Protein AF-0000000080583542 (afdb_homodimer)

Organism: Ricinus communis (NCBI:txid3988)

Nearest PDB structures (foldseek):
  2y7w-assembly1_B  TM=8.124E-01  e=1.274E-18  Burkholderia sp. DNT
  3oxn-assembly1_A  TM=8.414E-01  e=2.515E-15  Vibrio parahaemolyticus
  6g1d-assembly1_B  TM=6.992E-01  e=3.757E-11  Corynebacterium glutamicum
  4y0m-assembly5_J  TM=7.062E-01  e=1.417E-10  Pseudomonas aeruginosa PAO1
  7d98-assembly1_Q  TM=6.123E-01  e=9.105E-11  Cupriavidus necator

Sequence (518 aa):
MSPTPEAVRLARSFRKAFSEIESAIEVSKGFDPATARRNFHLRLSDYVGVLLLPQLCIHLRAVAPGISLSVQSFDGRQPSDRVEYEGVEIRLSVSRGRSVLSASRRLLDDQWMVLMRKDHPAAASPLTLEKYLEQGHLKVTGVGSSIVDELLAERGLARRVMFQVPTWLGMVPVIESTDLVAAMPAHWMHSVLSGSNCVARPMPLPELALSIDAVWHPRNDHDAGHKWFRELIHQIFQEAYSKSLLQQRLDRAGTRNNAMSPTPEAVRLARSFRKAFSEIESAIEVSKGFDPATARRNFHLRLSDYVGVLLLPQLCIHLRAVAPGISLSVQSFDGRQPSDRVEYEGVEIRLSVSRGRSVLSASRRLLDDQWMVLMRKDHPAAASPLTLEKYLEQGHLKVTGVGSSIVDELLAERGLARRVMFQVPTWLGMVPVIESTDLVAAMPAHWMHSVLSGSNCVARPMPLPELALSIDAVWHPRNDHDAGHKWFRELIHQIFQEAYSKSLLQQRLDRAGTRNNA

Structure (mmCIF, N/CA/C/O backbone):
data_AF-0000000080583542-model_v1
#
loop_
_entity.id
_entity.type
_entity.pdbx_description
1 polymer 'HTH-type transcriptional activator nahR, putative'
#
loop_
_atom_site.group_PDB
_atom_site.id
_atom_site.type_symbol
_atom_site.label_atom_id
_atom_site.label_alt_id
_atom_site.label_comp_id
_atom_site.label_asym_id
_atom_site.label_entity_id
_atom_site.label_seq_id
_atom_site.pdbx_PDB_ins_code
_atom_site.Cartn_x
_atom_site.Cartn_y
_atom_site.Cartn_z
_atom_site.occupancy
_atom_site.B_iso_or_equiv
_atom_site.auth_seq_id
_atom_site.auth_comp_id
_atom_site.auth_asym_id
_atom_site.auth_atom_id
_atom_site.pdbx_PDB_model_num
ATOM 1 N N . MET A 1 1 ? -21.812 24.344 -8.133 1 31 1 MET A N 1
ATOM 2 C CA . MET A 1 1 ? -21.203 24.312 -9.461 1 31 1 MET A CA 1
ATOM 3 C C . MET A 1 1 ? -19.859 23.594 -9.43 1 31 1 MET A C 1
ATOM 5 O O . MET A 1 1 ? -19.031 23.875 -8.562 1 31 1 MET A O 1
ATOM 9 N N . SER A 1 2 ? -19.766 22.359 -9.836 1 44.06 2 SER A N 1
ATOM 10 C CA . SER A 1 2 ? -18.547 21.562 -9.875 1 44.06 2 SER A CA 1
ATOM 11 C C . SER A 1 2 ? -17.484 22.203 -10.742 1 44.06 2 SER A C 1
ATOM 13 O O . SER A 1 2 ? -17.766 22.688 -11.844 1 44.06 2 SER A O 1
ATOM 15 N N . PRO A 1 3 ? -16.453 22.578 -10.109 1 51.41 3 PRO A N 1
ATOM 16 C CA . PRO A 1 3 ? -15.5 23.25 -11 1 51.41 3 PRO A CA 1
ATOM 17 C C . PRO A 1 3 ? -15.281 22.516 -12.312 1 51.41 3 PRO A C 1
ATOM 19 O O . PRO A 1 3 ? -15.398 21.281 -12.359 1 51.41 3 PRO A O 1
ATOM 22 N N . THR A 1 4 ? -15.367 23.125 -13.422 1 53.75 4 THR A N 1
ATOM 23 C CA . THR A 1 4 ? -15.133 22.562 -14.75 1 53.75 4 THR A CA 1
ATOM 24 C C . THR A 1 4 ? -13.727 22 -14.852 1 53.75 4 THR A C 1
ATOM 26 O O . THR A 1 4 ? -12.82 22.422 -14.125 1 53.75 4 THR A O 1
ATOM 29 N N . PRO A 1 5 ? -13.602 21.016 -15.602 1 51.12 5 PRO A N 1
ATOM 30 C CA . PRO A 1 5 ? -12.258 20.469 -15.836 1 51.12 5 PRO A CA 1
ATOM 31 C C . PRO A 1 5 ? -11.227 21.547 -16.125 1 51.12 5 PRO A C 1
ATOM 33 O O . PRO A 1 5 ? -10.078 21.438 -15.688 1 51.12 5 PRO A O 1
ATOM 36 N N . GLU A 1 6 ? -11.656 22.547 -16.781 1 51.41 6 GLU A N 1
ATOM 37 C CA . GLU A 1 6 ? -10.781 23.656 -17.125 1 51.41 6 GLU A CA 1
ATOM 38 C C . GLU A 1 6 ? -10.398 24.453 -15.875 1 51.41 6 GLU A C 1
ATOM 40 O O . GLU A 1 6 ? -9.25 24.891 -15.734 1 51.41 6 GLU A O 1
ATOM 45 N N . ALA A 1 7 ? -11.266 24.531 -15.008 1 51.84 7 ALA A N 1
ATOM 46 C CA . ALA A 1 7 ? -10.992 25.25 -13.773 1 51.84 7 ALA A CA 1
ATOM 47 C C . ALA A 1 7 ? -10.023 24.469 -12.883 1 51.84 7 ALA A C 1
ATOM 49 O O . ALA A 1 7 ? -9.125 25.062 -12.273 1 51.84 7 ALA A O 1
ATOM 50 N N . VAL A 1 8 ? -10.203 23.219 -12.938 1 49.97 8 VAL A N 1
ATOM 51 C CA . VAL A 1 8 ? -9.289 22.375 -12.18 1 49.97 8 VAL A CA 1
ATOM 52 C C . VAL A 1 8 ? -7.902 22.406 -12.805 1 49.97 8 VAL A C 1
ATOM 54 O O . VAL A 1 8 ? -6.895 22.484 -12.102 1 49.97 8 VAL A O 1
ATOM 57 N N . ARG A 1 9 ? -7.855 22.406 -14.094 1 50.16 9 ARG A N 1
ATOM 58 C CA . ARG A 1 9 ? -6.59 22.531 -14.812 1 50.16 9 ARG A CA 1
ATOM 59 C C . ARG A 1 9 ? -5.938 23.875 -14.523 1 50.16 9 ARG A C 1
ATOM 61 O O . ARG A 1 9 ? -4.723 23.953 -14.328 1 50.16 9 ARG A O 1
ATOM 68 N N . LEU A 1 10 ? -6.754 24.875 -14.555 1 48.88 10 LEU A N 1
ATOM 69 C CA . LEU A 1 10 ? -6.242 26.219 -14.305 1 48.88 10 LEU A CA 1
ATOM 70 C C . LEU A 1 10 ? -5.762 26.359 -12.859 1 48.88 10 LEU A C 1
ATOM 72 O O . LEU A 1 10 ? -4.727 26.984 -12.602 1 48.88 10 LEU A O 1
ATOM 76 N N . ALA A 1 11 ? -6.492 25.812 -12.047 1 50.94 11 ALA A N 1
ATOM 77 C CA . ALA A 1 11 ? -6.082 25.859 -10.648 1 50.94 11 ALA A CA 1
ATOM 78 C C . ALA A 1 11 ? -4.758 25.125 -10.438 1 50.94 11 ALA A C 1
ATOM 80 O O . ALA A 1 11 ? -3.896 25.594 -9.688 1 50.94 11 ALA A O 1
ATOM 81 N N . ARG A 1 12 ? -4.656 24.078 -11.117 1 51.19 12 ARG A N 1
ATOM 82 C CA . ARG A 1 12 ? -3.395 23.344 -11.078 1 51.19 12 ARG A CA 1
ATOM 83 C C . ARG A 1 12 ? -2.26 24.172 -11.672 1 51.19 12 ARG A C 1
ATOM 85 O O . ARG A 1 12 ? -1.146 24.172 -11.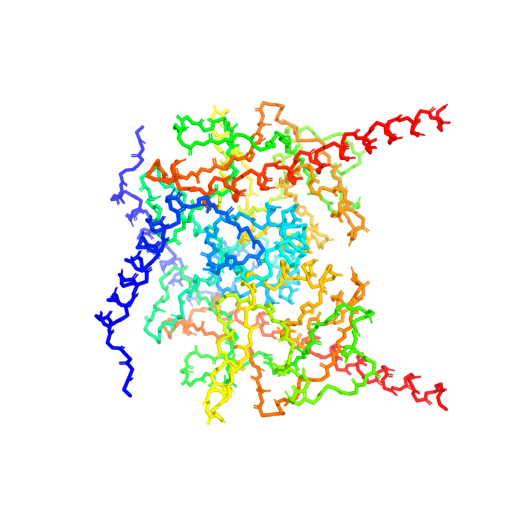148 1 51.19 12 ARG A O 1
ATOM 92 N N . SER A 1 13 ? -2.639 24.797 -12.727 1 50.38 13 SER A N 1
ATOM 93 C CA . SER A 1 13 ? -1.657 25.688 -13.344 1 50.38 13 SER A CA 1
ATOM 94 C C . SER A 1 13 ? -1.311 26.859 -12.438 1 50.38 13 SER A C 1
ATOM 96 O O . SER A 1 13 ? -0.146 27.25 -12.336 1 50.38 13 SER A O 1
ATOM 98 N N . PHE A 1 14 ? -2.314 27.391 -11.898 1 48.38 14 PHE A N 1
ATOM 99 C CA . PHE A 1 14 ? -2.078 28.531 -11.008 1 48.38 14 PHE A CA 1
ATOM 100 C C . PHE A 1 14 ? -1.294 28.094 -9.773 1 48.38 14 PHE A C 1
ATOM 102 O O . PHE A 1 14 ? -0.407 28.812 -9.312 1 48.38 14 PHE A O 1
ATOM 109 N N . ARG A 1 15 ? -1.613 26.984 -9.289 1 48.72 15 ARG A N 1
ATOM 110 C CA . ARG A 1 15 ? -0.853 26.484 -8.148 1 48.72 15 ARG A CA 1
ATOM 111 C C . ARG A 1 15 ? 0.602 26.219 -8.531 1 48.72 15 ARG A C 1
ATOM 113 O O . ARG A 1 15 ? 1.513 26.516 -7.75 1 48.72 15 ARG A O 1
ATOM 120 N N . LYS A 1 16 ? 0.728 25.734 -9.688 1 49.84 16 LYS A N 1
ATOM 121 C CA . LYS A 1 16 ? 2.086 25.609 -10.203 1 49.84 16 LYS A CA 1
ATOM 122 C C . LYS A 1 16 ? 2.756 26.969 -10.328 1 49.84 16 LYS A C 1
ATOM 124 O O . LYS A 1 16 ? 3.918 27.141 -9.953 1 49.84 16 LYS A O 1
ATOM 129 N N . ALA A 1 17 ? 1.992 27.844 -10.922 1 50.53 17 ALA A N 1
ATOM 130 C CA . ALA A 1 17 ? 2.533 29.188 -11.086 1 50.53 17 ALA A CA 1
ATOM 131 C C . ALA A 1 17 ? 2.805 29.844 -9.742 1 50.53 17 ALA A C 1
ATOM 133 O O . ALA A 1 17 ? 3.84 30.5 -9.555 1 50.53 17 ALA A O 1
ATOM 134 N N . PHE A 1 18 ? 1.94 29.672 -8.875 1 48.5 18 PHE A N 1
ATOM 135 C CA . PHE A 1 18 ? 2.148 30.266 -7.559 1 48.5 18 PHE A CA 1
ATOM 136 C C . PHE A 1 18 ? 3.332 29.609 -6.852 1 48.5 18 PHE A C 1
ATOM 138 O O . PHE A 1 18 ? 4.117 30.297 -6.188 1 48.5 18 PHE A O 1
ATOM 145 N N . SER A 1 19 ? 3.416 28.359 -7.02 1 49.62 19 SER A N 1
ATOM 146 C CA . SER A 1 19 ? 4.586 27.688 -6.465 1 49.62 19 SER A CA 1
ATOM 147 C C . SER A 1 19 ? 5.871 28.172 -7.117 1 49.62 19 SER A C 1
ATOM 149 O O . SER A 1 19 ? 6.879 28.375 -6.438 1 49.62 19 SER A O 1
ATOM 151 N N . GLU A 1 20 ? 5.75 28.406 -8.352 1 49.34 20 GLU A N 1
ATOM 152 C CA . GLU A 1 20 ? 6.902 28.953 -9.07 1 49.34 20 GLU A CA 1
ATOM 153 C C . GLU A 1 20 ? 7.219 30.359 -8.594 1 49.34 20 GLU A C 1
ATOM 155 O O . GLU A 1 20 ? 8.391 30.719 -8.43 1 49.34 20 GLU A O 1
ATOM 160 N N . ILE A 1 21 ? 6.211 31.141 -8.477 1 48.62 21 ILE A N 1
ATOM 161 C CA . ILE A 1 21 ? 6.414 32.5 -8.023 1 48.62 21 ILE A CA 1
ATOM 162 C C . ILE A 1 21 ? 6.953 32.5 -6.59 1 48.62 21 ILE A C 1
ATOM 164 O O . ILE A 1 21 ? 7.883 33.25 -6.266 1 48.62 21 ILE A O 1
ATOM 168 N N . GLU A 1 22 ? 6.371 31.719 -5.793 1 48.5 22 GLU A N 1
ATOM 169 C CA . GLU A 1 22 ? 6.871 31.625 -4.422 1 48.5 22 GLU A CA 1
ATOM 170 C C . GLU A 1 22 ? 8.32 31.156 -4.395 1 48.5 22 GLU A C 1
ATOM 172 O O . GLU A 1 22 ? 9.125 31.641 -3.605 1 48.5 22 GLU A O 1
ATOM 177 N N . SER A 1 23 ? 8.578 30.25 -5.25 1 48.78 23 SER A N 1
ATOM 178 C CA . SER A 1 23 ? 9.953 29.781 -5.383 1 48.78 23 SER A CA 1
ATOM 179 C C . SER A 1 23 ? 10.883 30.891 -5.844 1 48.78 23 SER A C 1
ATOM 181 O O . SER A 1 23 ? 12.023 30.984 -5.391 1 48.78 23 SER A O 1
ATOM 183 N N . ALA A 1 24 ? 10.43 31.656 -6.723 1 47.12 24 ALA A N 1
ATOM 184 C CA . ALA A 1 24 ? 11.25 32.75 -7.223 1 47.12 24 ALA A CA 1
ATOM 185 C C . ALA A 1 24 ? 11.523 33.781 -6.121 1 47.12 24 ALA A C 1
ATOM 187 O O . ALA A 1 24 ? 12.625 34.312 -6.023 1 47.12 24 ALA A O 1
ATOM 188 N N . ILE A 1 25 ? 10.555 34.094 -5.395 1 46.59 25 ILE A N 1
ATOM 189 C CA . ILE A 1 25 ? 10.734 35.062 -4.32 1 46.59 25 ILE A CA 1
ATOM 190 C C . ILE A 1 25 ? 11.672 34.5 -3.26 1 46.59 25 ILE A C 1
ATOM 192 O O . ILE A 1 25 ? 12.5 35.219 -2.699 1 46.59 25 ILE A O 1
ATOM 196 N N . GLU A 1 26 ? 11.625 33.219 -3.053 1 47.31 26 GLU A N 1
ATOM 197 C CA . GLU A 1 26 ? 12.516 32.562 -2.086 1 47.31 26 GLU A CA 1
ATOM 198 C C . GLU A 1 26 ? 13.953 32.531 -2.605 1 47.31 26 GLU A C 1
ATOM 200 O O . GLU A 1 26 ? 14.891 32.344 -1.829 1 47.31 26 GLU A O 1
ATOM 205 N N . VAL A 1 27 ? 14.188 32.531 -3.846 1 48.03 27 VAL A N 1
ATOM 206 C CA . VAL A 1 27 ? 15.539 32.531 -4.41 1 48.03 27 VAL A CA 1
ATOM 207 C C . VAL A 1 27 ? 16.359 33.656 -3.779 1 48.03 27 VAL A C 1
ATOM 209 O O . VAL A 1 27 ? 17.547 33.469 -3.477 1 48.03 27 VAL A O 1
ATOM 212 N N . SER A 1 28 ? 15.844 34.812 -3.656 1 47.97 28 SER A N 1
ATOM 213 C CA . SER A 1 28 ? 16.75 35.875 -3.197 1 47.97 28 SER A CA 1
ATOM 214 C C . SER A 1 28 ? 17.047 35.719 -1.708 1 47.97 28 SER A C 1
ATOM 216 O O . SER A 1 28 ? 18.141 36.062 -1.254 1 47.97 28 SER A O 1
ATOM 218 N N . LYS A 1 29 ? 16.219 35.469 -0.789 1 55.62 29 LYS A N 1
ATOM 219 C CA . LYS A 1 29 ? 16.453 35.656 0.639 1 55.62 29 LYS A CA 1
ATOM 220 C C . LYS A 1 29 ? 16.703 34.312 1.335 1 55.62 29 LYS A C 1
ATOM 222 O O . LYS A 1 29 ? 16.969 34.281 2.537 1 55.62 29 LYS A O 1
ATOM 227 N N . GLY A 1 30 ? 17.266 33.219 0.682 1 76.25 30 GLY A N 1
ATOM 228 C CA . GLY A 1 30 ? 17.578 31.953 1.289 1 76.25 30 GLY A CA 1
ATOM 229 C C . GLY A 1 30 ? 16.344 31.188 1.762 1 76.25 30 GLY A C 1
ATOM 230 O O . GLY A 1 30 ? 15.25 31.75 1.814 1 76.25 30 GLY A O 1
ATOM 231 N N . PHE A 1 31 ? 16.109 29.922 1.76 1 89.56 31 PHE A N 1
ATOM 232 C CA . PHE A 1 31 ? 15.008 29.094 2.242 1 89.56 31 PHE A CA 1
ATOM 233 C C . PHE A 1 31 ? 15.117 28.875 3.746 1 89.56 31 PHE A C 1
ATOM 235 O O . PHE A 1 31 ? 16.156 28.406 4.238 1 89.56 31 PHE A O 1
ATOM 242 N N . ASP A 1 32 ? 14.172 29.375 4.496 1 94.19 32 ASP A N 1
ATOM 243 C CA . ASP A 1 32 ? 14.086 29.125 5.93 1 94.19 32 ASP A CA 1
ATOM 244 C C . ASP A 1 32 ? 12.977 28.125 6.25 1 94.19 32 ASP A C 1
ATOM 246 O O . ASP A 1 32 ? 11.797 28.469 6.23 1 94.19 32 ASP A O 1
ATOM 250 N N . PRO A 1 33 ? 13.336 26.891 6.637 1 94.31 33 PRO A N 1
ATOM 251 C CA . PRO A 1 33 ? 12.336 25.844 6.887 1 94.31 33 PRO A CA 1
ATOM 252 C C . PRO A 1 33 ? 11.383 26.219 8.023 1 94.31 33 PRO A C 1
ATOM 254 O O . PRO A 1 33 ? 10.211 25.828 8 1 94.31 33 PRO A O 1
ATOM 257 N N . ALA A 1 34 ? 11.852 26.938 8.977 1 94.06 34 ALA A N 1
ATOM 258 C CA . ALA A 1 34 ? 11.062 27.234 10.164 1 94.06 34 ALA A CA 1
ATOM 259 C C . ALA A 1 34 ? 9.836 28.078 9.805 1 94.06 34 ALA A C 1
ATOM 261 O O . ALA A 1 34 ? 8.812 28.016 10.492 1 94.06 34 ALA A O 1
ATOM 262 N N . THR A 1 35 ? 9.938 28.781 8.711 1 93.62 35 THR A N 1
ATOM 263 C CA . THR A 1 35 ? 8.852 29.703 8.375 1 93.62 35 THR A CA 1
ATOM 264 C C . THR A 1 35 ? 8.266 29.359 7.012 1 93.62 35 THR A C 1
ATOM 266 O O . THR A 1 35 ? 7.262 29.953 6.598 1 93.62 35 THR A O 1
ATOM 269 N N . ALA A 1 36 ? 8.797 28.438 6.355 1 93.38 36 ALA A N 1
ATOM 270 C CA . ALA A 1 36 ? 8.367 28.094 5.004 1 93.38 36 ALA A CA 1
ATOM 271 C C . ALA A 1 36 ? 6.953 27.516 5.008 1 93.38 36 ALA A C 1
ATOM 273 O O . ALA A 1 36 ? 6.57 26.812 5.949 1 93.38 36 ALA A O 1
ATOM 274 N N . ARG A 1 37 ? 6.258 27.922 4 1 92.25 37 ARG A N 1
ATOM 275 C CA . ARG A 1 37 ? 4.961 27.328 3.703 1 92.25 37 ARG A CA 1
ATOM 276 C C . ARG A 1 37 ? 4.934 26.75 2.289 1 92.25 37 ARG A C 1
ATOM 278 O O . ARG A 1 37 ? 4.891 27.5 1.312 1 92.25 37 ARG A O 1
ATOM 285 N N . ARG A 1 38 ? 5.008 25.438 2.23 1 92.19 38 ARG A N 1
ATOM 286 C CA . ARG A 1 38 ? 5.117 24.766 0.938 1 92.19 38 ARG A CA 1
ATOM 287 C C . ARG A 1 38 ? 4.641 23.312 1.027 1 92.19 38 ARG A C 1
ATOM 289 O O . ARG A 1 38 ? 4.742 22.688 2.084 1 92.19 38 ARG A O 1
ATOM 296 N N . ASN A 1 39 ? 4.086 22.891 -0.078 1 93.69 39 ASN A N 1
ATOM 297 C CA . ASN A 1 39 ? 3.754 21.469 -0.222 1 93.69 39 ASN A CA 1
ATOM 298 C C . ASN A 1 39 ? 4.723 20.766 -1.161 1 93.69 39 ASN A C 1
ATOM 300 O O . ASN A 1 39 ? 4.867 21.156 -2.322 1 93.69 39 ASN A O 1
ATOM 304 N N . PHE A 1 40 ? 5.402 19.828 -0.643 1 94.56 40 PHE A N 1
ATOM 305 C CA . PHE A 1 40 ? 6.273 19.016 -1.481 1 94.56 40 PHE A CA 1
ATOM 306 C C . PHE A 1 40 ? 5.539 17.781 -2 1 94.56 40 PHE A C 1
ATOM 308 O O . PHE A 1 40 ? 4.781 17.156 -1.261 1 94.56 40 PHE A O 1
ATOM 315 N N . HIS A 1 41 ? 5.781 17.5 -3.283 1 93.69 41 HIS A N 1
ATOM 316 C CA . HIS A 1 41 ? 5.156 16.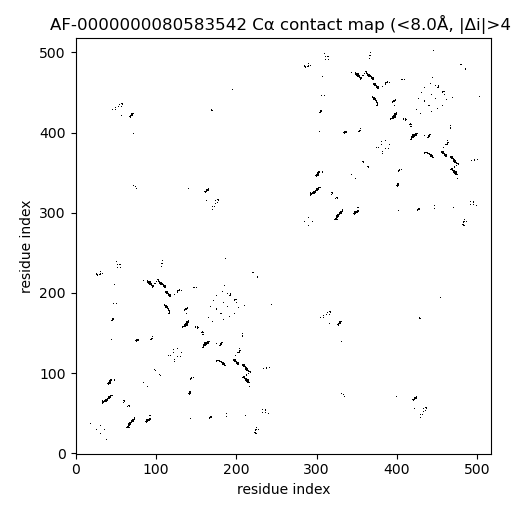359 -3.945 1 93.69 41 HIS A CA 1
ATOM 317 C C . HIS A 1 41 ? 6.184 15.266 -4.25 1 93.69 41 HIS A C 1
ATOM 319 O O . HIS A 1 41 ? 7.148 15.5 -4.977 1 93.69 41 HIS A O 1
ATOM 325 N N . LEU A 1 42 ? 5.867 14.102 -3.672 1 93.06 42 LEU A N 1
ATOM 326 C CA . LEU A 1 42 ? 6.762 12.961 -3.854 1 93.06 42 LEU A CA 1
ATOM 327 C C . LEU A 1 42 ? 6.043 11.812 -4.551 1 93.06 42 LEU A C 1
ATOM 329 O O . LEU A 1 42 ? 4.84 11.609 -4.355 1 93.06 42 LEU A O 1
ATOM 333 N N . ARG A 1 43 ? 6.801 11.125 -5.348 1 90.56 43 ARG A N 1
ATOM 334 C CA . ARG A 1 43 ? 6.391 9.812 -5.848 1 90.56 43 ARG A CA 1
ATOM 335 C C . ARG A 1 43 ? 7.363 8.734 -5.402 1 90.56 43 ARG A C 1
ATOM 337 O O . ARG A 1 43 ? 8.57 8.844 -5.625 1 90.56 43 ARG A O 1
ATOM 344 N N . LEU A 1 44 ? 6.812 7.773 -4.746 1 89.12 44 LEU A N 1
ATOM 345 C CA . LEU A 1 44 ? 7.711 6.738 -4.246 1 89.12 44 LEU A CA 1
ATOM 346 C C . LEU A 1 44 ? 6.984 5.402 -4.137 1 89.12 44 LEU A C 1
ATOM 348 O O . LEU A 1 44 ? 5.754 5.355 -4.109 1 89.12 44 LEU A O 1
ATOM 352 N N . SER A 1 45 ? 7.762 4.297 -4.152 1 83.5 45 SER A N 1
ATOM 353 C CA . SER A 1 45 ? 7.215 2.98 -3.838 1 83.5 45 SER A CA 1
ATOM 354 C C . SER A 1 45 ? 6.891 2.859 -2.352 1 83.5 45 SER A C 1
ATOM 356 O O . SER A 1 45 ? 7.43 3.604 -1.53 1 83.5 45 SER A O 1
ATOM 358 N N . ASP A 1 46 ? 6.031 1.922 -1.979 1 83.69 46 ASP A N 1
ATOM 359 C CA . ASP A 1 46 ? 5.66 1.773 -0.574 1 83.69 46 ASP A CA 1
ATOM 360 C C . ASP A 1 46 ? 6.848 1.286 0.256 1 83.69 46 ASP A C 1
ATOM 362 O O . ASP A 1 46 ? 6.969 1.628 1.435 1 83.69 46 ASP A O 1
ATOM 366 N N . TYR A 1 47 ? 7.754 0.625 -0.392 1 85.06 47 TYR A N 1
ATOM 367 C CA . TYR A 1 47 ? 8.992 0.241 0.273 1 85.06 47 TYR A CA 1
ATOM 368 C C . TYR A 1 47 ? 9.797 1.47 0.68 1 85.06 47 TYR A C 1
ATOM 370 O O . TYR A 1 47 ? 10.242 1.575 1.823 1 85.06 47 TYR A O 1
ATOM 378 N N . VAL A 1 48 ? 9.945 2.348 -0.267 1 89.31 48 VAL A N 1
ATOM 379 C CA . VAL A 1 48 ? 10.68 3.576 0.017 1 89.31 48 VAL A CA 1
ATOM 380 C C . VAL A 1 48 ? 9.938 4.391 1.074 1 89.31 48 VAL A C 1
ATOM 382 O O . VAL A 1 48 ? 10.562 5.02 1.932 1 89.31 48 VAL A O 1
ATOM 385 N N . GLY A 1 49 ? 8.68 4.367 1.012 1 90.25 49 GLY A N 1
ATOM 386 C CA . GLY A 1 49 ? 7.867 5.086 1.981 1 90.25 49 GLY A CA 1
ATOM 387 C C . GLY A 1 49 ? 8.102 4.625 3.408 1 90.25 49 GLY A C 1
ATOM 388 O O . GLY A 1 49 ? 8.203 5.445 4.32 1 90.25 49 GLY A O 1
ATOM 389 N N . VAL A 1 50 ? 8.172 3.391 3.602 1 87 50 VAL A N 1
ATOM 390 C CA . VAL A 1 50 ? 8.367 2.824 4.93 1 87 50 VAL A CA 1
ATOM 391 C C . VAL A 1 50 ? 9.703 3.303 5.504 1 87 50 VAL A C 1
ATOM 393 O O . VAL A 1 50 ? 9.812 3.576 6.699 1 87 50 VAL A O 1
ATOM 396 N N . LEU A 1 51 ? 10.656 3.428 4.703 1 88.31 51 LEU A N 1
ATOM 397 C CA . LEU A 1 51 ? 12 3.803 5.141 1 88.31 51 LEU A CA 1
ATOM 398 C C . LEU A 1 51 ? 12.094 5.305 5.383 1 88.31 51 LEU A C 1
ATOM 400 O O . LEU A 1 51 ? 12.859 5.754 6.238 1 88.31 51 LEU A O 1
ATOM 404 N N . LEU A 1 52 ? 11.281 6.023 4.688 1 94 52 LEU A N 1
ATOM 405 C CA . LEU A 1 52 ? 11.508 7.465 4.609 1 94 52 LEU A CA 1
ATOM 406 C C . LEU A 1 52 ? 10.453 8.227 5.398 1 94 52 LEU A C 1
ATOM 408 O O . LEU A 1 52 ? 10.781 9.102 6.199 1 94 52 LEU A O 1
ATOM 412 N N . LEU A 1 53 ? 9.234 7.93 5.266 1 94.31 53 LEU A N 1
ATOM 413 C CA . LEU A 1 53 ? 8.133 8.828 5.586 1 94.31 53 LEU A CA 1
ATOM 414 C C . LEU A 1 53 ? 8.031 9.047 7.09 1 94.31 53 LEU A C 1
ATOM 416 O O . LEU A 1 53 ? 7.828 10.172 7.547 1 94.31 53 LEU A O 1
ATOM 420 N N . PRO A 1 54 ? 8.18 8.016 7.914 1 92 54 PRO A N 1
ATOM 421 C CA . PRO A 1 54 ? 8.094 8.273 9.352 1 92 54 PRO A CA 1
ATOM 422 C C . PRO A 1 54 ? 9.125 9.289 9.836 1 92 54 PRO A C 1
ATOM 424 O O . PRO A 1 54 ? 8.766 10.281 10.484 1 92 54 PRO A O 1
ATOM 427 N N . GLN A 1 55 ? 10.328 9.086 9.414 1 93.56 55 GLN A N 1
ATOM 428 C CA . GLN A 1 55 ? 11.391 9.984 9.836 1 93.56 55 GLN A CA 1
ATOM 429 C C . GLN A 1 55 ? 11.242 11.367 9.195 1 93.56 55 GLN A C 1
ATOM 431 O O . GLN A 1 55 ? 11.508 12.383 9.828 1 93.56 55 GLN A O 1
ATOM 436 N N . LEU A 1 56 ? 10.836 11.336 7.988 1 96 56 LEU A N 1
ATOM 437 C CA . LEU A 1 56 ? 10.641 12.594 7.285 1 96 56 LEU A CA 1
ATOM 438 C C . LEU A 1 56 ? 9.562 13.438 7.969 1 96 56 LEU A C 1
ATOM 440 O O . LEU A 1 56 ? 9.75 14.633 8.18 1 96 56 LEU A O 1
ATOM 444 N N . CYS A 1 57 ? 8.516 12.836 8.312 1 93.62 57 CYS A N 1
ATOM 445 C CA . CYS A 1 57 ? 7.398 13.539 8.938 1 93.62 57 CYS A CA 1
ATOM 446 C C . CYS A 1 57 ? 7.785 14.055 10.32 1 93.62 57 CYS A C 1
ATOM 448 O O . CYS A 1 57 ? 7.41 15.164 10.703 1 93.62 57 CYS A O 1
ATOM 450 N N . ILE A 1 58 ? 8.523 13.297 11.039 1 91.94 58 ILE A N 1
ATOM 451 C CA . ILE A 1 58 ? 9.016 13.719 12.344 1 91.94 58 ILE A CA 1
ATOM 452 C C . ILE A 1 58 ? 9.875 14.969 12.188 1 91.94 58 ILE A C 1
ATOM 454 O O . ILE A 1 58 ? 9.68 15.961 12.898 1 91.94 58 ILE A O 1
ATOM 458 N N . HIS A 1 59 ? 10.773 14.898 11.25 1 94.19 59 HIS A N 1
ATOM 459 C CA . HIS A 1 59 ? 11.688 16.016 11.031 1 94.19 59 HIS A CA 1
ATOM 460 C C . HIS A 1 59 ? 10.922 17.266 10.578 1 94.19 59 HIS A C 1
ATOM 462 O O . HIS A 1 59 ? 11.172 18.359 11.078 1 94.19 59 HIS A O 1
ATOM 468 N N . LEU A 1 60 ? 10.031 17.109 9.68 1 94.31 60 LEU A N 1
ATOM 469 C CA . LEU A 1 60 ? 9.289 18.234 9.148 1 94.31 60 LEU A CA 1
ATOM 470 C C . LEU A 1 60 ? 8.461 18.906 10.234 1 94.31 60 LEU A C 1
ATOM 472 O O . LEU A 1 60 ? 8.391 20.125 10.312 1 94.31 60 LEU A O 1
ATOM 476 N N . ARG A 1 61 ? 7.883 18.172 11.039 1 90.62 61 ARG A N 1
ATOM 477 C CA . ARG A 1 61 ? 7.066 18.719 12.109 1 90.62 61 ARG A CA 1
ATOM 478 C C . ARG A 1 61 ? 7.914 19.531 13.086 1 90.62 61 ARG A C 1
ATOM 480 O O . ARG A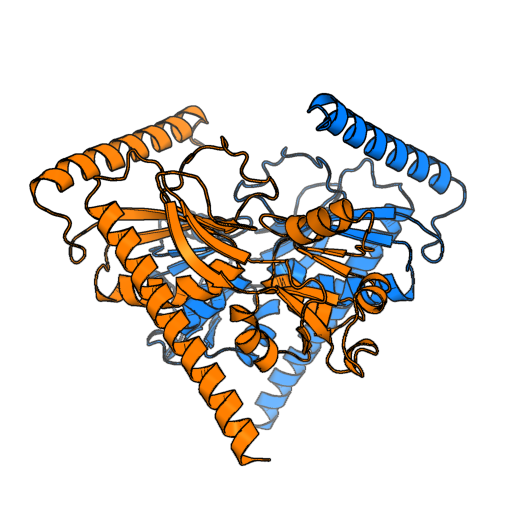 1 61 ? 7.457 20.531 13.633 1 90.62 61 ARG A O 1
ATOM 487 N N . ALA A 1 62 ? 9.117 19.156 13.273 1 92 62 ALA A N 1
ATOM 488 C CA . ALA A 1 62 ? 10.008 19.781 14.25 1 92 62 ALA A CA 1
ATOM 489 C C . ALA A 1 62 ? 10.656 21.031 13.664 1 92 62 ALA A C 1
ATOM 491 O O . ALA A 1 62 ? 10.734 22.078 14.328 1 92 62 ALA A O 1
ATOM 492 N N . VAL A 1 63 ? 11.078 20.969 12.414 1 94.19 63 VAL A N 1
ATOM 493 C CA . VAL A 1 63 ? 11.961 22.016 11.922 1 94.19 63 VAL A CA 1
ATOM 494 C C . VAL A 1 63 ? 11.234 22.828 10.852 1 94.19 63 VAL A C 1
ATOM 496 O O . VAL A 1 63 ? 11.672 23.938 10.508 1 94.19 63 VAL A O 1
ATOM 499 N N . ALA A 1 64 ? 10.195 22.266 10.258 1 95.06 64 ALA A N 1
ATOM 500 C CA . ALA A 1 64 ? 9.477 22.953 9.18 1 95.06 64 ALA A CA 1
ATOM 501 C C . ALA A 1 64 ? 7.969 22.719 9.297 1 95.06 64 ALA A C 1
ATOM 503 O O . ALA A 1 64 ? 7.348 22.156 8.391 1 95.06 64 ALA A O 1
ATOM 504 N N . PRO A 1 65 ? 7.395 23.219 10.344 1 91.44 65 PRO A N 1
ATOM 505 C CA . PRO A 1 65 ? 6.004 22.891 10.672 1 91.44 65 PRO A CA 1
ATOM 506 C C . PRO A 1 65 ? 5.016 23.406 9.625 1 91.44 65 PRO A C 1
ATOM 508 O O . PRO A 1 65 ? 3.867 22.953 9.586 1 91.44 65 PRO A O 1
ATOM 511 N N . GLY A 1 66 ? 5.414 24.312 8.789 1 93 66 GLY A N 1
ATOM 512 C CA . GLY A 1 66 ? 4.535 24.828 7.754 1 93 66 GLY A CA 1
ATOM 513 C C . GLY A 1 66 ? 4.605 24.047 6.461 1 93 66 GLY A C 1
ATOM 514 O O . GLY A 1 66 ? 3.85 24.297 5.523 1 93 66 GLY A O 1
ATOM 515 N N . ILE A 1 67 ? 5.445 23.094 6.359 1 93.94 67 ILE A N 1
ATOM 516 C CA . ILE A 1 67 ? 5.625 22.281 5.16 1 93.94 67 ILE A CA 1
ATOM 517 C C . ILE A 1 67 ? 4.66 21.094 5.191 1 93.94 67 ILE A C 1
ATOM 519 O O . ILE A 1 67 ? 4.484 20.453 6.234 1 93.94 67 ILE A O 1
ATOM 523 N N . SER A 1 68 ? 3.99 20.906 4.082 1 94.5 68 SER A N 1
ATOM 524 C CA . SER A 1 68 ? 3.135 19.734 3.896 1 94.5 68 SER A CA 1
ATOM 525 C C . SER A 1 68 ? 3.717 18.781 2.854 1 94.5 68 SER A C 1
ATOM 527 O O . SER A 1 68 ? 4.617 19.156 2.102 1 94.5 68 SER A O 1
ATOM 529 N N . LEU A 1 69 ? 3.24 17.547 2.949 1 95.06 69 LEU A N 1
ATOM 530 C CA . LEU A 1 69 ? 3.738 16.5 2.057 1 95.06 69 LEU A CA 1
ATOM 531 C C . LEU A 1 69 ? 2.586 15.812 1.337 1 95.06 69 LEU A C 1
ATOM 533 O O . LEU A 1 69 ? 1.601 15.422 1.966 1 95.06 69 LEU A O 1
ATOM 537 N N . SER A 1 70 ? 2.703 15.734 0.01 1 92.75 70 SER A N 1
ATOM 538 C CA . SER A 1 70 ? 1.82 14.914 -0.816 1 92.75 70 SER A CA 1
ATOM 539 C C . SER A 1 70 ? 2.584 13.773 -1.485 1 92.75 70 SER A C 1
ATOM 541 O O . SER A 1 70 ? 3.416 14.016 -2.363 1 92.75 70 SER A O 1
ATOM 543 N N . VAL A 1 71 ? 2.184 12.586 -1.079 1 92.19 71 VAL A N 1
ATOM 544 C CA . VAL A 1 71 ? 2.9 11.414 -1.573 1 92.19 71 VAL A CA 1
ATOM 545 C C . VAL A 1 71 ? 1.993 10.602 -2.494 1 92.19 71 VAL A C 1
ATOM 547 O O . VAL A 1 71 ? 0.837 10.336 -2.156 1 92.19 71 VAL A O 1
ATOM 550 N N . GLN A 1 72 ? 2.611 10.219 -3.613 1 86.75 72 GLN A N 1
ATOM 551 C CA . GLN A 1 72 ? 1.897 9.391 -4.578 1 86.75 72 GLN A CA 1
ATOM 552 C C . GLN A 1 72 ? 2.668 8.109 -4.875 1 86.75 72 GLN A C 1
ATOM 554 O O . GLN A 1 72 ? 3.895 8.07 -4.754 1 86.75 72 GLN A O 1
ATOM 559 N N . SER A 1 73 ? 1.881 7.109 -5.262 1 82.25 73 SER A N 1
ATOM 560 C CA . SER A 1 73 ? 2.498 5.863 -5.707 1 82.25 73 SER A CA 1
ATOM 561 C C . SER A 1 73 ? 2.826 5.91 -7.195 1 82.25 73 SER A C 1
ATOM 563 O O . SER A 1 73 ? 2.35 6.789 -7.914 1 82.25 73 SER A O 1
ATOM 565 N N . PHE A 1 74 ? 3.719 4.984 -7.48 1 74.25 74 PHE A N 1
ATOM 566 C CA . PHE A 1 74 ? 3.939 4.805 -8.914 1 74.25 74 PHE A CA 1
ATOM 567 C C . PHE A 1 74 ? 2.758 4.094 -9.555 1 74.25 74 PHE A C 1
ATOM 569 O O . PHE A 1 74 ? 2.139 3.223 -8.945 1 74.25 74 PHE A O 1
ATOM 576 N N . ASP A 1 75 ? 2.287 4.703 -10.617 1 60.56 75 ASP A N 1
ATOM 577 C CA . ASP A 1 75 ? 1.214 4.039 -11.352 1 60.56 75 ASP A CA 1
ATOM 578 C C . ASP A 1 75 ? 1.759 2.895 -12.203 1 60.56 75 ASP A C 1
ATOM 580 O O . ASP A 1 75 ? 2.947 2.867 -12.531 1 60.56 75 ASP A O 1
ATOM 584 N N . GLY A 1 76 ? 1.371 1.585 -11.891 1 52.78 76 GLY A N 1
ATOM 585 C CA . GLY A 1 76 ? 1.756 0.375 -12.602 1 52.78 76 GLY A CA 1
ATOM 586 C C . GLY A 1 76 ? 2.521 0.653 -13.883 1 52.78 76 GLY A C 1
ATOM 587 O O . GLY A 1 76 ? 3.072 -0.264 -14.5 1 52.78 76 GLY A O 1
ATOM 588 N N . ARG A 1 77 ? 2.482 1.853 -14.414 1 46.91 77 ARG A N 1
ATOM 589 C CA . ARG A 1 77 ? 3.176 2.053 -15.688 1 46.91 77 ARG A CA 1
ATOM 590 C C . ARG A 1 77 ? 4.609 2.523 -15.461 1 46.91 77 ARG A C 1
ATOM 592 O O . ARG A 1 77 ? 4.863 3.354 -14.578 1 46.91 77 ARG A O 1
ATOM 599 N N . GLN A 1 78 ? 5.465 1.675 -15.945 1 46.97 78 GLN A N 1
ATOM 600 C CA . GLN A 1 78 ? 6.883 2.02 -15.883 1 46.97 78 GLN A CA 1
ATOM 601 C C . GLN A 1 78 ? 7.105 3.488 -16.234 1 46.97 78 GLN A C 1
ATOM 603 O O . GLN A 1 78 ? 6.555 3.992 -17.219 1 46.97 78 GLN A O 1
ATOM 608 N N . PRO A 1 79 ? 7.707 4.164 -15.312 1 46.47 79 PRO A N 1
ATOM 609 C CA . PRO A 1 79 ? 8.078 5.512 -15.742 1 46.47 79 PRO A CA 1
ATOM 610 C C . PRO A 1 79 ? 8.797 5.523 -17.094 1 46.47 79 PRO A C 1
ATOM 612 O O . PRO A 1 79 ? 9.727 4.742 -17.312 1 46.47 79 PRO A O 1
ATOM 615 N N . SER A 1 80 ? 8.133 5.488 -18.234 1 42.56 80 SER A N 1
ATOM 616 C CA . SER A 1 80 ? 8.992 5.801 -19.375 1 42.56 80 SER A CA 1
ATOM 617 C C . SER A 1 80 ? 9.938 6.957 -19.062 1 42.56 80 SER A C 1
ATOM 619 O O . SER A 1 80 ? 9.656 7.766 -18.172 1 42.56 80 SER A O 1
ATOM 621 N N . ASP A 1 81 ? 11.141 6.746 -19.516 1 43.41 81 ASP A N 1
ATOM 622 C CA . ASP A 1 81 ? 12.164 7.785 -19.406 1 43.41 81 ASP A CA 1
ATOM 623 C C . ASP A 1 81 ? 11.531 9.18 -19.422 1 43.41 81 ASP A C 1
ATOM 625 O O . ASP A 1 81 ? 12.125 10.141 -18.938 1 43.41 81 ASP A O 1
ATOM 629 N N . ARG A 1 82 ? 10.508 9.164 -20.344 1 38.62 82 ARG A N 1
ATOM 630 C CA . ARG A 1 82 ? 9.945 10.5 -20.547 1 38.62 82 ARG A CA 1
ATOM 631 C C . ARG A 1 82 ? 8.961 10.852 -19.438 1 38.62 82 ARG A C 1
ATOM 633 O O . ARG A 1 82 ? 8.305 11.891 -19.484 1 38.62 82 ARG A O 1
ATOM 640 N N . VAL A 1 83 ? 8.273 9.875 -19 1 45.91 83 VAL A N 1
ATOM 641 C CA . VAL A 1 83 ? 7.098 10.148 -18.172 1 45.91 83 VAL A CA 1
ATOM 642 C C . VAL A 1 83 ? 7.465 11.133 -17.062 1 45.91 83 VAL A C 1
ATOM 644 O O . VAL A 1 83 ? 8.195 10.789 -16.141 1 45.91 83 VAL A O 1
ATOM 647 N N . GLU A 1 84 ? 7.508 12.289 -17.344 1 50.09 84 GLU A N 1
ATOM 648 C CA . GLU A 1 84 ? 7.605 13.664 -16.875 1 50.09 84 GLU A CA 1
ATOM 649 C C . GLU A 1 84 ? 6.977 13.828 -15.492 1 50.09 84 GLU A C 1
ATOM 651 O O . GLU A 1 84 ? 6.09 13.062 -15.117 1 50.09 84 GLU A O 1
ATOM 656 N N . TYR A 1 85 ? 7.715 14.688 -14.711 1 54.81 85 TYR A N 1
ATOM 657 C CA . TYR A 1 85 ? 7.598 15.453 -13.477 1 54.81 85 TYR A CA 1
ATOM 658 C C . TYR A 1 85 ? 6.191 16.031 -13.32 1 54.81 85 TYR A C 1
ATOM 660 O O . TYR A 1 85 ? 5.984 16.984 -12.57 1 54.81 85 TYR A O 1
ATOM 668 N N . GLU A 1 86 ? 5.305 15.328 -14.07 1 58.66 86 GLU A N 1
ATOM 669 C CA . GLU A 1 86 ? 4.102 16.141 -13.93 1 58.66 86 GLU A CA 1
ATOM 670 C C . GLU A 1 86 ? 3.529 16.031 -12.516 1 58.66 86 GLU A C 1
ATOM 672 O O . GLU A 1 86 ? 3.09 14.969 -12.102 1 58.66 86 GLU A O 1
ATOM 677 N N . GLY A 1 87 ? 3.758 17.031 -11.797 1 69.81 87 GLY A N 1
ATOM 678 C CA . GLY A 1 87 ? 3.152 17.312 -10.508 1 69.81 87 GLY A CA 1
ATOM 679 C C . GLY A 1 87 ? 3.941 16.75 -9.336 1 69.81 87 GLY A C 1
ATOM 680 O O . GLY A 1 87 ? 3.461 16.734 -8.203 1 69.81 87 GLY A O 1
ATOM 681 N N . VAL A 1 88 ? 5.141 16.125 -9.742 1 85.06 88 VAL A N 1
ATOM 682 C CA . VAL A 1 88 ? 5.941 15.578 -8.648 1 85.06 88 VAL A CA 1
ATOM 683 C C . VAL A 1 88 ? 7.309 16.266 -8.625 1 85.06 88 VAL A C 1
ATOM 685 O O . VAL A 1 88 ? 7.926 16.469 -9.672 1 85.06 88 VAL A O 1
ATOM 688 N N . GLU A 1 89 ? 7.762 16.641 -7.461 1 88 89 GLU A N 1
ATOM 689 C CA . GLU A 1 89 ? 9.031 17.344 -7.297 1 88 89 GLU A CA 1
ATOM 690 C C . GLU A 1 89 ? 10.203 16.375 -7.238 1 88 89 GLU A C 1
ATOM 692 O O . GLU A 1 89 ? 11.266 16.641 -7.789 1 88 89 GLU A O 1
ATOM 697 N N . ILE A 1 90 ? 9.992 15.297 -6.543 1 92.69 90 ILE A N 1
ATOM 698 C CA . ILE A 1 90 ? 11.039 14.289 -6.41 1 92.69 90 ILE A CA 1
ATOM 699 C C . ILE A 1 90 ? 10.43 12.891 -6.543 1 92.69 90 ILE A C 1
ATOM 701 O O . ILE A 1 90 ? 9.383 12.602 -5.945 1 92.69 90 ILE A O 1
ATOM 705 N N . ARG A 1 91 ? 11.102 12.109 -7.332 1 90.38 91 ARG A N 1
ATOM 706 C CA . ARG A 1 91 ? 10.766 10.695 -7.441 1 90.38 91 ARG A CA 1
ATOM 707 C C . ARG A 1 91 ? 11.82 9.828 -6.754 1 90.38 91 ARG A C 1
ATOM 709 O O . ARG A 1 91 ? 13.016 10.055 -6.918 1 90.38 91 ARG A O 1
ATOM 716 N N . LEU A 1 92 ? 11.328 8.977 -6 1 90.25 92 LEU A N 1
ATOM 717 C CA . LEU A 1 92 ? 12.203 7.984 -5.395 1 90.25 92 LEU A CA 1
ATOM 718 C C . LEU A 1 92 ? 11.844 6.582 -5.875 1 90.25 92 LEU A C 1
ATOM 720 O O . LEU A 1 92 ? 10.875 5.988 -5.395 1 90.25 92 LEU A O 1
ATOM 724 N N . SER A 1 93 ? 12.641 6.082 -6.746 1 76.38 93 SER A N 1
ATOM 725 C CA . SER A 1 93 ? 12.297 4.828 -7.402 1 76.38 93 SER A CA 1
ATOM 726 C C . SER A 1 93 ? 13.359 3.762 -7.141 1 76.38 93 SER A C 1
ATOM 728 O O . SER A 1 93 ? 14.508 4.082 -6.84 1 76.38 93 SER A O 1
ATOM 730 N N . VAL A 1 94 ? 12.883 2.607 -7.238 1 77.62 94 VAL A N 1
ATOM 731 C CA . VAL A 1 94 ? 13.766 1.446 -7.215 1 77.62 94 VAL A CA 1
ATOM 732 C C . VAL A 1 94 ? 14.289 1.166 -8.625 1 77.62 94 VAL A C 1
ATOM 734 O O . VAL A 1 94 ? 13.516 1.135 -9.586 1 77.62 94 VAL A O 1
ATOM 737 N N . SER A 1 95 ? 15.602 1.08 -8.758 1 76.12 95 SER A N 1
ATOM 738 C CA . SER A 1 95 ? 16.203 0.835 -10.062 1 76.12 95 SER A CA 1
ATOM 739 C C . SER A 1 95 ? 17.203 -0.312 -10 1 76.12 95 SER A C 1
ATOM 741 O O . SER A 1 95 ? 17.703 -0.659 -8.922 1 76.12 95 SER A O 1
ATOM 743 N N . ARG A 1 96 ? 17.344 -1.15 -11.156 1 72.75 96 ARG A N 1
ATOM 744 C CA . ARG A 1 96 ? 18.328 -2.229 -11.266 1 72.75 96 ARG A CA 1
ATOM 745 C C . ARG A 1 96 ? 19.75 -1.688 -11.172 1 72.75 96 ARG A C 1
ATOM 747 O O . ARG A 1 96 ? 20.656 -2.406 -10.758 1 72.75 96 ARG A O 1
ATOM 754 N N . GLY A 1 97 ? 19.844 -0.366 -11.297 1 67.38 97 GLY A N 1
ATOM 755 C CA . GLY A 1 97 ? 21.141 0.277 -11.32 1 67.38 97 GLY A CA 1
ATOM 756 C C . GLY A 1 97 ? 21.078 1.783 -11.156 1 67.38 97 GLY A C 1
ATOM 757 O O . GLY A 1 97 ? 20.047 2.314 -10.711 1 67.38 97 GLY A O 1
ATOM 758 N N . ARG A 1 98 ? 22.219 2.283 -11.305 1 62.25 98 ARG A N 1
ATOM 759 C CA . ARG A 1 98 ? 22.312 3.729 -11.117 1 62.25 98 ARG A CA 1
ATOM 760 C C . ARG A 1 98 ? 21.594 4.473 -12.234 1 62.25 98 ARG A C 1
ATOM 762 O O . ARG A 1 98 ? 21.719 4.113 -13.406 1 62.25 98 ARG A O 1
ATOM 769 N N . SER A 1 99 ? 20.719 5.285 -11.766 1 62.69 99 SER A N 1
ATOM 770 C CA . SER A 1 99 ? 20.125 6.18 -12.75 1 62.69 99 SER A CA 1
ATOM 771 C C . SER A 1 99 ? 21.203 6.969 -13.5 1 62.69 99 SER A C 1
ATOM 773 O O . SER A 1 99 ? 22.188 7.395 -12.906 1 62.69 99 SER A O 1
ATOM 775 N N . VAL A 1 100 ? 20.984 7.055 -14.766 1 62.75 100 VAL A N 1
ATOM 776 C CA . VAL A 1 100 ? 21.938 7.789 -15.586 1 62.75 100 VAL A CA 1
ATOM 777 C C . VAL A 1 100 ? 21.453 9.227 -15.781 1 62.75 100 VAL A C 1
ATOM 779 O O . VAL A 1 100 ? 22.141 10.031 -16.422 1 62.75 100 VAL A O 1
ATOM 782 N N . LEU A 1 101 ? 20.453 9.414 -15.078 1 68.69 101 LEU A N 1
ATOM 783 C CA . LEU A 1 101 ? 19.906 10.758 -15.25 1 68.69 101 LEU A CA 1
ATOM 784 C C . LEU A 1 101 ? 20.75 11.781 -14.492 1 68.69 101 LEU A C 1
ATOM 786 O O . LEU A 1 101 ? 21.281 11.484 -13.414 1 68.69 101 LEU A O 1
ATOM 790 N N . SER A 1 102 ? 20.844 12.883 -15.078 1 70.5 102 SER A N 1
ATOM 791 C CA . SER A 1 102 ? 21.688 13.93 -14.516 1 70.5 102 SER A CA 1
ATOM 792 C C . SER A 1 102 ? 21.109 14.453 -13.195 1 70.5 102 SER A C 1
ATOM 794 O O . SER A 1 102 ? 21.859 14.641 -12.227 1 70.5 102 SER A O 1
ATOM 796 N N . ALA A 1 103 ? 19.953 14.75 -13.156 1 86.62 103 ALA A N 1
ATOM 797 C CA . ALA A 1 103 ? 19.344 15.266 -11.938 1 86.62 103 ALA A CA 1
ATOM 798 C C . ALA A 1 103 ? 18.844 14.125 -11.055 1 86.62 103 ALA A C 1
ATOM 800 O O . ALA A 1 103 ? 17.641 13.922 -10.914 1 86.62 103 ALA A O 1
ATOM 801 N N . SER A 1 104 ? 19.844 13.469 -10.539 1 89 104 SER A N 1
ATOM 802 C CA . SER A 1 104 ? 19.562 12.305 -9.703 1 89 104 SER A CA 1
ATOM 803 C C . SER A 1 104 ? 20.609 12.141 -8.609 1 89 104 SER A C 1
ATOM 805 O O . SER A 1 104 ? 21.703 12.703 -8.703 1 89 104 SER A O 1
ATOM 807 N N . ARG A 1 105 ? 20.281 11.5 -7.543 1 90.69 105 ARG A N 1
ATOM 808 C CA . ARG A 1 105 ? 21.172 11.18 -6.441 1 90.69 105 ARG A CA 1
ATOM 809 C C . ARG A 1 105 ? 20.875 9.789 -5.883 1 90.69 105 ARG A C 1
ATOM 811 O O . ARG A 1 105 ? 19.719 9.477 -5.574 1 90.69 105 ARG A O 1
ATOM 818 N N . ARG A 1 106 ? 22 9.031 -5.711 1 91.44 106 ARG A N 1
ATOM 819 C CA . ARG A 1 106 ? 21.875 7.719 -5.082 1 91.44 106 ARG A CA 1
ATOM 820 C C . ARG A 1 106 ? 21.641 7.852 -3.58 1 91.44 106 ARG A C 1
ATOM 822 O O . ARG A 1 106 ? 22.406 8.523 -2.887 1 91.44 106 ARG A O 1
ATOM 829 N N . LEU A 1 107 ? 20.609 7.156 -3.131 1 92.56 107 LEU A N 1
ATOM 830 C CA . LEU A 1 107 ? 20.266 7.258 -1.717 1 92.56 107 LEU A CA 1
ATOM 831 C C . LEU A 1 107 ? 20.688 5.996 -0.966 1 92.56 107 LEU A C 1
ATOM 833 O O . LEU A 1 107 ? 21.141 6.07 0.18 1 92.56 107 LEU A O 1
ATOM 837 N N . LEU A 1 108 ? 20.516 4.863 -1.656 1 89.88 108 LEU A N 1
ATOM 838 C CA . LEU A 1 108 ? 20.75 3.594 -0.974 1 89.88 108 LEU A CA 1
ATOM 839 C C . LEU A 1 108 ? 20.969 2.469 -1.979 1 89.88 108 LEU A C 1
ATOM 841 O O . LEU A 1 108 ? 20.281 2.402 -3.004 1 89.88 108 LEU A O 1
ATOM 845 N N . ASP A 1 109 ? 21.938 1.644 -1.687 1 88.62 109 ASP A N 1
ATOM 846 C CA . ASP A 1 109 ? 22.078 0.354 -2.357 1 88.62 109 ASP A CA 1
ATOM 847 C C . ASP A 1 109 ? 21.531 -0.778 -1.489 1 88.62 109 ASP A C 1
ATOM 849 O O . ASP A 1 109 ? 21.781 -0.817 -0.282 1 88.62 109 ASP A O 1
ATOM 853 N N . ASP A 1 110 ? 20.719 -1.597 -2.135 1 87.88 110 ASP A N 1
ATOM 854 C CA . ASP A 1 110 ? 20.094 -2.707 -1.416 1 87.88 110 ASP A CA 1
ATOM 855 C C . ASP A 1 110 ? 20.234 -4.012 -2.201 1 87.88 110 ASP A C 1
ATOM 857 O O . ASP A 1 110 ? 20.859 -4.039 -3.264 1 87.88 110 ASP A O 1
ATOM 861 N N . GLN A 1 111 ? 19.828 -5.055 -1.613 1 88.31 111 GLN A N 1
ATOM 862 C CA . GLN A 1 111 ? 19.797 -6.371 -2.238 1 88.31 111 GLN A CA 1
ATOM 863 C C . GLN A 1 111 ? 18.406 -6.996 -2.17 1 88.31 111 GLN A C 1
ATOM 865 O O . GLN A 1 111 ? 17.562 -6.547 -1.401 1 88.31 111 GLN A O 1
ATOM 870 N N . TRP A 1 112 ? 18.266 -7.961 -3.107 1 90.25 112 TRP A N 1
ATOM 871 C CA . TRP A 1 112 ? 17.016 -8.703 -3.102 1 90.25 112 TRP A CA 1
ATOM 872 C C . TRP A 1 112 ? 17.109 -9.922 -2.193 1 90.25 112 TRP A C 1
ATOM 874 O O . TRP A 1 112 ? 18.156 -10.562 -2.109 1 90.25 112 TRP A O 1
ATOM 884 N N . MET A 1 113 ? 16.047 -10.234 -1.567 1 93.69 113 MET A N 1
ATOM 885 C CA . MET A 1 113 ? 15.852 -11.477 -0.815 1 93.69 113 MET A CA 1
ATOM 886 C C . MET A 1 113 ? 14.555 -12.156 -1.226 1 93.69 113 MET A C 1
ATOM 888 O O . MET A 1 113 ? 13.734 -11.57 -1.938 1 93.69 113 MET A O 1
ATOM 892 N N . VAL A 1 114 ? 14.469 -13.383 -0.815 1 96.06 114 VAL A N 1
ATOM 893 C CA . VAL A 1 114 ? 13.242 -14.125 -1.104 1 96.06 114 VAL A CA 1
ATOM 894 C C . VAL A 1 114 ? 12.469 -14.367 0.19 1 96.06 114 VAL A C 1
ATOM 896 O O . VAL A 1 114 ? 12.992 -14.961 1.135 1 96.06 114 VAL A O 1
ATOM 899 N N . LEU A 1 115 ? 11.234 -13.875 0.183 1 96.38 115 LEU A N 1
ATOM 900 C CA . LEU A 1 115 ? 10.352 -14.023 1.335 1 96.38 115 LEU A CA 1
ATOM 901 C C . LEU A 1 115 ? 9.438 -15.227 1.164 1 96.38 115 LEU A C 1
ATOM 903 O O . LEU A 1 115 ? 8.898 -15.453 0.079 1 96.38 115 LEU A O 1
ATOM 907 N N . MET A 1 116 ? 9.305 -16.031 2.217 1 97.5 116 MET A N 1
ATOM 908 C CA . MET A 1 116 ? 8.383 -17.156 2.27 1 97.5 116 MET A CA 1
ATOM 909 C C . MET A 1 116 ? 7.875 -17.375 3.691 1 97.5 116 MET A C 1
ATOM 911 O O . MET A 1 116 ? 8.414 -16.812 4.641 1 97.5 116 MET A O 1
ATOM 915 N N . ARG A 1 117 ? 6.758 -18.078 3.824 1 96.25 117 ARG A N 1
ATOM 916 C CA . ARG A 1 117 ? 6.305 -18.359 5.18 1 96.25 117 ARG A CA 1
ATOM 917 C C . ARG A 1 117 ? 7.332 -19.188 5.941 1 96.25 117 ARG A C 1
ATOM 919 O O . ARG A 1 117 ? 8.133 -19.906 5.336 1 96.25 117 ARG A O 1
ATOM 926 N N . LYS A 1 118 ? 7.387 -19.141 7.258 1 94.81 118 LYS A N 1
ATOM 927 C CA . LYS A 1 118 ? 8.398 -19.75 8.117 1 94.81 118 LYS A CA 1
ATOM 928 C C . LYS A 1 118 ? 8.508 -21.25 7.875 1 94.81 118 LYS A C 1
ATOM 930 O O . LYS A 1 118 ? 9.609 -21.797 7.801 1 94.81 118 LYS A O 1
ATOM 935 N N . ASP A 1 119 ? 7.402 -22 7.684 1 94.5 119 ASP A N 1
ATOM 936 C CA . ASP A 1 119 ? 7.402 -23.453 7.539 1 94.5 119 ASP A CA 1
ATOM 937 C C . ASP A 1 119 ? 7.324 -23.859 6.07 1 94.5 119 ASP A C 1
ATOM 939 O O . ASP A 1 119 ? 6.938 -24.984 5.75 1 94.5 119 ASP A O 1
ATOM 943 N N . HIS A 1 120 ? 7.68 -22.953 5.234 1 96 120 HIS A N 1
ATOM 944 C CA . HIS A 1 120 ? 7.699 -23.281 3.811 1 96 120 HIS A CA 1
ATOM 945 C C . HIS A 1 120 ? 8.688 -24.406 3.518 1 96 120 HIS A C 1
ATOM 947 O O . HIS A 1 120 ? 9.805 -24.406 4.027 1 96 120 HIS A O 1
ATOM 953 N N . PRO A 1 121 ? 8.344 -25.328 2.66 1 94.44 121 PRO A N 1
ATOM 954 C CA . PRO A 1 121 ? 9.242 -26.438 2.346 1 94.44 121 PRO A CA 1
ATOM 955 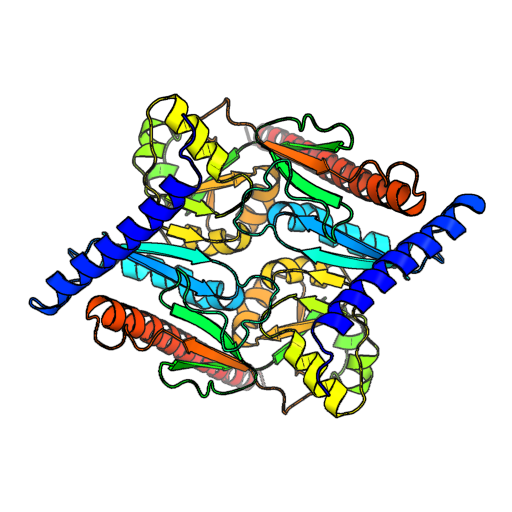C C . PRO A 1 121 ? 10.586 -25.969 1.794 1 94.44 121 PRO A C 1
ATOM 957 O O . PRO A 1 121 ? 11.617 -26.578 2.092 1 94.44 121 PRO A O 1
ATOM 960 N N . ALA A 1 122 ? 10.57 -24.969 1.083 1 94.69 122 ALA A N 1
ATOM 961 C CA . ALA A 1 122 ? 11.789 -24.469 0.454 1 94.69 122 ALA A CA 1
ATOM 962 C C . ALA A 1 122 ? 12.688 -23.766 1.473 1 94.69 122 ALA A C 1
ATOM 964 O O . ALA A 1 122 ? 13.844 -23.438 1.18 1 94.69 122 ALA A O 1
ATOM 965 N N . ALA A 1 123 ? 12.195 -23.562 2.641 1 94.19 123 ALA A N 1
ATOM 966 C CA . ALA A 1 123 ? 12.961 -22.859 3.666 1 94.19 123 ALA A CA 1
ATOM 967 C C . ALA A 1 123 ? 13.938 -23.797 4.367 1 94.19 123 ALA A C 1
ATOM 969 O O . ALA A 1 123 ? 14.844 -23.344 5.066 1 94.19 123 ALA A O 1
ATOM 970 N N . ALA A 1 124 ? 13.789 -25.031 4.195 1 92.81 124 ALA A N 1
ATOM 971 C CA . ALA A 1 124 ? 14.539 -26.047 4.934 1 92.81 124 ALA A CA 1
ATOM 972 C C . ALA A 1 124 ? 15.969 -26.156 4.41 1 92.81 124 ALA A C 1
ATOM 974 O O . ALA A 1 124 ? 16.844 -26.719 5.086 1 92.81 124 ALA A O 1
ATOM 975 N N . SER A 1 125 ? 16.266 -25.703 3.256 1 91.44 125 SER A N 1
ATOM 976 C CA . SER A 1 125 ? 17.594 -25.75 2.627 1 91.44 125 SER A CA 1
ATOM 977 C C . SER A 1 125 ? 17.875 -24.469 1.854 1 91.44 125 SER A C 1
ATOM 979 O O . SER A 1 125 ? 16.969 -23.656 1.607 1 91.44 125 SER A O 1
ATOM 981 N N . PRO A 1 126 ? 19.125 -24.312 1.57 1 93.62 126 PRO A N 1
ATOM 982 C CA . PRO A 1 126 ? 19.453 -23.125 0.776 1 93.62 126 PRO A CA 1
ATOM 983 C C . PRO A 1 126 ? 18.656 -23.047 -0.525 1 93.62 126 PRO A C 1
ATOM 985 O O . PRO A 1 126 ? 18.422 -24.078 -1.17 1 93.62 126 PRO A O 1
ATOM 988 N N . LEU A 1 127 ? 18.266 -21.891 -0.868 1 96.75 127 LEU A N 1
ATOM 989 C CA . LEU A 1 127 ? 17.438 -21.688 -2.045 1 96.75 127 LEU A CA 1
ATOM 990 C C . LEU A 1 127 ? 18.297 -21.547 -3.301 1 96.75 127 LEU A C 1
ATOM 992 O O . LEU A 1 127 ? 18.906 -20.5 -3.527 1 96.75 127 LEU A O 1
ATOM 996 N N . THR A 1 128 ? 18.312 -22.578 -4.102 1 97.19 128 THR A N 1
ATOM 997 C CA . THR A 1 128 ? 18.984 -22.531 -5.398 1 97.19 128 THR A CA 1
ATOM 998 C C . THR A 1 128 ? 18.078 -21.906 -6.457 1 97.19 128 THR A C 1
ATOM 1000 O O . THR A 1 128 ? 16.875 -21.75 -6.23 1 97.19 128 THR A O 1
ATOM 1003 N N . LEU A 1 129 ? 18.688 -21.594 -7.59 1 97.31 129 LEU A N 1
ATOM 1004 C CA . LEU A 1 129 ? 17.891 -21.031 -8.672 1 97.31 129 LEU A CA 1
ATOM 1005 C C . LEU A 1 129 ? 16.828 -22.031 -9.141 1 97.31 129 LEU A C 1
ATOM 1007 O O . LEU A 1 129 ? 15.688 -21.641 -9.414 1 97.31 129 LEU A O 1
ATOM 1011 N N . GLU A 1 130 ? 17.203 -23.281 -9.211 1 96.88 130 GLU A N 1
ATOM 1012 C CA . GLU A 1 130 ? 16.281 -24.312 -9.625 1 96.88 130 GLU A CA 1
ATOM 1013 C C . GLU A 1 130 ? 15.094 -24.406 -8.672 1 96.88 130 GLU A C 1
ATOM 1015 O O . GLU A 1 130 ? 13.938 -24.453 -9.109 1 96.88 130 GLU A O 1
ATOM 1020 N N . LYS A 1 131 ? 15.398 -24.438 -7.387 1 96.88 131 LYS A N 1
ATOM 1021 C CA . LYS A 1 131 ? 14.344 -24.5 -6.375 1 96.88 131 LYS A CA 1
ATOM 1022 C C . LYS A 1 131 ? 13.461 -23.25 -6.418 1 96.88 131 LYS A C 1
ATOM 1024 O O . LYS A 1 131 ? 12.25 -23.344 -6.238 1 96.88 131 LYS A O 1
ATOM 1029 N N . TYR A 1 132 ? 14.102 -22.109 -6.645 1 97.88 132 TYR A N 1
ATOM 1030 C CA . TYR A 1 132 ? 13.398 -20.828 -6.754 1 97.88 132 TYR A CA 1
ATOM 1031 C C . TYR A 1 132 ? 12.398 -20.859 -7.902 1 97.88 132 TYR A C 1
ATOM 1033 O O . TYR A 1 132 ? 11.25 -20.438 -7.746 1 97.88 132 TYR A O 1
ATOM 1041 N N . LEU A 1 133 ? 12.805 -21.438 -8.984 1 97.38 133 LEU A N 1
ATOM 1042 C CA . LEU A 1 133 ? 11.984 -21.438 -10.188 1 97.38 133 LEU A CA 1
ATOM 1043 C C . LEU A 1 133 ? 10.875 -22.484 -10.094 1 97.38 133 LEU A C 1
ATOM 1045 O O . LEU A 1 133 ? 9.898 -22.422 -10.852 1 97.38 133 LEU A O 1
ATOM 1049 N N . GLU A 1 134 ? 11.023 -23.391 -9.211 1 96.38 134 GLU A N 1
ATOM 1050 C CA . GLU A 1 134 ? 10.016 -24.438 -9.016 1 96.38 134 GLU A CA 1
ATOM 1051 C C . GLU A 1 134 ? 8.836 -23.906 -8.195 1 96.38 134 GLU A C 1
ATOM 1053 O O . GLU A 1 134 ? 7.77 -24.516 -8.18 1 96.38 134 GLU A O 1
ATOM 1058 N N . GLN A 1 135 ? 9.062 -22.797 -7.535 1 96.56 135 GLN A N 1
ATOM 1059 C CA . GLN A 1 135 ? 8.031 -22.266 -6.645 1 96.56 135 GLN A CA 1
ATOM 1060 C C . GLN A 1 135 ? 6.98 -21.484 -7.422 1 96.56 135 GLN A C 1
ATOM 1062 O O . GLN A 1 135 ? 7.223 -21.078 -8.555 1 96.56 135 GLN A O 1
ATOM 1067 N N . GLY A 1 136 ? 5.77 -21.422 -6.758 1 95.69 136 GLY A N 1
ATOM 1068 C CA . GLY A 1 136 ? 4.852 -20.359 -7.145 1 95.69 136 GLY A CA 1
ATOM 1069 C C . GLY A 1 136 ? 5.234 -19 -6.586 1 95.69 136 GLY A C 1
ATOM 1070 O O . GLY A 1 136 ? 5.695 -18.906 -5.449 1 95.69 136 GLY A O 1
ATOM 1071 N N . HIS A 1 137 ? 4.988 -17.953 -7.469 1 96.06 137 HIS A N 1
ATOM 1072 C CA . HIS A 1 137 ? 5.484 -16.641 -7.07 1 96.06 137 HIS A CA 1
ATOM 1073 C C . HIS A 1 137 ? 4.34 -15.648 -6.906 1 96.06 137 HIS A C 1
ATOM 1075 O O . HIS A 1 137 ? 3.365 -15.688 -7.66 1 96.06 137 HIS A O 1
ATOM 1081 N N . LEU A 1 138 ? 4.531 -14.852 -5.918 1 95.62 138 LEU A N 1
ATOM 1082 C CA . LEU A 1 138 ? 3.787 -13.602 -5.809 1 95.62 138 LEU A CA 1
ATOM 1083 C C . LEU A 1 138 ? 4.641 -12.422 -6.266 1 95.62 138 LEU A C 1
ATOM 1085 O O . LEU A 1 138 ? 5.777 -12.258 -5.816 1 95.62 138 LEU A O 1
ATOM 1089 N N . LYS A 1 139 ? 4.105 -11.656 -7.188 1 94.19 139 LYS A N 1
ATOM 1090 C CA . LYS A 1 139 ? 4.832 -10.531 -7.77 1 94.19 139 LYS A CA 1
ATOM 1091 C C . LYS A 1 139 ? 4.168 -9.203 -7.41 1 94.19 139 LYS A C 1
ATOM 1093 O O . LYS A 1 139 ? 2.939 -9.086 -7.434 1 94.19 139 LYS A O 1
ATOM 1098 N N . VAL A 1 140 ? 4.934 -8.25 -6.984 1 89.94 140 VAL A N 1
ATOM 1099 C CA . VAL A 1 140 ? 4.438 -6.891 -6.816 1 89.94 140 VAL A CA 1
ATOM 1100 C C . VAL A 1 140 ? 4.527 -6.141 -8.141 1 89.94 140 VAL A C 1
ATOM 1102 O O . VAL A 1 140 ? 5.574 -6.145 -8.797 1 89.94 140 VAL A O 1
ATOM 1105 N N . THR A 1 141 ? 3.266 -5.574 -8.43 1 76.62 141 THR A N 1
ATOM 1106 C CA . THR A 1 141 ? 3.199 -4.859 -9.695 1 76.62 141 THR A CA 1
ATOM 1107 C C . THR A 1 141 ? 3.816 -3.469 -9.57 1 76.62 141 THR A C 1
ATOM 1109 O O . THR A 1 141 ? 3.744 -2.85 -8.5 1 76.62 141 THR A O 1
ATOM 1112 N N . GLY A 1 142 ? 4.547 -3.008 -10.57 1 63.12 142 GLY A N 1
ATOM 1113 C CA . GLY A 1 142 ? 5.125 -1.675 -10.617 1 63.12 142 GLY A CA 1
ATOM 1114 C C . GLY A 1 142 ? 6.641 -1.685 -10.703 1 63.12 142 GLY A C 1
ATOM 1115 O O . GLY A 1 142 ? 7.238 -2.705 -11.047 1 63.12 142 GLY A O 1
ATOM 1116 N N . VAL A 1 143 ? 7.188 -0.47 -10.117 1 52.59 143 VAL A N 1
ATOM 1117 C CA . VAL A 1 143 ? 8.578 -0.142 -10.414 1 52.59 143 VAL A CA 1
ATOM 1118 C C . VAL A 1 143 ? 9.5 -1.149 -9.734 1 52.59 143 VAL A C 1
ATOM 1120 O O . VAL A 1 143 ? 9.383 -1.398 -8.531 1 52.59 143 VAL A O 1
ATOM 1123 N N . GLY A 1 144 ? 10.227 -1.926 -10.414 1 57.16 144 GLY A N 1
ATOM 1124 C CA . GLY A 1 144 ? 11.281 -2.836 -9.992 1 57.16 144 GLY A CA 1
ATOM 1125 C C . GLY A 1 144 ? 10.906 -4.297 -10.164 1 57.16 144 GLY A C 1
ATOM 1126 O O . GLY A 1 144 ? 11.781 -5.172 -10.148 1 57.16 144 GLY A O 1
ATOM 1127 N N . SER A 1 145 ? 9.555 -4.562 -10.234 1 57.47 145 SER A N 1
ATOM 1128 C CA . SER A 1 145 ? 9.148 -5.965 -10.242 1 57.47 145 SER A CA 1
ATOM 1129 C C . SER A 1 145 ? 9.562 -6.652 -11.539 1 57.47 145 SER A C 1
ATOM 1131 O O . SER A 1 145 ? 9.68 -7.879 -11.586 1 57.47 145 SER A O 1
ATOM 1133 N N . SER A 1 146 ? 9.922 -5.793 -12.352 1 75.56 146 SER A N 1
ATOM 1134 C CA . SER A 1 146 ? 10.219 -6.453 -13.617 1 75.56 146 SER A CA 1
ATOM 1135 C C . SER A 1 146 ? 11.695 -6.82 -13.719 1 75.56 146 SER A C 1
ATOM 1137 O O . SER A 1 146 ? 12.094 -7.566 -14.617 1 75.56 146 SER A O 1
ATOM 1139 N N . ILE A 1 147 ? 12.398 -6.355 -12.75 1 81 147 ILE A N 1
ATOM 1140 C CA . ILE A 1 147 ? 13.844 -6.535 -12.812 1 81 147 ILE A CA 1
ATOM 1141 C C . ILE A 1 147 ? 14.18 -8.023 -12.711 1 81 147 ILE A C 1
ATOM 1143 O O . ILE A 1 147 ? 15.039 -8.523 -13.438 1 81 147 ILE A O 1
ATOM 1147 N N . VAL A 1 148 ? 13.492 -8.703 -11.859 1 88.69 148 VAL A N 1
ATOM 1148 C CA . VAL A 1 148 ? 13.719 -10.133 -11.68 1 88.69 148 VAL A CA 1
ATOM 1149 C C . VAL A 1 148 ? 13.359 -10.883 -12.961 1 88.69 148 VAL A C 1
ATOM 1151 O O . VAL A 1 148 ? 14.133 -11.711 -13.445 1 88.69 148 VAL A O 1
ATOM 1154 N N . ASP A 1 149 ? 12.273 -10.516 -13.484 1 90.38 149 ASP A N 1
ATOM 1155 C CA . ASP A 1 149 ? 11.805 -11.18 -14.695 1 90.38 149 ASP A CA 1
ATOM 1156 C C . ASP A 1 149 ? 12.711 -10.867 -15.883 1 90.38 149 ASP A C 1
ATOM 1158 O O . ASP A 1 149 ? 12.945 -11.734 -16.734 1 90.38 149 ASP A O 1
ATOM 1162 N N . GLU A 1 150 ? 13.133 -9.656 -15.914 1 86.12 150 GLU A N 1
ATOM 1163 C CA . GLU A 1 150 ? 14.047 -9.258 -16.984 1 86.12 150 GLU A CA 1
ATOM 1164 C C . GLU A 1 150 ? 15.352 -10.047 -16.922 1 86.12 150 GLU A C 1
ATOM 1166 O O . GLU A 1 150 ? 15.828 -10.547 -17.938 1 86.12 150 GLU A O 1
ATOM 1171 N N . LEU A 1 151 ? 15.867 -10.156 -15.773 1 89.06 151 LEU A N 1
ATOM 1172 C CA . LEU A 1 151 ? 17.109 -10.891 -15.602 1 89.06 151 LEU A CA 1
ATOM 1173 C C . LEU A 1 151 ? 16.922 -12.367 -15.914 1 89.06 151 LEU A C 1
ATOM 1175 O O . LEU A 1 151 ? 17.766 -12.984 -16.578 1 89.06 151 LEU A O 1
ATOM 1179 N N . LEU A 1 152 ? 15.852 -12.961 -15.5 1 94 152 LEU A N 1
ATOM 1180 C CA . LEU A 1 152 ? 15.555 -14.352 -15.797 1 94 152 LEU A CA 1
ATOM 1181 C C . LEU A 1 152 ? 15.398 -14.57 -17.297 1 94 152 LEU A C 1
ATOM 1183 O O . LEU A 1 152 ? 15.93 -15.539 -17.844 1 94 152 LEU A O 1
ATOM 1187 N N . ALA A 1 153 ? 14.766 -13.641 -17.891 1 93.19 153 ALA A N 1
ATOM 1188 C CA . ALA A 1 153 ? 14.539 -13.734 -19.328 1 93.19 153 ALA A CA 1
ATOM 1189 C C . ALA A 1 153 ? 15.867 -13.703 -20.094 1 93.19 153 ALA A C 1
ATOM 1191 O O . ALA A 1 153 ? 16.031 -14.398 -21.094 1 93.19 153 ALA A O 1
ATOM 1192 N N . GLU A 1 154 ? 16.734 -12.859 -19.656 1 91.94 154 GLU A N 1
ATOM 1193 C CA . GLU A 1 154 ? 18.062 -12.781 -20.25 1 91.94 154 GLU A CA 1
ATOM 1194 C C . GLU A 1 154 ? 18.75 -14.141 -20.234 1 91.94 154 GLU A C 1
ATOM 1196 O O . GLU A 1 154 ? 19.625 -14.414 -21.078 1 91.94 154 GLU A O 1
ATOM 1201 N N . ARG A 1 155 ? 18.375 -15.008 -19.359 1 93.5 155 ARG A N 1
ATOM 1202 C CA . ARG A 1 155 ? 18.969 -16.328 -19.203 1 93.5 155 ARG A CA 1
ATOM 1203 C C . ARG A 1 155 ? 18.078 -17.406 -19.812 1 93.5 155 ARG A C 1
ATOM 1205 O O . ARG A 1 155 ? 18.328 -18.609 -19.625 1 93.5 155 ARG A O 1
ATOM 1212 N N . GLY A 1 156 ? 17.016 -16.922 -20.406 1 96.25 156 GLY A N 1
ATOM 1213 C CA . GLY A 1 156 ? 16.062 -17.844 -20.984 1 96.25 156 GLY A CA 1
ATOM 1214 C C . GLY A 1 156 ? 15.203 -18.562 -19.953 1 96.25 156 GLY A C 1
ATOM 1215 O O . GLY A 1 156 ? 14.727 -19.672 -20.188 1 96.25 156 GLY A O 1
ATOM 1216 N N . LEU A 1 157 ? 15.133 -17.953 -18.781 1 96.62 157 LEU A N 1
ATOM 1217 C CA . LEU A 1 157 ? 14.383 -18.531 -17.688 1 96.62 157 LEU A CA 1
ATOM 1218 C C . LEU A 1 157 ? 13.125 -17.719 -17.391 1 96.62 157 LEU A C 1
ATOM 1220 O O . LEU A 1 157 ? 12.984 -16.594 -17.875 1 96.62 157 LEU A O 1
ATOM 1224 N N . ALA A 1 158 ? 12.156 -18.422 -16.719 1 95.44 158 ALA A N 1
ATOM 1225 C CA . ALA A 1 158 ? 10.93 -17.75 -16.281 1 95.44 158 ALA A CA 1
ATOM 1226 C C . ALA A 1 158 ? 10.414 -18.344 -14.977 1 95.44 158 ALA A C 1
ATOM 1228 O O . ALA A 1 158 ? 10.531 -19.547 -14.75 1 95.44 158 ALA A O 1
ATOM 1229 N N . ARG A 1 159 ? 9.898 -17.453 -14.25 1 94.75 159 ARG A N 1
ATOM 1230 C CA . ARG A 1 159 ? 9.242 -17.938 -13.039 1 94.75 159 ARG A CA 1
ATOM 1231 C C . ARG A 1 159 ? 7.727 -18 -13.227 1 94.75 159 ARG A C 1
ATOM 1233 O O . ARG A 1 159 ? 7.18 -17.375 -14.133 1 94.75 159 ARG A O 1
ATOM 1240 N N . ARG A 1 160 ? 7.098 -18.766 -12.398 1 93.94 160 ARG A N 1
ATOM 1241 C CA . ARG A 1 160 ? 5.645 -18.922 -12.453 1 93.94 160 ARG A CA 1
ATOM 1242 C C . ARG A 1 160 ? 4.957 -17.969 -11.484 1 93.94 160 ARG A C 1
ATOM 1244 O O . ARG A 1 160 ? 4.82 -18.281 -10.297 1 93.94 160 ARG A O 1
ATOM 1251 N N . VAL A 1 161 ? 4.441 -16.875 -12.023 1 93.81 161 VAL A N 1
ATOM 1252 C CA . VAL A 1 161 ? 3.742 -15.898 -11.211 1 93.81 161 VAL A CA 1
ATOM 1253 C C . VAL A 1 161 ? 2.271 -16.297 -11.07 1 93.81 161 VAL A C 1
ATOM 1255 O O . VAL A 1 161 ? 1.538 -16.328 -12.062 1 93.81 161 VAL A O 1
ATOM 1258 N N . MET A 1 162 ? 1.894 -16.531 -9.852 1 94.25 162 MET A N 1
ATOM 1259 C CA . MET A 1 162 ? 0.525 -16.969 -9.594 1 94.25 162 MET A CA 1
ATOM 1260 C C . MET A 1 162 ? -0.355 -15.781 -9.188 1 94.25 162 MET A C 1
ATOM 1262 O O . MET A 1 162 ? -1.526 -15.719 -9.57 1 94.25 162 MET A O 1
ATOM 1266 N N . PHE A 1 163 ? 0.2 -14.945 -8.438 1 94.06 163 PHE A N 1
ATOM 1267 C CA . PHE A 1 163 ? -0.536 -13.781 -7.957 1 94.06 163 PHE A CA 1
ATOM 1268 C C . PHE A 1 163 ? 0.299 -12.516 -8.109 1 94.06 163 PHE A C 1
ATOM 1270 O O . PHE A 1 163 ? 1.514 -12.531 -7.895 1 94.06 163 PHE A O 1
ATOM 1277 N N . GLN A 1 164 ? -0.369 -11.422 -8.438 1 92.94 164 GLN A N 1
ATOM 1278 C CA . GLN A 1 164 ? 0.246 -10.102 -8.5 1 92.94 164 GLN A CA 1
ATOM 1279 C C . GLN A 1 164 ? -0.513 -9.102 -7.633 1 92.94 164 GLN A C 1
ATOM 1281 O O . GLN A 1 164 ? -1.744 -9.047 -7.676 1 92.94 164 GLN A O 1
ATOM 1286 N N . VAL A 1 165 ? 0.258 -8.406 -6.848 1 91.25 165 VAL A N 1
ATOM 1287 C CA . VAL A 1 165 ? -0.348 -7.398 -5.984 1 91.25 165 VAL A CA 1
ATOM 1288 C C . VAL A 1 165 ? 0.329 -6.051 -6.211 1 91.25 165 VAL A C 1
ATOM 1290 O O . VAL A 1 165 ? 1.463 -5.988 -6.691 1 91.25 165 VAL A O 1
ATOM 1293 N N . PRO A 1 166 ? -0.305 -4.98 -5.789 1 86 166 PRO A N 1
ATOM 1294 C CA . PRO A 1 166 ? 0.224 -3.668 -6.172 1 86 166 PRO A CA 1
ATOM 1295 C C . PRO A 1 166 ? 1.305 -3.166 -5.219 1 86 166 PRO A C 1
ATOM 1297 O O . PRO A 1 166 ? 2.053 -2.246 -5.555 1 86 166 PRO A O 1
ATOM 1300 N N . THR A 1 167 ? 1.338 -3.723 -4.016 1 86.56 167 THR A N 1
ATOM 1301 C CA . THR A 1 167 ? 2.264 -3.15 -3.045 1 86.56 167 THR A CA 1
ATOM 1302 C C . THR A 1 167 ? 3.043 -4.25 -2.33 1 86.56 167 THR A C 1
ATOM 1304 O O . THR A 1 167 ? 2.537 -5.359 -2.146 1 86.56 167 THR A O 1
ATOM 1307 N N . TRP A 1 168 ? 4.223 -3.896 -1.885 1 87.88 168 TRP A N 1
ATOM 1308 C CA . TRP A 1 168 ? 5.023 -4.809 -1.077 1 87.88 168 TRP A CA 1
ATOM 1309 C C . TRP A 1 168 ? 4.387 -5.031 0.29 1 87.88 168 TRP A C 1
ATOM 1311 O O . TRP A 1 168 ? 4.379 -6.152 0.804 1 87.88 168 TRP A O 1
ATOM 1321 N N . LEU A 1 169 ? 3.867 -4 0.85 1 87.81 169 LEU A N 1
ATOM 1322 C CA . LEU A 1 169 ? 3.215 -4.094 2.152 1 87.81 169 LEU A CA 1
ATOM 1323 C C . LEU A 1 169 ? 2.049 -5.078 2.105 1 87.81 169 LEU A C 1
ATOM 1325 O O . LEU A 1 169 ? 1.863 -5.871 3.031 1 87.81 169 LEU A O 1
ATOM 1329 N N . GLY A 1 170 ? 1.335 -5.047 1.021 1 88.38 170 GLY A N 1
ATOM 1330 C CA . GLY A 1 170 ? 0.192 -5.934 0.872 1 88.38 170 GLY A CA 1
ATOM 1331 C C . GLY A 1 170 ? 0.583 -7.355 0.514 1 88.38 170 GLY A C 1
ATOM 1332 O O . GLY A 1 170 ? -0.222 -8.281 0.651 1 88.38 170 GLY A O 1
ATOM 1333 N N . MET A 1 171 ? 1.738 -7.508 0.103 1 92 171 MET A N 1
ATOM 1334 C CA . MET A 1 171 ? 2.262 -8.812 -0.284 1 92 171 MET A CA 1
ATOM 1335 C C . MET A 1 171 ? 2.492 -9.695 0.942 1 92 171 MET A C 1
ATOM 1337 O O . MET A 1 171 ? 2.283 -10.906 0.89 1 92 171 MET A O 1
ATOM 1341 N N . VAL A 1 172 ? 2.826 -9.133 2.062 1 92.06 172 VAL A N 1
ATOM 1342 C CA . VAL A 1 172 ? 3.361 -9.859 3.213 1 92.06 172 VAL A CA 1
ATOM 1343 C C . VAL A 1 172 ? 2.285 -10.766 3.803 1 92.06 172 VAL A C 1
ATOM 1345 O O . VAL A 1 172 ? 2.504 -11.961 3.982 1 92.06 172 VAL A O 1
ATOM 1348 N N . PRO A 1 173 ? 1.071 -10.281 3.99 1 90 173 PRO A N 1
ATOM 1349 C CA . PRO A 1 173 ? 0.053 -11.164 4.559 1 90 173 PRO A CA 1
ATOM 1350 C C . PRO A 1 173 ? -0.299 -12.328 3.631 1 90 173 PRO A C 1
ATOM 1352 O O . PRO A 1 173 ? -0.678 -13.406 4.102 1 90 173 PRO A O 1
ATOM 1355 N N . VAL A 1 174 ? -0.143 -12.125 2.355 1 93.56 174 VAL A N 1
ATOM 1356 C CA . VAL A 1 174 ? -0.417 -13.195 1.401 1 93.56 174 VAL A CA 1
ATOM 1357 C C . VAL A 1 174 ? 0.669 -14.266 1.495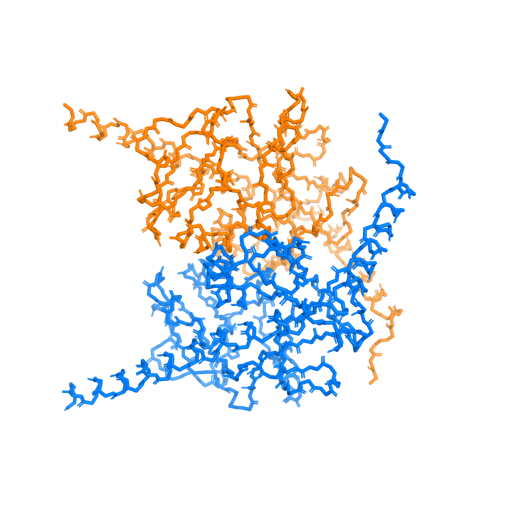 1 93.56 174 VAL A C 1
ATOM 1359 O O . VAL A 1 174 ? 0.371 -15.461 1.547 1 93.56 174 VAL A O 1
ATOM 1362 N N . ILE A 1 175 ? 1.87 -13.82 1.611 1 95.62 175 ILE A N 1
ATOM 1363 C CA . ILE A 1 175 ? 3.004 -14.734 1.676 1 95.62 175 ILE A CA 1
ATOM 1364 C C . ILE A 1 175 ? 2.936 -15.547 2.965 1 95.62 175 ILE A C 1
ATOM 1366 O O . ILE A 1 175 ? 3.205 -16.75 2.959 1 95.62 175 ILE A O 1
ATOM 1370 N N . GLU A 1 176 ? 2.541 -14.93 3.977 1 92.62 176 GLU A N 1
ATOM 1371 C CA . GLU A 1 176 ? 2.479 -15.586 5.277 1 92.62 176 GLU A CA 1
ATOM 1372 C C . GLU A 1 176 ? 1.467 -16.734 5.273 1 92.62 176 GLU A C 1
ATOM 1374 O O . GLU A 1 176 ? 1.592 -17.688 6.047 1 92.62 176 GLU A O 1
ATOM 1379 N N . SER A 1 177 ? 0.562 -16.688 4.367 1 89.75 177 SER A N 1
ATOM 1380 C CA . SER A 1 177 ? -0.58 -17.594 4.43 1 89.75 177 SER A CA 1
ATOM 1381 C C . SER A 1 177 ? -0.551 -18.594 3.281 1 89.75 177 SER A C 1
ATOM 1383 O O . SER A 1 177 ? -1.486 -19.391 3.113 1 89.75 177 SER A O 1
ATOM 1385 N N . THR A 1 178 ? 0.468 -18.547 2.471 1 92.69 178 THR A N 1
ATOM 1386 C CA . THR A 1 178 ? 0.506 -19.406 1.29 1 92.69 178 THR A CA 1
ATOM 1387 C C . THR A 1 178 ? 1.889 -20.016 1.117 1 92.69 178 THR A C 1
ATOM 1389 O O . THR A 1 178 ? 2.82 -19.688 1.857 1 92.69 178 THR A O 1
ATOM 1392 N N . ASP A 1 179 ? 1.963 -20.891 0.144 1 94.19 179 ASP A N 1
ATOM 1393 C CA . ASP A 1 179 ? 3.254 -21.484 -0.204 1 94.19 179 ASP A CA 1
ATOM 1394 C C . ASP A 1 179 ? 3.895 -20.75 -1.377 1 94.19 179 ASP A C 1
ATOM 1396 O O . ASP A 1 179 ? 4.656 -21.344 -2.145 1 94.19 179 ASP A O 1
ATOM 1400 N N . LEU A 1 180 ? 3.51 -19.531 -1.536 1 96.19 180 LEU A N 1
ATOM 1401 C CA . LEU A 1 180 ? 4.156 -18.703 -2.541 1 96.19 180 LEU A CA 1
ATOM 1402 C C . LEU A 1 180 ? 5.426 -18.062 -1.983 1 96.19 180 LEU A C 1
ATOM 1404 O O . LEU A 1 180 ? 5.578 -17.938 -0.766 1 96.19 180 LEU A O 1
ATOM 1408 N N . VAL A 1 181 ? 6.305 -17.719 -2.891 1 97.06 181 VAL A N 1
ATOM 1409 C CA . VAL A 1 181 ? 7.484 -16.953 -2.521 1 97.06 181 VAL A CA 1
ATOM 1410 C C . VAL A 1 181 ? 7.461 -15.602 -3.234 1 97.06 181 VAL A C 1
ATOM 1412 O O . VAL A 1 181 ? 6.77 -15.438 -4.242 1 97.06 181 VAL A O 1
ATOM 1415 N N . ALA A 1 182 ? 8.195 -14.656 -2.709 1 95.69 182 ALA A N 1
ATOM 1416 C CA . ALA A 1 182 ? 8.242 -13.328 -3.314 1 95.69 182 ALA A CA 1
ATOM 1417 C C . ALA A 1 182 ? 9.617 -12.695 -3.146 1 95.69 182 ALA A C 1
ATOM 1419 O O . ALA A 1 182 ? 10.258 -12.859 -2.105 1 95.69 182 ALA A O 1
ATOM 1420 N N . ALA A 1 183 ? 10.055 -12.016 -4.16 1 92.94 183 ALA A N 1
ATOM 1421 C CA . ALA A 1 183 ? 11.258 -11.188 -4.078 1 92.94 183 ALA A CA 1
ATOM 1422 C C . ALA A 1 183 ? 10.977 -9.891 -3.33 1 92.94 183 ALA A C 1
ATOM 1424 O O . ALA A 1 183 ? 9.984 -9.211 -3.602 1 92.94 183 ALA A O 1
ATOM 1425 N N . MET A 1 184 ? 11.859 -9.609 -2.402 1 90.19 184 MET A N 1
ATOM 1426 C CA . MET A 1 184 ? 11.695 -8.406 -1.591 1 90.19 184 MET A CA 1
ATOM 1427 C C . MET A 1 184 ? 13.039 -7.773 -1.271 1 90.19 184 MET A C 1
ATOM 1429 O O . MET A 1 184 ? 14.023 -8.477 -1.038 1 90.19 184 MET A O 1
ATOM 1433 N N . PRO A 1 185 ? 13.07 -6.41 -1.177 1 88.56 185 PRO A N 1
ATOM 1434 C CA . PRO A 1 185 ? 14.32 -5.75 -0.783 1 88.56 185 PRO A CA 1
ATOM 1435 C C . PRO A 1 185 ? 14.742 -6.094 0.643 1 88.56 185 PRO A C 1
ATOM 1437 O O . PRO A 1 185 ? 13.898 -6.207 1.532 1 88.56 185 PRO A O 1
ATOM 1440 N N . ALA A 1 186 ? 16.016 -6.121 0.887 1 88.38 186 ALA A N 1
ATOM 1441 C CA . ALA A 1 186 ? 16.594 -6.621 2.129 1 88.38 186 ALA A CA 1
ATOM 1442 C C . ALA A 1 186 ? 16.438 -5.602 3.254 1 88.38 186 ALA A C 1
ATOM 1444 O O . ALA A 1 186 ? 16.219 -5.969 4.41 1 88.38 186 ALA A O 1
ATOM 1445 N N . HIS A 1 187 ? 16.578 -4.352 2.982 1 84.69 187 HIS A N 1
ATOM 1446 C CA . HIS A 1 187 ? 16.609 -3.33 4.023 1 84.69 187 HIS A CA 1
ATOM 1447 C C . HIS A 1 187 ? 15.305 -3.287 4.801 1 84.69 187 HIS A C 1
ATOM 1449 O O . HIS A 1 187 ? 15.281 -2.885 5.965 1 84.69 187 HIS A O 1
ATOM 1455 N N . TRP A 1 188 ? 14.25 -3.781 4.148 1 80.69 188 TRP A N 1
ATOM 1456 C CA . TRP A 1 188 ? 12.953 -3.777 4.824 1 80.69 188 TRP A CA 1
ATOM 1457 C C . TRP A 1 188 ? 12.719 -5.094 5.559 1 80.69 188 TRP A C 1
ATOM 1459 O O . TRP A 1 188 ? 11.75 -5.234 6.305 1 80.69 188 TRP A O 1
ATOM 1469 N N . MET A 1 189 ? 13.492 -5.992 5.441 1 80.94 189 MET A N 1
ATOM 1470 C CA . MET A 1 189 ? 13.25 -7.375 5.844 1 80.94 189 MET A CA 1
ATOM 1471 C C . MET A 1 189 ? 13.156 -7.496 7.359 1 80.94 189 MET A C 1
ATOM 1473 O O . MET A 1 189 ? 12.328 -8.242 7.883 1 80.94 189 MET A O 1
ATOM 1477 N N . HIS A 1 190 ? 13.977 -6.727 7.969 1 77.69 190 HIS A N 1
ATOM 1478 C CA . HIS A 1 190 ? 14 -6.855 9.422 1 77.69 190 HIS A CA 1
ATOM 1479 C C . HIS A 1 190 ? 12.641 -6.523 10.023 1 77.69 190 HIS A C 1
ATOM 1481 O O . HIS A 1 190 ? 12.117 -7.285 10.852 1 77.69 190 HIS A O 1
ATOM 1487 N N . SER A 1 191 ? 12.102 -5.461 9.602 1 76.38 191 SER A N 1
ATOM 1488 C CA . SER A 1 191 ? 10.797 -5.055 10.125 1 76.38 191 SER A CA 1
ATOM 1489 C C . SER A 1 191 ? 9.711 -6.047 9.727 1 76.38 191 SER A C 1
ATOM 1491 O O . SER A 1 191 ? 8.805 -6.332 10.516 1 76.38 191 SER A O 1
ATOM 1493 N N . VAL A 1 192 ? 9.836 -6.574 8.594 1 80.31 192 VAL A N 1
ATOM 1494 C CA . VAL A 1 192 ? 8.844 -7.523 8.086 1 80.31 192 VAL A CA 1
ATOM 1495 C C . VAL A 1 192 ? 8.922 -8.82 8.891 1 80.31 192 VAL A C 1
ATOM 1497 O O . VAL A 1 192 ? 7.898 -9.352 9.328 1 80.31 192 VAL A O 1
ATOM 1500 N N . LEU A 1 193 ? 10.102 -9.281 9.125 1 82.19 193 LEU A N 1
ATOM 1501 C CA . LEU A 1 193 ? 10.289 -10.562 9.789 1 82.19 193 LEU A CA 1
ATOM 1502 C C . LEU A 1 193 ? 9.883 -10.484 11.25 1 82.19 193 LEU A C 1
ATOM 1504 O O . LEU A 1 193 ? 9.398 -11.469 11.82 1 82.19 193 LEU A O 1
ATOM 1508 N N . SER A 1 194 ? 10.055 -9.352 11.836 1 79.25 194 SER A N 1
ATOM 1509 C CA . SER A 1 194 ? 9.695 -9.18 13.242 1 79.25 194 SER A CA 1
ATOM 1510 C C . SER A 1 194 ? 8.188 -9.203 13.43 1 79.25 194 SER A C 1
ATOM 1512 O O . SER A 1 194 ? 7.695 -9.594 14.492 1 79.25 194 SER A O 1
ATOM 1514 N N . GLY A 1 195 ? 7.457 -8.953 12.445 1 78 195 GLY A N 1
ATOM 1515 C CA . GLY A 1 195 ? 6.02 -8.797 12.602 1 78 195 GLY A CA 1
ATOM 1516 C C . GLY A 1 195 ? 5.219 -9.828 11.828 1 78 195 GLY A C 1
ATOM 1517 O O . GLY A 1 195 ? 4.004 -9.695 11.68 1 78 195 GLY A O 1
ATOM 1518 N N . SER A 1 196 ? 5.969 -10.812 11.336 1 84.31 196 SER A N 1
ATOM 1519 C CA . SER A 1 196 ? 5.27 -11.773 10.484 1 84.31 196 SER A CA 1
ATOM 1520 C C . SER A 1 196 ? 5.789 -13.188 10.711 1 84.31 196 SER A C 1
ATOM 1522 O O . SER A 1 196 ? 6.816 -13.383 11.367 1 84.31 196 SER A O 1
ATOM 1524 N N . ASN A 1 197 ? 5.016 -14.117 10.266 1 91.5 197 ASN A N 1
ATOM 1525 C CA . ASN A 1 197 ? 5.426 -15.516 10.273 1 91.5 197 ASN A CA 1
ATOM 1526 C C . ASN A 1 197 ? 6.137 -15.898 8.977 1 91.5 197 ASN A C 1
ATOM 1528 O O . ASN A 1 197 ? 5.758 -16.875 8.328 1 91.5 197 ASN A O 1
ATOM 1532 N N . CYS A 1 198 ? 7.133 -15.102 8.672 1 95.38 198 CYS A N 1
ATOM 1533 C CA . CYS A 1 198 ? 7.879 -15.32 7.438 1 95.38 198 CYS A CA 1
ATOM 1534 C C . CYS A 1 198 ? 9.367 -15.484 7.723 1 95.38 198 CYS A C 1
ATOM 1536 O O . CYS A 1 198 ? 9.828 -15.211 8.828 1 95.38 198 CYS A O 1
ATOM 1538 N N . VAL A 1 199 ? 10.047 -16.078 6.809 1 95.38 199 VAL A N 1
ATOM 1539 C CA . VAL A 1 199 ? 11.5 -16.141 6.781 1 95.38 199 VAL A CA 1
ATOM 1540 C C . VAL A 1 199 ? 12.016 -15.641 5.434 1 95.38 199 VAL A C 1
ATOM 1542 O O . VAL A 1 199 ? 11.266 -15.586 4.457 1 95.38 199 VAL A O 1
ATOM 1545 N N . ALA A 1 200 ? 13.25 -15.25 5.473 1 95.25 200 ALA A N 1
ATOM 1546 C CA . ALA A 1 200 ? 13.883 -14.75 4.254 1 95.25 200 ALA A CA 1
ATOM 1547 C C . ALA A 1 200 ? 15.102 -15.586 3.889 1 95.25 200 ALA A C 1
ATOM 1549 O O . ALA A 1 200 ? 15.828 -16.062 4.766 1 95.25 200 ALA A O 1
ATOM 1550 N N . ARG A 1 201 ? 15.297 -15.828 2.594 1 95.5 201 ARG A N 1
ATOM 1551 C CA . ARG A 1 201 ? 16.469 -16.5 2.049 1 95.5 201 ARG A CA 1
ATOM 1552 C C . ARG A 1 201 ? 17.172 -15.617 1.015 1 95.5 201 ARG A C 1
ATOM 1554 O O . ARG A 1 201 ? 16.531 -14.789 0.365 1 95.5 201 ARG A O 1
ATOM 1561 N N . PRO A 1 202 ? 18.484 -15.805 0.892 1 95.25 202 PRO A N 1
ATOM 1562 C CA . PRO A 1 202 ? 19.188 -15.039 -0.139 1 95.25 202 PRO A CA 1
ATOM 1563 C C . PRO A 1 202 ? 18.641 -15.289 -1.54 1 95.25 202 PRO A C 1
ATOM 1565 O O . PRO A 1 202 ? 18.281 -16.422 -1.873 1 95.25 202 PRO A O 1
ATOM 1568 N N . MET A 1 203 ? 18.516 -14.195 -2.303 1 95.38 203 MET A N 1
ATOM 1569 C CA . MET A 1 203 ? 18.125 -14.312 -3.707 1 95.38 203 MET A CA 1
ATOM 1570 C C . MET A 1 203 ? 19.172 -15.102 -4.492 1 95.38 203 MET A C 1
ATOM 1572 O O . MET A 1 203 ? 20.359 -14.773 -4.465 1 95.38 203 MET A O 1
ATOM 1576 N N . PRO A 1 204 ? 18.719 -16.141 -5.172 1 96.69 204 PRO A N 1
ATOM 1577 C CA . PRO A 1 204 ? 19.688 -16.969 -5.902 1 96.69 204 PRO A CA 1
ATOM 1578 C C . PRO A 1 204 ? 20.078 -16.375 -7.25 1 96.69 204 PRO A C 1
ATOM 1580 O O . PRO A 1 204 ? 20.219 -17.109 -8.234 1 96.69 204 PRO A O 1
ATOM 1583 N N . LEU A 1 205 ? 20.062 -15.125 -7.395 1 93.88 205 LEU A N 1
ATOM 1584 C CA . LEU A 1 205 ? 20.547 -14.297 -8.492 1 93.88 205 LEU A CA 1
ATOM 1585 C C . LEU A 1 205 ? 21.484 -13.211 -7.988 1 93.88 205 LEU A C 1
ATOM 1587 O O . LEU A 1 205 ? 21.094 -12.047 -7.879 1 93.88 205 LEU A O 1
ATOM 1591 N N . PRO A 1 206 ? 22.719 -13.57 -7.789 1 88.06 206 PRO A N 1
ATOM 1592 C CA . PRO A 1 206 ? 23.656 -12.656 -7.121 1 88.06 206 PRO A CA 1
ATOM 1593 C C . PRO A 1 206 ? 23.875 -11.359 -7.902 1 88.06 206 PRO A C 1
ATOM 1595 O O . PRO A 1 206 ? 24.266 -10.352 -7.324 1 88.06 206 PRO A O 1
ATOM 1598 N N . GLU A 1 207 ? 23.609 -11.328 -9.148 1 87.69 207 GLU A N 1
ATOM 1599 C CA . GLU A 1 207 ? 23.828 -10.141 -9.969 1 87.69 207 GLU A CA 1
ATOM 1600 C C . GLU A 1 207 ? 22.672 -9.156 -9.828 1 87.69 207 GLU A C 1
ATOM 1602 O O . GLU A 1 207 ? 22.75 -8.023 -10.305 1 87.69 207 GLU A O 1
ATOM 1607 N N . LEU A 1 208 ? 21.641 -9.711 -9.281 1 87.5 208 LEU A N 1
ATOM 1608 C CA . LEU A 1 208 ? 20.469 -8.852 -9.133 1 87.5 208 LEU A CA 1
ATOM 1609 C C . LEU A 1 208 ? 20.703 -7.793 -8.062 1 87.5 208 LEU A C 1
ATOM 1611 O O . LEU A 1 208 ? 20.969 -8.117 -6.902 1 87.5 208 LEU A O 1
ATOM 1615 N N . ALA A 1 209 ? 20.766 -6.543 -8.477 1 82.69 209 ALA A N 1
ATOM 1616 C CA . ALA A 1 209 ? 20.984 -5.422 -7.566 1 82.69 209 ALA A CA 1
ATOM 1617 C C . ALA A 1 209 ? 19.766 -4.492 -7.539 1 82.69 209 ALA A C 1
ATOM 1619 O O . ALA A 1 209 ? 18.922 -4.547 -8.438 1 82.69 209 ALA A O 1
ATOM 1620 N N . LEU A 1 210 ? 19.672 -3.775 -6.438 1 83.44 210 LEU A N 1
ATOM 1621 C CA . LEU A 1 210 ? 18.609 -2.797 -6.242 1 83.44 210 LEU A CA 1
ATOM 1622 C C . LEU A 1 210 ? 19.156 -1.502 -5.656 1 83.44 210 LEU A C 1
ATOM 1624 O O . LEU A 1 210 ? 20.031 -1.535 -4.777 1 83.44 210 LEU A O 1
ATOM 1628 N N . SER A 1 211 ? 18.719 -0.425 -6.219 1 87 211 SER A N 1
ATOM 1629 C CA . SER A 1 211 ? 19.094 0.861 -5.641 1 87 211 SER A CA 1
ATOM 1630 C C . SER A 1 211 ? 17.891 1.801 -5.562 1 87 211 SER A C 1
ATOM 1632 O O . SER A 1 211 ? 16.922 1.627 -6.289 1 87 211 SER A O 1
ATOM 1634 N N . ILE A 1 212 ? 17.953 2.68 -4.637 1 89.38 212 ILE A N 1
ATOM 1635 C CA . ILE A 1 212 ? 17 3.773 -4.543 1 89.38 212 ILE A CA 1
ATOM 1636 C C . ILE A 1 212 ? 17.672 5.086 -4.945 1 89.38 212 ILE A C 1
ATOM 1638 O O . ILE A 1 212 ? 18.688 5.473 -4.363 1 89.38 212 ILE A O 1
ATOM 1642 N N . ASP A 1 213 ? 17.062 5.684 -5.91 1 89.56 213 ASP A N 1
ATOM 1643 C CA . ASP A 1 213 ? 17.578 6.973 -6.363 1 89.56 213 ASP A CA 1
ATOM 1644 C C . ASP A 1 213 ? 16.5 8.055 -6.262 1 89.56 213 ASP A C 1
ATOM 1646 O O . ASP A 1 213 ? 15.32 7.797 -6.531 1 89.56 213 ASP A O 1
ATOM 1650 N N . ALA A 1 214 ? 17 9.203 -5.832 1 92.25 214 ALA A N 1
ATOM 1651 C CA . ALA A 1 214 ? 16.172 10.391 -5.977 1 92.25 214 ALA A CA 1
ATOM 1652 C C . ALA A 1 214 ? 16.375 11.047 -7.34 1 92.25 214 ALA A C 1
ATOM 1654 O O . ALA A 1 214 ? 17.516 11.273 -7.758 1 92.25 214 ALA A O 1
ATOM 1655 N N . VAL A 1 215 ? 15.281 11.258 -8.031 1 90.31 215 VAL A N 1
ATOM 1656 C CA . VAL A 1 215 ? 15.32 11.898 -9.344 1 90.31 215 VAL A CA 1
ATOM 1657 C C . VAL A 1 215 ? 14.406 13.125 -9.352 1 90.31 215 VAL A C 1
ATOM 1659 O O . VAL A 1 215 ? 13.297 13.07 -8.812 1 90.31 215 VAL A O 1
ATOM 1662 N N . TRP A 1 216 ? 14.93 14.188 -9.898 1 91 216 TRP A N 1
ATOM 1663 C CA . TRP A 1 216 ? 14.117 15.398 -9.992 1 91 216 TRP A CA 1
ATOM 1664 C C . TRP A 1 216 ? 14.352 16.109 -11.32 1 91 216 TRP A C 1
ATOM 1666 O O . TRP A 1 216 ? 15.219 15.711 -12.102 1 91 216 TRP A O 1
ATOM 1676 N N . HIS A 1 217 ? 13.492 17.062 -11.594 1 88.44 217 HIS A N 1
ATOM 1677 C CA . HIS A 1 217 ? 13.688 17.875 -12.797 1 88.44 217 HIS A CA 1
ATOM 1678 C C . HIS A 1 217 ? 14.844 18.844 -12.617 1 88.44 217 HIS A C 1
ATOM 1680 O O . HIS A 1 217 ? 14.938 19.531 -11.594 1 88.44 217 HIS A O 1
ATOM 1686 N N . PRO A 1 218 ? 15.672 18.984 -13.633 1 87.69 218 PRO A N 1
ATOM 1687 C CA . PRO A 1 218 ? 16.828 19.891 -13.531 1 87.69 218 PRO A CA 1
ATOM 1688 C C . PRO A 1 218 ? 16.438 21.328 -13.234 1 87.69 218 PRO A C 1
ATOM 1690 O O . PRO A 1 218 ? 17.219 22.078 -12.656 1 87.69 218 PRO A O 1
ATOM 1693 N N . ARG A 1 219 ? 15.289 21.641 -13.578 1 86.25 219 ARG A N 1
ATOM 1694 C CA . ARG A 1 219 ? 14.805 23 -13.336 1 86.25 219 ARG A CA 1
ATOM 1695 C C . ARG A 1 219 ? 14.789 23.312 -11.844 1 86.25 219 ARG A C 1
ATOM 1697 O O . ARG A 1 219 ? 14.812 24.484 -11.445 1 86.25 219 ARG A O 1
ATOM 1704 N N . ASN A 1 220 ? 14.781 22.266 -11.055 1 89.62 220 ASN A N 1
ATOM 1705 C CA . ASN A 1 220 ? 14.688 22.453 -9.609 1 89.62 220 ASN A CA 1
ATOM 1706 C C . ASN A 1 220 ? 16.062 22.438 -8.953 1 89.62 220 ASN A C 1
ATOM 1708 O O . ASN A 1 220 ? 16.172 22.547 -7.734 1 89.62 220 ASN A O 1
ATOM 1712 N N . ASP A 1 221 ? 17.062 22.453 -9.688 1 88.19 221 ASP A N 1
ATOM 1713 C CA . ASP A 1 221 ? 18.422 22.344 -9.164 1 88.19 221 ASP A CA 1
ATOM 1714 C C . ASP A 1 221 ? 18.766 23.547 -8.289 1 88.19 221 ASP A C 1
ATOM 1716 O O . ASP A 1 221 ? 19.469 23.422 -7.285 1 88.19 221 ASP A O 1
ATOM 1720 N N . HIS A 1 222 ? 18.219 24.672 -8.625 1 88.94 222 HIS A N 1
ATOM 1721 C CA . HIS A 1 222 ? 18.672 25.891 -7.953 1 88.94 222 HIS A CA 1
ATOM 1722 C C . HIS A 1 222 ? 17.578 26.453 -7.047 1 88.94 222 HIS A C 1
ATOM 1724 O O . HIS A 1 222 ? 17.734 27.531 -6.469 1 88.94 222 HIS A O 1
ATOM 1730 N N . ASP A 1 223 ? 16.531 25.688 -6.988 1 90.88 223 ASP A N 1
ATOM 1731 C CA . ASP A 1 223 ? 15.5 26.047 -6.016 1 90.88 223 ASP A CA 1
ATOM 1732 C C . ASP A 1 223 ? 15.945 25.719 -4.594 1 90.88 223 ASP A C 1
ATOM 1734 O O . ASP A 1 223 ? 16.109 24.547 -4.25 1 90.88 223 ASP A O 1
ATOM 1738 N N . ALA A 1 224 ? 16.125 26.797 -3.742 1 94.12 224 ALA A N 1
ATOM 1739 C CA . ALA A 1 224 ? 16.703 26.641 -2.41 1 94.12 224 ALA A CA 1
ATOM 1740 C C . ALA A 1 224 ? 15.852 25.703 -1.555 1 94.12 224 ALA A C 1
ATOM 1742 O O . ALA A 1 224 ? 16.375 24.906 -0.784 1 94.12 224 ALA A O 1
ATOM 1743 N N . GLY A 1 225 ? 14.555 25.812 -1.636 1 94.94 225 GLY A N 1
ATOM 1744 C CA . GLY A 1 225 ? 13.664 24.922 -0.902 1 94.94 225 GLY A CA 1
ATOM 1745 C C . GLY A 1 225 ? 13.758 23.484 -1.352 1 94.94 225 GLY A C 1
ATOM 1746 O O . GLY A 1 225 ? 13.766 22.562 -0.524 1 94.94 225 GLY A O 1
ATOM 1747 N N . HIS A 1 226 ? 13.852 23.359 -2.613 1 94.56 226 HIS A N 1
ATOM 1748 C CA . HIS A 1 226 ? 13.992 22.016 -3.17 1 94.56 226 HIS A CA 1
ATOM 1749 C C . HIS A 1 226 ? 15.328 21.391 -2.777 1 94.56 226 HIS A C 1
ATOM 1751 O O . HIS A 1 226 ? 15.391 20.219 -2.428 1 94.56 226 HIS A O 1
ATOM 1757 N N . LYS A 1 227 ? 16.344 22.156 -2.857 1 94.75 227 LYS A N 1
ATOM 1758 C CA . LYS A 1 227 ? 17.656 21.688 -2.439 1 94.75 227 LYS A CA 1
ATOM 1759 C C . LYS A 1 227 ? 17.656 21.266 -0.974 1 94.75 227 LYS A C 1
ATOM 1761 O O . LYS A 1 227 ? 18.188 20.203 -0.625 1 94.75 227 LYS A O 1
ATOM 1766 N N . TRP A 1 228 ? 17.094 22.094 -0.19 1 96 228 TRP A N 1
ATOM 1767 C CA . TRP A 1 228 ? 16.969 21.766 1.229 1 96 228 TRP A CA 1
ATOM 1768 C C . TRP A 1 228 ? 16.25 20.438 1.426 1 96 228 TRP A C 1
ATOM 1770 O O . TRP A 1 228 ? 16.703 19.594 2.201 1 96 228 TRP A O 1
ATOM 1780 N N . PHE A 1 229 ? 15.172 20.281 0.717 1 96.44 229 PHE A N 1
ATOM 1781 C CA . PHE A 1 229 ? 14.352 19.094 0.853 1 96.44 229 PHE A CA 1
ATOM 1782 C C . PHE A 1 229 ? 15.109 17.859 0.385 1 96.44 229 PHE A C 1
ATOM 1784 O O . PHE A 1 229 ? 15.07 16.812 1.038 1 96.44 229 PHE A O 1
ATOM 1791 N N . ARG A 1 230 ? 15.844 17.938 -0.668 1 95.5 230 ARG A N 1
ATOM 1792 C CA . ARG A 1 230 ? 16.672 16.844 -1.162 1 95.5 230 ARG A CA 1
ATOM 1793 C C . ARG A 1 230 ? 17.734 16.453 -0.141 1 95.5 230 ARG A C 1
ATOM 1795 O O . ARG A 1 230 ? 18 15.266 0.061 1 95.5 230 ARG A O 1
ATOM 1802 N N . GLU A 1 231 ? 18.281 17.406 0.445 1 95.94 231 GLU A N 1
ATOM 1803 C CA . GLU A 1 231 ? 19.328 17.141 1.44 1 95.94 231 GLU A CA 1
ATOM 1804 C C . GLU A 1 231 ? 18.75 16.438 2.666 1 95.94 231 GLU A C 1
ATOM 1806 O O . GLU A 1 231 ? 19.375 15.539 3.225 1 95.94 231 GLU A O 1
ATOM 1811 N N . LEU A 1 232 ? 17.609 16.875 3.039 1 96.19 232 LEU A N 1
ATOM 1812 C CA . LEU A 1 232 ? 16.938 16.234 4.168 1 96.19 232 LEU A CA 1
ATOM 1813 C C . LEU A 1 232 ? 16.672 14.758 3.881 1 96.19 232 LEU A C 1
ATOM 1815 O O . LEU A 1 232 ? 16.938 13.898 4.719 1 96.19 232 LEU A O 1
ATOM 1819 N N . ILE A 1 233 ? 16.188 14.453 2.73 1 96.62 233 ILE A N 1
ATOM 1820 C CA . ILE A 1 233 ? 15.906 13.086 2.33 1 96.62 233 ILE A CA 1
ATOM 1821 C C . ILE A 1 233 ? 17.203 12.266 2.346 1 96.62 233 ILE A C 1
ATOM 1823 O O . ILE A 1 233 ? 17.234 11.156 2.875 1 96.62 233 ILE A O 1
ATOM 1827 N N . HIS A 1 234 ? 18.203 12.891 1.816 1 95.44 234 HIS A N 1
ATOM 1828 C CA . HIS A 1 234 ? 19.5 12.219 1.778 1 95.44 234 HIS A CA 1
ATOM 1829 C C . HIS A 1 234 ? 20 11.906 3.186 1 95.44 234 HIS A C 1
ATOM 1831 O O . HIS A 1 234 ? 20.469 10.797 3.447 1 95.44 234 HIS A O 1
ATOM 1837 N N . GLN A 1 235 ? 19.875 12.805 4.062 1 94.94 235 GLN A N 1
ATOM 1838 C CA . GLN A 1 235 ? 20.328 12.641 5.438 1 94.94 235 GLN A CA 1
ATOM 1839 C C . GLN A 1 235 ? 19.578 11.508 6.133 1 94.94 235 GLN A C 1
ATOM 1841 O O . GLN A 1 235 ? 20.172 10.711 6.863 1 94.94 235 GLN A O 1
ATOM 1846 N N . ILE A 1 236 ? 18.344 11.422 5.859 1 94.19 236 ILE A N 1
ATOM 1847 C CA . ILE A 1 236 ? 17.516 10.391 6.48 1 94.19 236 ILE A CA 1
ATOM 1848 C C . ILE A 1 236 ? 17.969 9.008 6.008 1 94.19 236 ILE A C 1
ATOM 1850 O O . ILE A 1 236 ? 18.109 8.086 6.816 1 94.19 236 ILE A O 1
ATOM 1854 N N . PHE A 1 237 ? 18.203 8.883 4.758 1 92.62 237 PHE A N 1
ATOM 1855 C CA . PHE A 1 237 ? 18.641 7.594 4.238 1 92.62 237 PHE A CA 1
ATOM 1856 C C . PHE A 1 237 ? 20.047 7.25 4.738 1 92.62 237 PHE A C 1
ATOM 1858 O O . PHE A 1 237 ? 20.344 6.082 4.988 1 92.62 237 PHE A O 1
ATOM 1865 N N . GLN A 1 238 ? 20.875 8.203 4.91 1 89.88 238 GLN A N 1
ATOM 1866 C CA . GLN A 1 238 ? 22.203 7.973 5.441 1 89.88 238 GLN A CA 1
ATOM 1867 C C . GLN A 1 238 ? 22.156 7.469 6.879 1 89.88 238 GLN A C 1
ATOM 1869 O O . GLN A 1 238 ? 22.891 6.551 7.25 1 89.88 238 GLN A O 1
ATOM 1874 N N . GLU A 1 239 ? 21.297 8.008 7.594 1 85.12 239 GLU A N 1
ATOM 1875 C CA . GLU A 1 239 ? 21.125 7.586 8.984 1 85.12 239 GLU A CA 1
ATOM 1876 C C . GLU A 1 239 ? 20.547 6.18 9.062 1 85.12 239 GLU A C 1
ATOM 1878 O O . GLU A 1 239 ? 20.969 5.371 9.891 1 85.12 239 GLU A O 1
ATOM 1883 N N . ALA A 1 240 ? 19.547 5.938 8.211 1 78.06 240 ALA A N 1
ATOM 1884 C CA . ALA A 1 240 ? 18.938 4.609 8.172 1 78.06 240 ALA A CA 1
ATOM 1885 C C . ALA A 1 240 ? 19.953 3.547 7.777 1 78.06 240 ALA A C 1
ATOM 1887 O O . ALA A 1 240 ? 19.969 2.447 8.336 1 78.06 240 ALA A O 1
ATOM 1888 N N . TYR A 1 241 ? 20.734 3.889 6.832 1 77.25 241 TYR A N 1
ATOM 1889 C CA . TYR A 1 241 ? 21.766 2.965 6.352 1 77.25 241 TYR A CA 1
ATOM 1890 C C . TYR A 1 241 ? 22.797 2.686 7.434 1 77.25 241 TYR A C 1
ATOM 1892 O O . TYR A 1 241 ? 23.188 1.536 7.641 1 77.25 241 TYR A O 1
ATOM 1900 N N . SER A 1 242 ? 23.156 3.658 8.062 1 74.19 242 SER A N 1
ATOM 1901 C CA . SER A 1 242 ? 24.156 3.51 9.117 1 74.19 242 SER A CA 1
ATOM 1902 C C . SER A 1 242 ? 23.641 2.627 10.25 1 74.19 242 SER A C 1
ATOM 1904 O O . SER A 1 242 ? 24.375 1.792 10.781 1 74.19 242 SER A O 1
ATOM 1906 N N . LYS A 1 243 ? 22.375 2.742 10.492 1 70.5 243 LYS A N 1
ATOM 1907 C CA . LYS A 1 243 ? 21.766 1.932 11.539 1 70.5 243 LYS A CA 1
ATOM 1908 C C . LYS A 1 243 ? 21.672 0.468 11.117 1 70.5 243 LYS A C 1
ATOM 1910 O O . LYS A 1 243 ? 21.906 -0.433 11.93 1 70.5 243 LYS A O 1
ATOM 1915 N N . SER A 1 244 ? 21.312 0.316 9.914 1 70.06 244 SER A N 1
ATOM 1916 C CA . SER A 1 244 ? 21.203 -1.041 9.391 1 70.06 244 SER A CA 1
ATOM 1917 C C . SER A 1 244 ? 22.562 -1.742 9.383 1 70.06 244 SER A C 1
ATOM 1919 O O . SER A 1 244 ? 22.656 -2.928 9.711 1 70.06 244 SER A O 1
ATOM 1921 N N . LEU A 1 245 ? 23.578 -1.063 9.023 1 67.38 245 LEU A N 1
ATOM 1922 C CA . LEU A 1 245 ? 24.922 -1.617 9.016 1 67.38 245 LEU A CA 1
ATOM 1923 C C . LEU A 1 245 ? 25.375 -1.972 10.43 1 67.38 245 LEU A C 1
ATOM 1925 O O . LEU A 1 245 ? 26.016 -3.006 10.641 1 67.38 245 LEU A O 1
ATOM 1929 N N . LEU A 1 246 ? 24.984 -1.171 11.266 1 58.44 246 LEU A N 1
ATOM 1930 C CA . LEU A 1 246 ? 25.328 -1.421 12.664 1 58.44 246 LEU A CA 1
ATOM 1931 C C . LEU A 1 246 ? 24.609 -2.664 13.18 1 58.44 246 LEU A C 1
ATOM 1933 O O . LEU A 1 246 ? 25.203 -3.484 13.875 1 58.44 246 LEU A O 1
ATOM 1937 N N . GLN A 1 247 ? 23.406 -2.779 12.812 1 62.66 247 GLN A N 1
ATOM 1938 C CA . GLN A 1 247 ? 22.625 -3.934 13.242 1 62.66 247 GLN A CA 1
ATOM 1939 C C . GLN A 1 247 ? 23.172 -5.223 12.633 1 62.66 247 GLN A C 1
ATOM 1941 O O . GLN A 1 247 ? 23.234 -6.254 13.305 1 62.66 247 GLN A O 1
ATOM 1946 N N . GLN A 1 248 ? 23.516 -5.094 11.484 1 63.97 248 GLN A N 1
ATOM 1947 C CA . GLN A 1 248 ? 24.109 -6.25 10.82 1 63.97 248 GLN A CA 1
ATOM 1948 C C . GLN A 1 248 ? 25.422 -6.66 11.484 1 63.97 248 GLN A C 1
ATOM 1950 O O . GLN A 1 248 ? 25.688 -7.852 11.656 1 63.97 248 GLN A O 1
ATOM 1955 N N . ARG A 1 249 ? 26.125 -5.691 11.828 1 58.38 249 ARG A N 1
ATOM 1956 C CA . ARG A 1 249 ? 27.391 -5.941 12.516 1 58.38 249 ARG A CA 1
ATOM 1957 C C . ARG A 1 249 ? 27.156 -6.559 13.891 1 58.38 249 ARG A C 1
ATOM 1959 O O . ARG A 1 249 ? 27.875 -7.465 14.305 1 58.38 249 ARG A O 1
ATOM 1966 N N . LEU A 1 250 ? 26.094 -6.113 14.445 1 54.75 250 LEU A N 1
ATOM 1967 C CA . LEU A 1 250 ? 25.734 -6.617 15.766 1 54.75 250 LEU A CA 1
ATOM 1968 C C . LEU A 1 250 ? 25.203 -8.039 15.68 1 54.75 250 LEU A C 1
ATOM 1970 O O . LEU A 1 250 ? 25.531 -8.883 16.531 1 54.75 250 LEU A O 1
ATOM 1974 N N . ASP A 1 251 ? 24.422 -8.18 14.727 1 59.41 251 ASP A N 1
ATOM 1975 C CA . ASP A 1 251 ? 23.891 -9.523 14.516 1 59.41 251 ASP A CA 1
ATOM 1976 C C . ASP A 1 251 ? 25 -10.508 14.172 1 59.41 251 ASP A C 1
ATOM 1978 O O . ASP A 1 251 ? 24.969 -11.664 14.609 1 59.41 251 ASP A O 1
ATOM 1982 N N . ARG A 1 252 ? 25.875 -10.055 13.383 1 56.41 252 ARG A N 1
ATOM 1983 C CA . ARG A 1 252 ? 27.031 -10.891 13.047 1 56.41 252 ARG A CA 1
ATOM 1984 C C . ARG A 1 252 ? 27.906 -11.133 14.266 1 56.41 252 ARG A C 1
ATOM 1986 O O . ARG A 1 252 ? 28.469 -12.227 14.43 1 56.41 252 ARG A O 1
ATOM 1993 N N . ALA A 1 253 ? 27.969 -10.062 15.031 1 54.31 253 ALA A N 1
ATOM 1994 C CA . ALA A 1 253 ? 28.781 -10.164 16.25 1 54.31 253 ALA A CA 1
ATOM 1995 C C . ALA A 1 253 ? 28.078 -11.039 17.281 1 54.31 253 ALA A C 1
ATOM 1997 O O . ALA A 1 253 ? 28.734 -11.773 18.031 1 54.31 253 ALA A O 1
ATOM 1998 N N . GLY A 1 254 ? 26.781 -10.781 17.406 1 47.62 254 GLY A N 1
ATOM 1999 C CA . GLY A 1 254 ? 26.062 -11.625 18.328 1 47.62 254 GLY A CA 1
ATOM 2000 C C . GLY A 1 254 ? 26.047 -13.086 17.922 1 47.62 254 GLY A C 1
ATOM 2001 O O . GLY A 1 254 ? 25.953 -13.977 18.781 1 47.62 254 GLY A O 1
ATOM 2002 N N . THR A 1 255 ? 25.781 -13.367 16.734 1 49.88 255 THR A N 1
ATOM 2003 C CA . THR A 1 255 ? 25.891 -14.75 16.297 1 49.88 255 THR A CA 1
ATOM 2004 C C . THR A 1 255 ? 27.312 -15.273 16.547 1 49.88 255 THR A C 1
ATOM 2006 O O . THR A 1 255 ? 27.5 -16.484 16.734 1 49.88 255 THR A O 1
ATOM 2009 N N . ARG A 1 256 ? 28.266 -14.43 16.562 1 45.06 256 ARG A N 1
ATOM 2010 C CA . ARG A 1 256 ? 29.609 -14.883 16.891 1 45.06 256 ARG A CA 1
ATOM 2011 C C . ARG A 1 256 ? 29.719 -15.242 18.359 1 45.06 256 ARG A C 1
ATOM 2013 O O . ARG A 1 256 ? 30.5 -16.141 18.734 1 45.06 256 ARG A O 1
ATOM 2020 N N . ASN A 1 257 ? 29.094 -14.445 19.109 1 39.88 257 ASN A N 1
ATOM 2021 C CA . ASN A 1 257 ? 29.281 -14.789 20.516 1 39.88 257 ASN A CA 1
ATOM 2022 C C . ASN A 1 257 ? 28.547 -16.078 20.875 1 39.88 257 ASN A C 1
ATOM 2024 O O . ASN A 1 257 ? 28.75 -16.641 21.953 1 39.88 257 ASN A O 1
ATOM 2028 N N . ASN A 1 258 ? 27.5 -16.375 20.234 1 33.88 258 ASN A N 1
ATOM 2029 C CA . ASN A 1 258 ? 26.859 -17.641 20.594 1 33.88 258 ASN A CA 1
ATOM 2030 C C . ASN A 1 258 ? 27.484 -18.812 19.844 1 33.88 258 ASN A C 1
ATOM 2032 O O . ASN A 1 258 ? 26.953 -19.922 19.844 1 33.88 258 ASN A O 1
ATOM 2036 N N . ALA A 1 259 ? 28.516 -18.578 19.062 1 29.11 259 ALA A N 1
ATOM 2037 C CA . ALA A 1 259 ? 29.359 -19.688 18.625 1 29.11 259 ALA A CA 1
ATOM 2038 C C . ALA A 1 259 ? 30.547 -19.875 19.562 1 29.11 259 ALA A C 1
ATOM 2040 O O . ALA A 1 259 ? 31.141 -18.891 20.031 1 29.11 259 ALA A O 1
ATOM 2041 N N . MET B 1 1 ? 13.602 -6.418 -30.5 1 31.14 1 MET B N 1
ATOM 2042 C CA . MET B 1 1 ? 12.57 -5.555 -31.062 1 31.14 1 MET B CA 1
ATOM 2043 C C . MET B 1 1 ? 11.445 -5.324 -30.047 1 31.14 1 MET B C 1
ATOM 2045 O O . MET B 1 1 ? 10.961 -6.273 -29.438 1 31.14 1 MET B O 1
ATOM 2049 N N . SER B 1 2 ? 11.406 -4.215 -29.359 1 43.66 2 SER B N 1
ATOM 2050 C CA . SER B 1 2 ? 10.391 -3.85 -28.375 1 43.66 2 SER B CA 1
ATOM 2051 C C . SER B 1 2 ? 9 -3.842 -29 1 43.66 2 SER B C 1
ATOM 2053 O O . SER B 1 2 ? 8.805 -3.322 -30.094 1 43.66 2 SER B O 1
ATOM 2055 N N . PRO B 1 3 ? 8.211 -4.723 -28.531 1 51.38 3 PRO B N 1
ATOM 2056 C CA . PRO B 1 3 ? 6.922 -4.703 -29.219 1 51.38 3 PRO B CA 1
ATOM 2057 C C . PRO B 1 3 ? 6.363 -3.291 -29.375 1 51.38 3 PRO B C 1
ATOM 2059 O O . PRO B 1 3 ? 6.641 -2.414 -28.562 1 51.38 3 PRO B O 1
ATOM 2062 N N . THR B 1 4 ? 5.941 -2.906 -30.531 1 53.69 4 THR B N 1
ATOM 2063 C CA . THR B 1 4 ? 5.336 -1.612 -30.828 1 53.69 4 THR B CA 1
ATOM 2064 C C . THR B 1 4 ? 4.086 -1.388 -29.984 1 53.69 4 THR B C 1
ATOM 2066 O O . THR B 1 4 ? 3.447 -2.346 -29.547 1 53.69 4 THR B O 1
ATOM 2069 N N . PRO B 1 5 ? 3.848 -0.214 -29.656 1 51.22 5 PRO B N 1
ATOM 2070 C CA . PRO B 1 5 ? 2.613 0.095 -28.938 1 51.22 5 PRO B CA 1
ATOM 2071 C C . PRO B 1 5 ? 1.39 -0.597 -29.531 1 51.22 5 PRO B C 1
ATOM 2073 O O . PRO B 1 5 ? 0.504 -1.039 -28.797 1 51.22 5 PRO B O 1
ATOM 2076 N N . GLU B 1 6 ? 1.4 -0.722 -30.797 1 51.53 6 GLU B N 1
ATOM 2077 C CA . GLU B 1 6 ? 0.304 -1.385 -31.5 1 51.53 6 GLU B CA 1
ATOM 2078 C C . GLU B 1 6 ? 0.278 -2.879 -31.203 1 51.53 6 GLU B C 1
ATOM 2080 O O . GLU B 1 6 ? -0.793 -3.465 -31.016 1 51.53 6 GLU B O 1
ATOM 2085 N N . ALA B 1 7 ? 1.365 -3.404 -31.031 1 52 7 ALA B N 1
ATOM 2086 C CA . ALA B 1 7 ? 1.45 -4.828 -30.734 1 52 7 ALA B CA 1
ATOM 2087 C C . ALA B 1 7 ? 0.999 -5.105 -29.297 1 52 7 ALA B C 1
ATOM 2089 O O . ALA B 1 7 ? 0.305 -6.094 -29.031 1 52 7 ALA B O 1
ATOM 2090 N N . VAL B 1 8 ? 1.323 -4.195 -28.5 1 50.09 8 VAL B N 1
ATOM 2091 C CA . VAL B 1 8 ? 0.89 -4.32 -27.109 1 50.09 8 VAL B CA 1
ATOM 2092 C C . VAL B 1 8 ? -0.623 -4.129 -27.016 1 50.09 8 VAL B C 1
ATOM 2094 O O . VAL B 1 8 ? -1.305 -4.859 -26.297 1 50.09 8 VAL B O 1
ATOM 2097 N N . ARG B 1 9 ? -1.122 -3.207 -27.766 1 50.38 9 ARG B N 1
ATOM 2098 C CA . ARG B 1 9 ? -2.564 -2.994 -27.828 1 50.38 9 ARG B CA 1
ATOM 2099 C C . ARG B 1 9 ? -3.27 -4.219 -28.406 1 50.38 9 ARG B C 1
ATOM 2101 O O . ARG B 1 9 ? -4.328 -4.617 -27.922 1 50.38 9 ARG B O 1
ATOM 2108 N N . LEU B 1 10 ? -2.676 -4.727 -29.422 1 49.25 10 LEU B N 1
ATOM 2109 C CA . LEU B 1 10 ? -3.266 -5.898 -30.062 1 49.25 10 LEU B CA 1
ATOM 2110 C C . LEU B 1 10 ? -3.213 -7.109 -29.141 1 49.25 10 LEU B C 1
ATOM 2112 O O . LEU B 1 10 ? -4.168 -7.883 -29.078 1 49.25 10 LEU B O 1
ATOM 2116 N N . ALA B 1 11 ? -2.17 -7.207 -28.516 1 51.12 11 ALA B N 1
ATOM 2117 C CA . ALA B 1 11 ? -2.055 -8.32 -27.578 1 51.12 11 ALA B CA 1
ATOM 2118 C C . ALA B 1 11 ? -3.084 -8.195 -26.469 1 51.12 11 ALA B C 1
ATOM 2120 O O . ALA B 1 11 ? -3.68 -9.195 -26.047 1 51.12 11 ALA B O 1
ATOM 2121 N N . ARG B 1 12 ? -3.254 -7.016 -26.062 1 51.81 12 ARG B N 1
ATOM 2122 C CA . ARG B 1 12 ? -4.289 -6.762 -25.078 1 51.81 12 ARG B CA 1
ATOM 2123 C C . ARG B 1 12 ? -5.676 -7.078 -25.625 1 51.81 12 ARG B C 1
ATOM 2125 O O . ARG B 1 12 ? -6.512 -7.652 -24.922 1 51.81 12 ARG B O 1
ATOM 2132 N N . SER B 1 13 ? -5.812 -6.668 -26.844 1 50.53 13 SER B N 1
ATOM 2133 C CA . SER B 1 13 ? -7.074 -6.98 -27.516 1 50.53 13 SER B CA 1
ATOM 2134 C C . SER B 1 13 ? -7.246 -8.484 -27.703 1 50.53 13 SER B C 1
ATOM 2136 O O . SER B 1 13 ? -8.344 -9.016 -27.516 1 50.53 13 SER B O 1
ATOM 2138 N N . PHE B 1 14 ? -6.219 -9.07 -28.125 1 48.62 14 PHE B N 1
ATOM 2139 C CA . PHE B 1 14 ? -6.289 -10.516 -28.344 1 48.62 14 PHE B CA 1
ATOM 2140 C C . PHE B 1 14 ? -6.508 -11.242 -27.016 1 48.62 14 PHE B C 1
ATOM 2142 O O . PHE B 1 14 ? -7.27 -12.211 -26.953 1 48.62 14 PHE B O 1
ATOM 2149 N N . ARG B 1 15 ? -5.867 -10.805 -26.031 1 48.56 15 ARG B N 1
ATOM 2150 C CA . ARG B 1 15 ? -6.082 -11.422 -24.734 1 48.56 15 ARG B CA 1
ATOM 2151 C C . ARG B 1 15 ? -7.52 -11.211 -24.266 1 48.56 15 ARG B C 1
ATOM 2153 O O . ARG B 1 15 ? -8.125 -12.125 -23.688 1 48.56 15 ARG B O 1
ATOM 2160 N N . LYS B 1 16 ? -7.969 -10.078 -24.547 1 49.81 16 LYS B N 1
ATOM 2161 C CA . LYS B 1 16 ? -9.383 -9.844 -24.297 1 49.81 16 LYS B CA 1
ATOM 2162 C C . LYS B 1 16 ? -10.258 -10.789 -25.109 1 49.81 16 LYS B C 1
ATOM 2164 O O . LYS B 1 16 ? -11.211 -11.367 -24.594 1 49.81 16 LYS B O 1
ATOM 2169 N N . ALA B 1 17 ? -9.898 -10.812 -26.359 1 50.94 17 ALA B N 1
ATOM 2170 C CA . ALA B 1 17 ? -10.664 -11.68 -27.25 1 50.94 17 ALA B CA 1
ATOM 2171 C C . ALA B 1 17 ? -10.531 -13.141 -26.828 1 50.94 17 ALA B C 1
ATOM 2173 O O . ALA B 1 17 ? -11.516 -13.883 -26.812 1 50.94 17 ALA B O 1
ATOM 2174 N N . PHE B 1 18 ? -9.391 -13.5 -26.484 1 48.41 18 PHE B N 1
ATOM 2175 C CA . PHE B 1 18 ? -9.203 -14.883 -26.062 1 48.41 18 PHE B CA 1
ATOM 2176 C C . PHE B 1 18 ? -9.93 -15.156 -24.766 1 48.41 18 PHE B C 1
ATOM 2178 O O . PHE B 1 18 ? -10.523 -16.219 -24.578 1 48.41 18 PHE B O 1
ATOM 2185 N N . SER B 1 19 ? -9.883 -14.203 -23.906 1 49.62 19 SER B N 1
ATOM 2186 C CA . SER B 1 19 ? -10.648 -14.344 -22.672 1 49.62 19 SER B CA 1
ATOM 2187 C C . SER B 1 19 ? -12.148 -14.43 -22.969 1 49.62 19 SER B C 1
ATOM 2189 O O . SER B 1 19 ? -12.859 -15.219 -22.359 1 49.62 19 SER B O 1
ATOM 2191 N N . GLU B 1 20 ? -12.516 -13.664 -23.906 1 49.41 20 GLU B N 1
ATOM 2192 C CA . GLU B 1 20 ? -13.914 -13.703 -24.328 1 49.41 20 GLU B CA 1
ATOM 2193 C C . GLU B 1 20 ? -14.266 -15.047 -24.953 1 49.41 20 GLU B C 1
ATOM 2195 O O . GLU B 1 20 ? -15.336 -15.602 -24.703 1 49.41 20 GLU B O 1
ATOM 2200 N N . ILE B 1 21 ? -13.414 -15.477 -25.812 1 48.56 21 ILE B N 1
ATOM 2201 C CA . ILE B 1 21 ? -13.648 -16.766 -26.469 1 48.56 21 ILE B CA 1
ATOM 2202 C C . ILE B 1 21 ? -13.633 -17.875 -25.422 1 48.56 21 ILE B C 1
ATOM 2204 O O . ILE B 1 21 ? -14.484 -18.766 -25.453 1 48.56 21 ILE B O 1
ATOM 2208 N N . GLU B 1 22 ? -12.68 -17.844 -24.594 1 48.28 22 GLU B N 1
ATOM 2209 C CA . GLU B 1 22 ? -12.633 -18.859 -23.547 1 48.28 22 GLU B CA 1
ATOM 2210 C C . GLU B 1 22 ? -13.875 -18.797 -22.672 1 48.28 22 GLU B C 1
ATOM 2212 O O . GLU B 1 22 ? -14.414 -19.844 -22.281 1 48.28 22 GLU B O 1
ATOM 2217 N N . SER B 1 23 ? -14.273 -17.625 -22.422 1 49.16 23 SER B N 1
ATOM 2218 C CA . SER B 1 23 ? -15.508 -17.438 -21.672 1 49.16 23 SER B CA 1
ATOM 2219 C C . SER B 1 23 ? -16.703 -18.016 -22.422 1 49.16 23 SER B C 1
ATOM 2221 O O . SER B 1 23 ? -17.609 -18.594 -21.812 1 49.16 23 SER B O 1
ATOM 2223 N N . ALA B 1 24 ? -16.734 -17.797 -23.641 1 47.53 24 ALA B N 1
ATOM 2224 C CA . ALA B 1 24 ? -17.828 -18.312 -24.453 1 47.53 24 ALA B CA 1
ATOM 2225 C C . ALA B 1 24 ? -17.859 -19.844 -24.453 1 47.53 24 ALA B C 1
ATOM 2227 O O . ALA B 1 24 ? -18.922 -20.453 -24.375 1 47.53 24 ALA B O 1
ATOM 2228 N N . ILE B 1 25 ? -16.75 -20.406 -24.594 1 46.75 25 ILE B N 1
ATOM 2229 C CA . ILE B 1 25 ? -16.688 -21.859 -24.609 1 46.75 25 ILE B CA 1
ATOM 2230 C C . ILE B 1 25 ? -17.078 -22.406 -23.234 1 46.75 25 ILE B C 1
ATOM 2232 O O . ILE B 1 25 ? -17.75 -23.438 -23.141 1 46.75 25 ILE B O 1
ATOM 2236 N N . GLU B 1 26 ? -16.766 -21.719 -22.188 1 47.72 26 GLU B N 1
ATOM 2237 C CA . GLU B 1 26 ? -17.125 -22.141 -20.844 1 47.72 26 GLU B CA 1
ATOM 2238 C C . GLU B 1 26 ? -18.625 -21.984 -20.594 1 47.72 26 GLU B C 1
ATOM 2240 O O . GLU B 1 26 ? -19.172 -22.594 -19.672 1 47.72 26 GLU B O 1
ATOM 2245 N N . VAL B 1 27 ? -19.281 -21.125 -21.25 1 48.34 27 VAL B N 1
ATOM 2246 C CA . VAL B 1 27 ? -20.719 -20.938 -21.094 1 48.34 27 VAL B CA 1
ATOM 2247 C C . VAL B 1 27 ? -21.453 -22.266 -21.25 1 48.34 27 VAL B C 1
ATOM 2249 O O . VAL B 1 27 ? -22.391 -22.562 -20.516 1 48.34 27 VAL B O 1
ATOM 2252 N N . SER B 1 28 ? -21.125 -23.047 -22.219 1 47.75 28 SER B N 1
ATOM 2253 C CA . SER B 1 28 ? -21.969 -24.219 -22.391 1 47.75 28 SER B CA 1
ATOM 2254 C C . SER B 1 28 ? -21.672 -25.281 -21.328 1 47.75 28 SER B C 1
ATOM 2256 O O . SER B 1 28 ? -22.578 -26 -20.906 1 47.75 28 SER B O 1
ATOM 2258 N N . LYS B 1 29 ? -20.547 -25.656 -20.922 1 55.44 29 LYS B N 1
ATOM 2259 C CA . LYS B 1 29 ? -20.297 -26.875 -20.156 1 55.44 29 LYS B CA 1
ATOM 2260 C C . LYS B 1 29 ? -20.109 -26.562 -18.672 1 55.44 29 LYS B C 1
ATOM 2262 O O . LYS B 1 29 ? -20.016 -27.469 -17.844 1 55.44 29 LYS B O 1
ATOM 2267 N N . GLY B 1 30 ? -20.547 -25.391 -18.078 1 76.12 30 GLY B N 1
ATOM 2268 C CA . GLY B 1 30 ? -20.406 -25.047 -16.672 1 76.12 30 GLY B CA 1
ATOM 2269 C C . GLY B 1 30 ? -18.984 -24.688 -16.297 1 76.12 30 GLY B C 1
ATOM 2270 O O . GLY B 1 30 ? -18.062 -24.875 -17.078 1 76.12 30 GLY B O 1
ATOM 2271 N N . PHE B 1 31 ? -18.562 -23.828 -15.43 1 89.56 31 PHE B N 1
ATOM 2272 C CA . PHE B 1 31 ? -17.25 -23.453 -14.938 1 89.56 31 PHE B CA 1
ATOM 2273 C C . PHE B 1 31 ? -16.766 -24.438 -13.875 1 89.56 31 PHE B C 1
ATOM 2275 O O . PHE B 1 31 ? -17.453 -24.656 -12.875 1 89.56 31 PHE B O 1
ATOM 2282 N N . ASP B 1 32 ? -15.727 -25.156 -14.141 1 94.19 32 ASP B N 1
ATOM 2283 C CA . ASP B 1 32 ? -15.094 -26.031 -13.156 1 94.19 32 ASP B CA 1
ATOM 2284 C C . ASP B 1 32 ? -13.789 -25.422 -12.633 1 94.19 32 ASP B C 1
ATOM 2286 O O . ASP B 1 32 ? -12.773 -25.438 -13.328 1 94.19 32 ASP B O 1
ATOM 2290 N N . PRO B 1 33 ? -13.781 -24.953 -11.383 1 94.31 33 PRO B N 1
ATOM 2291 C CA . PRO B 1 33 ? -12.594 -24.297 -10.836 1 94.31 33 PRO B CA 1
ATOM 2292 C C . PRO B 1 33 ? -11.375 -25.203 -10.781 1 94.31 33 PRO B C 1
ATOM 2294 O O . PRO B 1 33 ? -10.242 -24.75 -10.93 1 94.31 33 PRO B O 1
ATOM 2297 N N . ALA B 1 34 ? -11.594 -26.453 -10.609 1 94.12 34 ALA B N 1
ATOM 2298 C CA . ALA B 1 34 ? -10.492 -27.391 -10.43 1 94.12 34 ALA B CA 1
ATOM 2299 C C . ALA B 1 34 ? -9.633 -27.484 -11.688 1 94.12 34 ALA B C 1
ATOM 2301 O O . ALA B 1 34 ? -8.438 -27.766 -11.617 1 94.12 34 ALA B O 1
ATOM 2302 N N . THR B 1 35 ? -10.234 -27.172 -12.805 1 93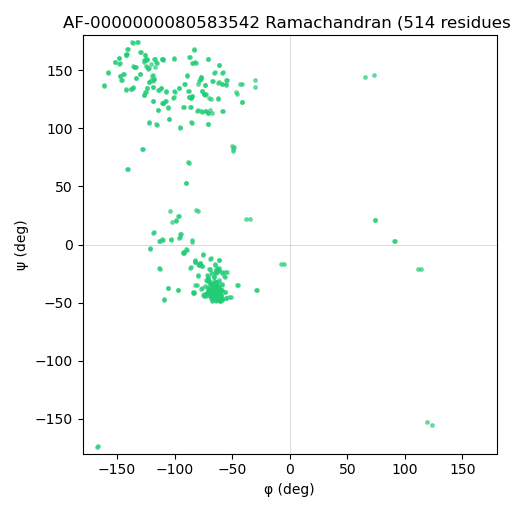.69 35 THR B N 1
ATOM 2303 C CA . THR B 1 35 ? -9.5 -27.344 -14.055 1 93.69 35 THR B CA 1
ATOM 2304 C C . THR B 1 35 ? -9.391 -26.016 -14.805 1 93.69 35 T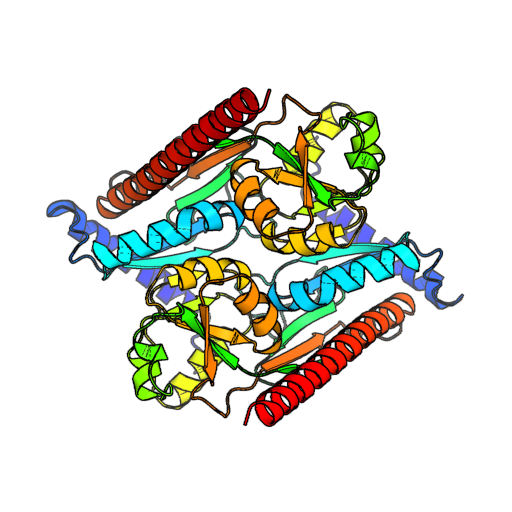HR B C 1
ATOM 2306 O O . THR B 1 35 ? -8.711 -25.922 -15.828 1 93.69 35 THR B O 1
ATOM 2309 N N . ALA B 1 36 ? -9.961 -25.016 -14.312 1 93.44 36 ALA B N 1
ATOM 2310 C CA . ALA B 1 36 ? -9.992 -23.719 -14.992 1 93.44 36 ALA B CA 1
ATOM 2311 C C . ALA B 1 36 ? -8.594 -23.109 -15.062 1 93.44 36 ALA B C 1
ATOM 2313 O O . ALA B 1 36 ? -7.785 -23.281 -14.148 1 93.44 36 ALA B O 1
ATOM 2314 N N . ARG B 1 37 ? -8.375 -22.516 -16.203 1 92.19 37 ARG B N 1
ATOM 2315 C CA . ARG B 1 37 ? -7.191 -21.688 -16.391 1 92.19 37 ARG B CA 1
ATOM 2316 C C . ARG B 1 37 ? -7.574 -20.281 -16.797 1 92.19 37 ARG B C 1
ATOM 2318 O O . ARG B 1 37 ? -8.008 -20.047 -17.938 1 92.19 37 ARG B O 1
ATOM 2325 N N . ARG B 1 38 ? -7.445 -19.375 -15.844 1 92.12 38 ARG B N 1
ATOM 2326 C CA . ARG B 1 38 ? -7.898 -18 -16.062 1 92.12 38 ARG B CA 1
ATOM 2327 C C . ARG B 1 38 ? -7.191 -17.047 -15.117 1 92.12 38 ARG B C 1
ATOM 2329 O O . ARG B 1 38 ? -6.801 -17.422 -14.008 1 92.12 38 ARG B O 1
ATOM 2336 N N . ASN B 1 39 ? -7 -15.844 -15.625 1 93.62 39 ASN B N 1
ATOM 2337 C CA . ASN B 1 39 ? -6.508 -14.758 -14.789 1 93.62 39 ASN B CA 1
ATOM 2338 C C . ASN B 1 39 ? -7.613 -13.758 -14.461 1 93.62 39 ASN B C 1
ATOM 2340 O O . ASN B 1 39 ? -8.219 -13.172 -15.367 1 93.62 39 ASN B O 1
ATOM 2344 N N . PHE B 1 40 ? -7.906 -13.641 -13.234 1 94.56 40 PHE B N 1
ATOM 2345 C CA . PHE B 1 40 ? -8.875 -12.641 -12.812 1 94.56 40 PHE B CA 1
ATOM 2346 C C . PHE B 1 40 ? -8.18 -11.328 -12.469 1 94.56 40 PHE B C 1
ATOM 2348 O O . PHE B 1 40 ? -7.113 -11.328 -11.844 1 94.56 40 PHE B O 1
ATOM 2355 N N . HIS B 1 41 ? -8.805 -10.234 -12.906 1 93.62 41 HIS B N 1
ATOM 2356 C CA . HIS B 1 41 ? -8.281 -8.898 -12.672 1 93.62 41 HIS B CA 1
ATOM 2357 C C . HIS B 1 41 ? -9.148 -8.125 -11.68 1 93.62 41 HIS B C 1
ATOM 2359 O O . HIS B 1 41 ? -10.344 -7.914 -11.93 1 93.62 41 HIS B O 1
ATOM 2365 N N . LEU B 1 42 ? -8.461 -7.719 -10.602 1 93.06 42 LEU B N 1
ATOM 2366 C CA . LEU B 1 42 ? -9.156 -6.988 -9.555 1 93.06 42 LEU B CA 1
ATOM 2367 C C . LEU B 1 42 ? -8.555 -5.602 -9.367 1 93.06 42 LEU B C 1
ATOM 2369 O O . LEU B 1 42 ? -7.348 -5.414 -9.531 1 93.06 42 LEU B O 1
ATOM 2373 N N . ARG B 1 43 ? -9.422 -4.691 -9.055 1 90.56 43 ARG B N 1
ATOM 2374 C CA . ARG B 1 43 ? -9.008 -3.396 -8.523 1 90.56 43 ARG B CA 1
ATOM 2375 C C . ARG B 1 43 ? -9.57 -3.17 -7.125 1 90.56 43 ARG B C 1
ATOM 2377 O O . ARG B 1 43 ? -10.773 -3.287 -6.91 1 90.56 43 ARG B O 1
ATOM 2384 N N . LEU B 1 44 ? -8.672 -2.92 -6.242 1 89.25 44 LEU B N 1
ATOM 2385 C CA . LEU B 1 44 ? -9.148 -2.754 -4.871 1 89.25 44 LEU B CA 1
ATOM 2386 C C . LEU B 1 44 ? -8.219 -1.838 -4.082 1 89.25 44 LEU B C 1
ATOM 2388 O O . LEU B 1 44 ? -7.07 -1.625 -4.473 1 89.25 44 LEU B O 1
ATOM 2392 N N . SER B 1 45 ? -8.758 -1.234 -3.006 1 83.88 45 SER B N 1
ATOM 2393 C CA . SER B 1 45 ? -7.922 -0.508 -2.053 1 83.88 45 SER B CA 1
ATOM 2394 C C . SER B 1 45 ? -7.07 -1.463 -1.224 1 83.88 45 SER B C 1
ATOM 2396 O O . SER B 1 45 ? -7.398 -2.645 -1.097 1 83.88 45 SER B O 1
ATOM 2398 N N . ASP B 1 46 ? -5.988 -0.965 -0.621 1 83.81 46 ASP B N 1
ATOM 2399 C CA . ASP B 1 46 ? -5.117 -1.84 0.159 1 83.81 46 ASP B CA 1
ATOM 2400 C C . ASP B 1 46 ? -5.816 -2.32 1.43 1 83.81 46 ASP B C 1
ATOM 2402 O O . ASP B 1 46 ? -5.562 -3.428 1.903 1 83.81 46 ASP B O 1
ATOM 2406 N N . TYR B 1 47 ? -6.777 -1.57 1.868 1 85.25 47 TYR B N 1
ATOM 2407 C CA . TYR B 1 47 ? -7.605 -2.016 2.982 1 85.25 47 TYR B CA 1
ATOM 2408 C C . TYR B 1 47 ? -8.406 -3.256 2.604 1 85.25 47 TYR B C 1
ATOM 2410 O O . TYR B 1 47 ? -8.43 -4.238 3.346 1 85.25 47 TYR B O 1
ATOM 2418 N N . VAL B 1 48 ? -9.023 -3.168 1.462 1 89.44 48 VAL B N 1
ATOM 2419 C CA . VAL B 1 48 ? -9.805 -4.309 0.99 1 89.44 48 VAL B CA 1
ATOM 2420 C C . VAL B 1 48 ? -8.883 -5.496 0.736 1 89.44 48 VAL B C 1
ATOM 2422 O O . VAL B 1 48 ? -9.258 -6.645 0.99 1 89.44 48 VAL B O 1
ATOM 2425 N N . GLY B 1 49 ? -7.738 -5.23 0.263 1 90.25 49 GLY B N 1
ATOM 2426 C CA . GLY B 1 49 ? -6.766 -6.277 0.006 1 90.25 49 GLY B CA 1
ATOM 2427 C C . GLY B 1 49 ? -6.395 -7.066 1.249 1 90.25 49 GLY B C 1
ATOM 2428 O O . GLY B 1 49 ? -6.309 -8.297 1.209 1 90.25 49 GLY B O 1
ATOM 2429 N N . VAL B 1 50 ? -6.195 -6.414 2.295 1 87.12 50 VAL B N 1
ATOM 2430 C CA . VAL B 1 50 ? -5.812 -7.055 3.549 1 87.12 50 VAL B CA 1
ATOM 2431 C C . VAL B 1 50 ? -6.918 -8.008 3.998 1 87.12 50 VAL B C 1
ATOM 2433 O O . VAL B 1 50 ? -6.641 -9.086 4.523 1 87.12 50 VAL B O 1
ATOM 2436 N N . LEU B 1 51 ? -8.102 -7.656 3.787 1 88.38 51 LEU B N 1
ATOM 2437 C CA . LEU B 1 51 ? -9.242 -8.445 4.242 1 88.38 51 LEU B CA 1
ATOM 2438 C C . LEU B 1 51 ? -9.5 -9.625 3.307 1 88.38 51 LEU B C 1
ATOM 2440 O O . LEU B 1 51 ? -9.977 -10.672 3.742 1 88.38 51 LEU B O 1
ATOM 2444 N N . LEU B 1 52 ? -9.109 -9.461 2.092 1 94.06 52 LEU B N 1
ATOM 2445 C CA . LEU B 1 52 ? -9.586 -10.383 1.07 1 94.06 52 LEU B CA 1
ATOM 2446 C C . LEU B 1 52 ? -8.461 -11.297 0.589 1 94.06 52 LEU B C 1
ATOM 2448 O O . LEU B 1 52 ? -8.625 -12.516 0.523 1 94.06 52 LEU B O 1
ATOM 2452 N N . LEU B 1 53 ? -7.348 -10.805 0.283 1 94.38 53 LEU B N 1
ATOM 2453 C CA . LEU B 1 53 ? -6.367 -11.445 -0.586 1 94.38 53 LEU B CA 1
ATOM 2454 C C . LEU B 1 53 ? -5.773 -12.68 0.085 1 94.38 53 LEU B C 1
ATOM 2456 O O . LEU B 1 53 ? -5.613 -13.719 -0.555 1 94.38 53 LEU B O 1
ATOM 2460 N N . PRO B 1 54 ? -5.445 -12.641 1.373 1 92.19 54 PRO B N 1
ATOM 2461 C CA . PRO B 1 54 ? -4.898 -13.852 1.983 1 92.19 54 PRO B CA 1
ATOM 2462 C C . PRO B 1 54 ? -5.844 -15.047 1.879 1 92.19 54 PRO B C 1
ATOM 2464 O O . PRO B 1 54 ? -5.449 -16.109 1.397 1 92.19 54 PRO B O 1
ATOM 2467 N N . GLN B 1 55 ? -7.066 -14.797 2.217 1 93.81 55 GLN B N 1
ATOM 2468 C CA . GLN B 1 55 ? -8.047 -15.875 2.18 1 93.81 55 GLN B CA 1
ATOM 2469 C C . GLN B 1 55 ? -8.367 -16.281 0.743 1 93.81 55 GLN B C 1
ATOM 2471 O O . GLN B 1 55 ? -8.562 -17.469 0.455 1 93.81 55 GLN B O 1
ATOM 2476 N N . LEU B 1 56 ? -8.414 -15.312 -0.076 1 96 56 LEU B N 1
ATOM 2477 C CA . LEU B 1 56 ? -8.688 -15.586 -1.481 1 96 56 LEU B CA 1
ATOM 2478 C C . LEU B 1 56 ? -7.598 -16.469 -2.084 1 96 56 LEU B C 1
ATOM 2480 O O . LEU B 1 56 ? -7.895 -17.438 -2.779 1 96 56 LEU B O 1
ATOM 2484 N N . CYS B 1 57 ? -6.41 -16.156 -1.826 1 93.62 57 CYS B N 1
ATOM 2485 C CA . CYS B 1 57 ? -5.281 -16.891 -2.377 1 93.62 57 CYS B CA 1
ATOM 2486 C C . CYS B 1 57 ? -5.23 -18.312 -1.822 1 93.62 57 CYS B C 1
ATOM 2488 O O . CYS B 1 57 ? -4.938 -19.25 -2.553 1 93.62 57 CYS B O 1
ATOM 2490 N N . ILE B 1 58 ? -5.527 -18.453 -0.583 1 92.06 58 ILE B N 1
ATOM 2491 C CA . ILE B 1 58 ? -5.586 -19.781 0.035 1 92.06 58 ILE B CA 1
ATOM 2492 C C . ILE B 1 58 ? -6.645 -20.625 -0.664 1 92.06 58 ILE B C 1
ATOM 2494 O O . ILE B 1 58 ? -6.375 -21.766 -1.056 1 92.06 58 ILE B O 1
ATOM 2498 N N . HIS B 1 59 ? -7.793 -20.031 -0.833 1 94.25 59 HIS B N 1
ATOM 2499 C CA . HIS B 1 59 ? -8.891 -20.766 -1.462 1 94.25 59 HIS B CA 1
ATOM 2500 C C . HIS B 1 59 ? -8.562 -21.125 -2.906 1 94.25 59 HIS B C 1
ATOM 2502 O O . HIS B 1 59 ? -8.789 -22.25 -3.338 1 94.25 59 HIS B O 1
ATOM 2508 N N . LEU B 1 60 ? -8.031 -20.203 -3.621 1 94.44 60 LEU B N 1
ATOM 2509 C CA . LEU B 1 60 ? -7.727 -20.438 -5.027 1 94.44 60 LEU B CA 1
ATOM 2510 C C . LEU B 1 60 ? -6.684 -21.547 -5.18 1 94.44 60 LEU B C 1
ATOM 2512 O O . LEU B 1 60 ? -6.797 -22.391 -6.066 1 94.44 60 LEU B O 1
ATOM 2516 N N . ARG B 1 61 ? -5.75 -21.562 -4.395 1 90.75 61 ARG B N 1
ATOM 2517 C CA . ARG B 1 61 ? -4.707 -22.578 -4.469 1 90.75 61 ARG B CA 1
ATOM 2518 C C . ARG B 1 61 ? -5.277 -23.969 -4.195 1 90.75 61 ARG B C 1
ATOM 2520 O O . ARG B 1 61 ? -4.828 -24.953 -4.781 1 90.75 61 ARG B O 1
ATOM 2527 N N . ALA B 1 62 ? -6.254 -24.047 -3.383 1 92.25 62 ALA B N 1
ATOM 2528 C CA . ALA B 1 62 ? -6.832 -25.328 -2.967 1 92.25 62 ALA B CA 1
ATOM 2529 C C . ALA B 1 62 ? -7.844 -25.828 -3.992 1 92.25 62 ALA B C 1
ATOM 2531 O O . ALA B 1 62 ? -7.848 -27.016 -4.34 1 92.25 62 ALA B O 1
ATOM 2532 N N . VAL B 1 63 ? -8.656 -24.938 -4.52 1 94.25 63 VAL B N 1
ATOM 2533 C CA . VAL B 1 63 ? -9.82 -25.406 -5.266 1 94.25 63 VAL B CA 1
ATOM 2534 C C . VAL B 1 63 ? -9.672 -25.047 -6.742 1 94.25 63 VAL B C 1
ATOM 2536 O O . VAL B 1 63 ? -10.375 -25.594 -7.594 1 94.25 63 VAL B O 1
ATOM 2539 N N . ALA B 1 64 ? -8.836 -24.062 -7.039 1 95.12 64 ALA B N 1
ATOM 2540 C CA . ALA B 1 64 ? -8.664 -23.594 -8.414 1 95.12 64 ALA B CA 1
ATOM 2541 C C . ALA B 1 64 ? -7.199 -23.281 -8.703 1 95.12 64 ALA B C 1
ATOM 2543 O O . ALA B 1 64 ? -6.859 -22.141 -9.039 1 95.12 64 ALA B O 1
ATOM 2544 N N . PRO B 1 65 ? -6.383 -24.266 -8.672 1 91.56 65 PRO B N 1
ATOM 2545 C CA . PRO B 1 65 ? -4.934 -24.062 -8.742 1 91.56 65 PRO B CA 1
ATOM 2546 C C . PRO B 1 65 ? -4.484 -23.469 -10.07 1 91.56 65 PRO B C 1
ATOM 2548 O O . PRO B 1 65 ? -3.365 -22.953 -10.172 1 91.56 65 PRO B O 1
ATOM 2551 N N . GLY B 1 66 ? -5.293 -23.531 -11.078 1 93.06 66 GLY B N 1
ATOM 2552 C CA . GLY B 1 66 ? -4.938 -22.969 -12.375 1 93.06 66 GLY B CA 1
ATOM 2553 C C . GLY B 1 66 ? -5.336 -21.5 -12.516 1 93.06 66 GLY B C 1
ATOM 2554 O O . GLY B 1 66 ? -5.023 -20.875 -13.523 1 93.06 66 GLY B O 1
ATOM 2555 N N . ILE B 1 67 ? -5.996 -20.938 -11.578 1 94 67 ILE B N 1
ATOM 2556 C CA . ILE B 1 67 ? -6.453 -19.562 -11.609 1 94 67 ILE B CA 1
ATOM 2557 C C . ILE B 1 67 ? -5.359 -18.641 -11.062 1 94 67 ILE B C 1
ATOM 2559 O O . ILE B 1 67 ? -4.723 -18.953 -10.062 1 94 67 ILE B O 1
ATOM 2563 N N . SER B 1 68 ? -5.105 -17.594 -11.797 1 94.5 68 SER B N 1
ATOM 2564 C CA . SER B 1 68 ? -4.191 -16.547 -11.352 1 94.5 68 SER B CA 1
ATOM 2565 C C . SER B 1 68 ? -4.938 -15.242 -11.055 1 94.5 68 SER B C 1
ATOM 2567 O O . SER B 1 68 ? -6.098 -15.086 -11.438 1 94.5 68 SER B O 1
ATOM 2569 N N . LEU B 1 69 ? -4.258 -14.422 -10.258 1 95.06 69 LEU B N 1
ATOM 2570 C CA . LEU B 1 69 ? -4.859 -13.164 -9.828 1 95.06 69 LEU B CA 1
ATOM 2571 C C . LEU B 1 69 ? -3.943 -11.992 -10.141 1 95.06 69 LEU B C 1
ATOM 2573 O O . LEU B 1 69 ? -2.748 -12.031 -9.844 1 95.06 69 LEU B O 1
ATOM 2577 N N . SER B 1 70 ? -4.512 -10.984 -10.812 1 92.69 70 SER B N 1
ATOM 2578 C CA . SER B 1 70 ? -3.857 -9.688 -11.008 1 92.69 70 SER B CA 1
ATOM 2579 C C . SER B 1 70 ? -4.609 -8.578 -10.289 1 92.69 70 SER B C 1
ATOM 2581 O O . SER B 1 70 ? -5.727 -8.227 -10.672 1 92.69 70 SER B O 1
ATOM 2583 N N . VAL B 1 71 ? -3.902 -8.023 -9.312 1 92.19 71 VAL B N 1
ATOM 2584 C CA . VAL B 1 71 ? -4.547 -7.008 -8.484 1 92.19 71 VAL B CA 1
ATOM 2585 C C . VAL B 1 71 ? -3.906 -5.645 -8.742 1 92.19 71 VAL B C 1
ATOM 2587 O O . VAL B 1 71 ? -2.678 -5.523 -8.773 1 92.19 71 VAL B O 1
ATOM 2590 N N . GLN B 1 72 ? -4.805 -4.672 -8.891 1 86.81 72 GLN B N 1
ATOM 2591 C CA . GLN B 1 72 ? -4.355 -3.297 -9.094 1 86.81 72 GLN B CA 1
ATOM 2592 C C . GLN B 1 72 ? -4.953 -2.363 -8.047 1 86.81 72 GLN B C 1
ATOM 2594 O O . GLN B 1 72 ? -6.031 -2.633 -7.508 1 86.81 72 GLN B O 1
ATOM 2599 N N . SER B 1 73 ? -4.207 -1.292 -7.805 1 82.31 73 SER B N 1
ATOM 2600 C CA . SER B 1 73 ? -4.727 -0.248 -6.926 1 82.31 73 SER B CA 1
ATOM 2601 C C . SER B 1 73 ? -5.57 0.758 -7.703 1 82.31 73 SER B C 1
ATOM 2603 O O . SER B 1 73 ? -5.535 0.789 -8.93 1 82.31 73 SER B O 1
ATOM 2605 N N . PHE B 1 74 ? -6.332 1.434 -6.875 1 74.38 74 PHE B N 1
ATOM 2606 C CA . PHE B 1 74 ? -7.02 2.562 -7.488 1 74.38 74 PHE B CA 1
ATOM 2607 C C . PHE B 1 74 ? -6.047 3.703 -7.766 1 74.38 74 PHE B C 1
ATOM 2609 O O . PHE B 1 74 ? -5.105 3.922 -7 1 74.38 74 PHE B O 1
ATOM 2616 N N . ASP B 1 75 ? -6.102 4.145 -8.992 1 60.59 75 ASP B N 1
ATOM 2617 C CA . ASP B 1 75 ? -5.27 5.301 -9.312 1 60.59 75 ASP B CA 1
ATOM 2618 C C . ASP B 1 75 ? -5.887 6.59 -8.766 1 60.59 75 ASP B C 1
ATOM 2620 O O . ASP B 1 75 ? -7.09 6.648 -8.516 1 60.59 75 ASP B O 1
ATOM 2624 N N . GLY B 1 76 ? -5.203 7.277 -7.758 1 52.84 76 GLY B N 1
ATOM 2625 C CA . GLY B 1 76 ? -5.609 8.531 -7.141 1 52.84 76 GLY B CA 1
ATOM 2626 C C . GLY B 1 76 ? -6.84 9.141 -7.785 1 52.84 76 GLY B C 1
ATOM 2627 O O . GLY B 1 76 ? -7.41 10.094 -7.258 1 52.84 76 GLY B O 1
ATOM 2628 N N . ARG B 1 77 ? -7.211 8.734 -8.969 1 46.97 77 ARG B N 1
ATOM 2629 C CA . ARG B 1 77 ? -8.352 9.398 -9.578 1 46.97 77 ARG B CA 1
ATOM 2630 C C . ARG B 1 77 ? -9.648 8.664 -9.266 1 46.97 77 ARG B C 1
ATOM 2632 O O . ARG B 1 77 ? -9.695 7.43 -9.305 1 46.97 77 ARG B O 1
ATOM 2639 N N . GLN B 1 78 ? -10.477 9.414 -8.586 1 47.09 78 GLN B N 1
ATOM 2640 C CA . GLN B 1 78 ? -11.805 8.883 -8.289 1 47.09 78 GLN B CA 1
ATOM 2641 C C . GLN B 1 78 ? -12.391 8.148 -9.492 1 47.09 78 GLN B C 1
ATOM 2643 O O . GLN B 1 78 ? -12.328 8.648 -10.617 1 47.09 78 GLN B O 1
ATOM 2648 N N . PRO B 1 79 ? -12.711 6.922 -9.266 1 46.75 79 PRO B N 1
ATOM 2649 C CA . PRO B 1 79 ? -13.438 6.305 -10.375 1 46.75 79 PRO B CA 1
ATOM 2650 C C . PRO B 1 79 ? -14.594 7.168 -10.883 1 46.75 79 PRO B C 1
ATOM 2652 O O . PRO B 1 79 ? -15.383 7.68 -10.086 1 46.75 79 PRO B O 1
ATOM 2655 N N . SER B 1 80 ? -14.391 8.141 -11.766 1 42.88 80 SER B N 1
ATOM 2656 C CA . SER B 1 80 ? -15.641 8.633 -12.328 1 42.88 80 SER B CA 1
ATOM 2657 C C . SER B 1 80 ? -16.578 7.477 -12.68 1 42.88 80 SER B C 1
ATOM 2659 O O . SER B 1 80 ? -16.125 6.352 -12.898 1 42.88 80 SER B O 1
ATOM 2661 N N . ASP B 1 81 ? -17.812 7.727 -12.336 1 43.66 81 ASP B N 1
ATOM 2662 C CA . ASP B 1 81 ? -18.875 6.789 -12.688 1 43.66 81 ASP B CA 1
ATOM 2663 C C . ASP B 1 81 ? -18.531 6.031 -13.969 1 43.66 81 ASP B C 1
ATOM 2665 O O . ASP B 1 81 ? -19.047 4.941 -14.203 1 43.66 81 ASP B O 1
ATOM 2669 N N . ARG B 1 82 ? -17.922 6.906 -14.844 1 38.91 82 ARG B N 1
ATOM 2670 C CA . ARG B 1 82 ? -17.719 6.316 -16.156 1 38.91 82 ARG B CA 1
ATOM 2671 C C . ARG B 1 82 ? -16.453 5.453 -16.188 1 38.91 82 ARG B C 1
ATOM 2673 O O . ARG B 1 82 ? -16.078 4.934 -17.234 1 38.91 82 ARG B O 1
ATOM 2680 N N . VAL B 1 83 ? -15.508 5.891 -15.469 1 46.34 83 VAL B N 1
ATOM 2681 C CA . VAL B 1 83 ? -14.18 5.324 -15.672 1 46.34 83 VAL B CA 1
ATOM 2682 C C . VAL B 1 83 ? -14.258 3.801 -15.648 1 46.34 83 VAL B C 1
ATOM 2684 O O . VAL B 1 83 ? -14.531 3.207 -14.602 1 46.34 83 VAL B O 1
ATOM 2687 N N . GLU B 1 84 ? -14.539 3.234 -16.672 1 50.16 84 GLU B N 1
ATOM 2688 C CA . GLU B 1 84 ? -14.656 1.976 -17.406 1 50.16 84 GLU B CA 1
ATOM 2689 C C . GLU B 1 84 ? -13.641 0.952 -16.906 1 50.16 84 GLU B C 1
ATOM 2691 O O . GLU B 1 84 ? -12.555 1.319 -16.453 1 50.16 84 GLU B O 1
ATOM 2696 N N . TYR B 1 85 ? -14.219 -0.288 -16.75 1 55.28 85 TYR B N 1
ATOM 2697 C CA . TYR B 1 85 ? -13.789 -1.676 -16.625 1 55.28 85 TYR B CA 1
ATOM 2698 C C . TYR B 1 85 ? -12.547 -1.945 -17.469 1 55.28 85 TYR B C 1
ATOM 2700 O O . TYR B 1 85 ? -12.258 -3.096 -17.797 1 55.28 85 TYR B O 1
ATOM 2708 N N . GLU B 1 86 ? -11.883 -0.796 -17.719 1 58.69 86 GLU B N 1
ATOM 2709 C CA . GLU B 1 86 ? -10.867 -1.244 -18.672 1 58.69 86 GLU B CA 1
ATOM 2710 C C . GLU B 1 86 ? -9.82 -2.115 -17.984 1 58.69 86 GLU B C 1
ATOM 2712 O O . GLU B 1 86 ? -9.086 -1.645 -17.109 1 58.69 86 GLU B O 1
ATOM 2717 N N . GLY B 1 87 ? -9.93 -3.355 -18.203 1 69.88 87 GLY B N 1
ATOM 2718 C CA . GLY B 1 87 ? -8.961 -4.387 -17.891 1 69.88 87 GLY B CA 1
ATOM 2719 C C . GLY B 1 87 ? -9.172 -5.004 -16.516 1 69.88 87 GLY B C 1
ATOM 2720 O O . GLY B 1 87 ? -8.328 -5.758 -16.031 1 69.88 87 GLY B O 1
ATOM 2721 N N . VAL B 1 88 ? -10.312 -4.492 -15.852 1 84.94 88 VAL B N 1
ATOM 2722 C CA . VAL B 1 88 ? -10.562 -5.078 -14.531 1 84.94 88 VAL B CA 1
ATOM 2723 C C . VAL B 1 88 ? -11.922 -5.77 -14.531 1 84.94 88 VAL B C 1
ATOM 2725 O O . VAL B 1 88 ? -12.898 -5.23 -15.055 1 84.94 88 VAL B O 1
ATOM 2728 N N . GLU B 1 89 ? -11.977 -6.934 -13.977 1 87.81 89 GLU B N 1
ATOM 2729 C CA . GLU B 1 89 ? -13.203 -7.727 -13.945 1 87.81 89 GLU B CA 1
ATOM 2730 C C . GLU B 1 89 ? -14.094 -7.32 -12.781 1 87.81 89 GLU B C 1
ATOM 2732 O O . GLU B 1 89 ? -15.32 -7.27 -12.922 1 87.81 89 GLU B O 1
ATOM 2737 N N . ILE B 1 90 ? -13.484 -7.094 -11.664 1 92.75 90 ILE B N 1
ATOM 2738 C CA . ILE B 1 90 ? -14.227 -6.699 -10.477 1 92.75 90 ILE B CA 1
ATOM 2739 C C . ILE B 1 90 ? -13.484 -5.582 -9.75 1 92.75 90 ILE B C 1
ATOM 2741 O O . ILE B 1 90 ? -12.266 -5.66 -9.562 1 92.75 90 ILE B O 1
ATOM 2745 N N . ARG B 1 91 ? -14.242 -4.598 -9.383 1 90.44 91 ARG B N 1
ATOM 2746 C CA . ARG B 1 91 ? -13.742 -3.533 -8.523 1 90.44 91 ARG B CA 1
ATOM 2747 C C . ARG B 1 91 ? -14.32 -3.646 -7.117 1 90.44 91 ARG B C 1
ATOM 2749 O O . ARG B 1 91 ? -15.523 -3.873 -6.953 1 90.44 91 ARG B O 1
ATOM 2756 N N . LEU B 1 92 ? -13.477 -3.562 -6.238 1 90.25 92 LEU B N 1
ATOM 2757 C CA . LEU B 1 92 ? -13.906 -3.496 -4.844 1 90.25 92 LEU B CA 1
ATOM 2758 C C . LEU B 1 92 ? -13.539 -2.15 -4.227 1 90.25 92 LEU B C 1
ATOM 2760 O O . LEU B 1 92 ? -12.391 -1.932 -3.842 1 90.25 92 LEU B O 1
ATOM 2764 N N . SER B 1 93 ? -14.516 -1.337 -4.113 1 76 93 SER B N 1
ATOM 2765 C CA . SER B 1 93 ? -14.266 0.045 -3.717 1 76 93 SER B CA 1
ATOM 2766 C C . SER B 1 93 ? -14.93 0.366 -2.383 1 76 93 SER B C 1
ATOM 2768 O O . SER B 1 93 ? -15.906 -0.275 -2 1 76 93 SER B O 1
ATOM 2770 N N . VAL B 1 94 ? -14.312 1.281 -1.77 1 77.56 94 VAL B N 1
ATOM 2771 C CA . VAL B 1 94 ? -14.906 1.876 -0.576 1 77.56 94 VAL B CA 1
ATOM 2772 C C . VAL B 1 94 ? -15.852 3.008 -0.977 1 77.56 94 VAL B C 1
ATOM 2774 O O . VAL B 1 94 ? -15.484 3.873 -1.777 1 77.56 94 VAL B O 1
ATOM 2777 N N . SER B 1 95 ? -17.078 2.949 -0.518 1 76 95 SER B N 1
ATOM 2778 C CA . SER B 1 95 ? -18.062 3.963 -0.871 1 76 95 SER B CA 1
ATOM 2779 C C . SER B 1 95 ? -18.766 4.512 0.369 1 76 95 SER B C 1
ATOM 2781 O O . SER B 1 95 ? -18.75 3.873 1.425 1 76 95 SER B O 1
ATOM 2783 N N . ARG B 1 96 ? -19.156 5.887 0.359 1 72.62 96 ARG B N 1
ATOM 2784 C CA . ARG B 1 96 ? -19.906 6.516 1.438 1 72.62 96 ARG B CA 1
ATOM 2785 C C . ARG B 1 96 ? -21.281 5.855 1.611 1 72.62 96 ARG B C 1
ATOM 2787 O O . ARG B 1 96 ? -21.859 5.887 2.701 1 72.62 96 ARG B O 1
ATOM 2794 N N . GLY B 1 97 ? -21.625 5.059 0.609 1 67.62 97 GLY B N 1
ATOM 2795 C CA . GLY B 1 97 ? -22.938 4.43 0.591 1 67.62 97 GLY B CA 1
ATOM 2796 C C . GLY B 1 97 ? -23.062 3.318 -0.438 1 67.62 97 GLY B C 1
ATOM 2797 O O . GLY B 1 97 ? -22.047 2.82 -0.938 1 67.62 97 GLY B O 1
ATOM 2798 N N . ARG B 1 98 ? -24.234 2.922 -0.484 1 62.62 98 ARG B N 1
ATOM 2799 C CA . ARG B 1 98 ? -24.484 1.814 -1.402 1 62.62 98 ARG B CA 1
ATOM 2800 C C . ARG B 1 98 ? -24.359 2.266 -2.854 1 62.62 98 ARG B C 1
ATOM 2802 O O . ARG B 1 98 ? -24.828 3.344 -3.219 1 62.62 98 ARG B O 1
ATOM 2809 N N . SER B 1 99 ? -23.531 1.529 -3.488 1 63.06 99 SER B N 1
ATOM 2810 C CA . SER B 1 99 ? -23.484 1.766 -4.926 1 63.06 99 SER B CA 1
ATOM 2811 C C . SER B 1 99 ? -24.875 1.635 -5.555 1 63.06 99 SER B C 1
ATOM 2813 O O . SER B 1 99 ? -25.641 0.758 -5.176 1 63.06 99 SER B O 1
ATOM 2815 N N . VAL B 1 100 ? -25.125 2.535 -6.426 1 62.84 100 VAL B N 1
ATOM 2816 C CA . VAL B 1 100 ? -26.422 2.51 -7.102 1 62.84 100 VAL B CA 1
ATOM 2817 C C . VAL B 1 100 ? -26.297 1.787 -8.438 1 62.84 100 VAL B C 1
ATOM 2819 O O . VAL B 1 100 ? -27.281 1.617 -9.156 1 62.84 100 VAL B O 1
ATOM 2822 N N . LEU B 1 101 ? -25.141 1.308 -8.539 1 69.12 101 LEU B N 1
ATOM 2823 C CA . LEU B 1 101 ? -24.938 0.632 -9.82 1 69.12 101 LEU B CA 1
ATOM 2824 C C . LEU B 1 101 ? -25.609 -0.735 -9.828 1 69.12 101 LEU B C 1
ATOM 2826 O O . LEU B 1 101 ? -25.656 -1.419 -8.797 1 69.12 101 LEU B O 1
ATOM 2830 N N . SER B 1 102 ? -26.094 -1.054 -10.938 1 70.56 102 SER B N 1
ATOM 2831 C CA . SER B 1 102 ? -26.844 -2.301 -11.078 1 70.56 102 SER B CA 1
ATOM 2832 C C . SER B 1 102 ? -25.938 -3.512 -10.906 1 70.56 102 SER B C 1
ATOM 2834 O O . SER B 1 102 ? -26.281 -4.473 -10.219 1 70.56 102 SER B O 1
ATOM 2836 N N . ALA B 1 103 ? -24.891 -3.535 -11.516 1 86.75 103 ALA B N 1
ATOM 2837 C CA . ALA B 1 103 ? -23.984 -4.672 -11.406 1 86.75 103 ALA B CA 1
ATOM 2838 C C . ALA B 1 103 ? -23.016 -4.484 -10.234 1 86.75 103 ALA B C 1
ATOM 2840 O O . ALA B 1 103 ? -21.828 -4.25 -10.438 1 86.75 103 ALA B O 1
ATOM 2841 N N . SER B 1 104 ? -23.641 -4.598 -9.102 1 89.06 104 SER B N 1
ATOM 2842 C CA . SER B 1 104 ? -22.891 -4.402 -7.867 1 89.06 104 SER B CA 1
ATOM 2843 C C . SER B 1 104 ? -23.438 -5.266 -6.738 1 89.06 104 SER B C 1
ATOM 2845 O O . SER B 1 104 ? -24.578 -5.75 -6.82 1 89.06 104 SER B O 1
ATOM 2847 N N . ARG B 1 105 ? -22.656 -5.57 -5.785 1 90.75 105 ARG B N 1
ATOM 2848 C CA . ARG B 1 105 ? -23.047 -6.309 -4.586 1 90.75 105 ARG B CA 1
ATOM 2849 C C . ARG B 1 105 ? -22.328 -5.762 -3.354 1 90.75 105 ARG B C 1
ATOM 2851 O O . ARG B 1 105 ? -21.109 -5.594 -3.357 1 90.75 105 ARG B O 1
ATOM 2858 N N . ARG B 1 106 ? -23.156 -5.574 -2.297 1 91.56 106 ARG B N 1
ATOM 2859 C CA . ARG B 1 106 ? -22.594 -5.152 -1.018 1 91.56 106 ARG B CA 1
ATOM 2860 C C . ARG B 1 106 ? -21.875 -6.309 -0.332 1 91.56 106 ARG B C 1
ATOM 2862 O O . ARG B 1 106 ? -22.453 -7.383 -0.149 1 91.56 106 ARG B O 1
ATOM 2869 N N . LEU B 1 107 ? -20.656 -6.016 0.073 1 92.62 107 LEU B N 1
ATOM 2870 C CA . LEU B 1 107 ? -19.859 -7.062 0.693 1 92.62 107 LEU B CA 1
ATOM 2871 C C . LEU B 1 107 ? -19.766 -6.855 2.201 1 92.62 107 LEU B C 1
ATOM 2873 O O . LEU B 1 107 ? -19.781 -7.824 2.967 1 92.62 107 LEU B O 1
ATOM 2877 N N . LEU B 1 108 ? -19.672 -5.574 2.572 1 89.88 108 LEU B N 1
ATOM 2878 C CA . LEU B 1 108 ? -19.422 -5.277 3.979 1 89.88 108 LEU B CA 1
ATOM 2879 C C . LEU B 1 108 ? -19.797 -3.836 4.305 1 89.88 108 LEU B C 1
ATOM 2881 O O . LEU B 1 108 ? -19.516 -2.926 3.521 1 89.88 108 LEU B O 1
ATOM 2885 N N . ASP B 1 109 ? -20.453 -3.674 5.426 1 88.62 109 ASP B N 1
ATOM 2886 C CA . ASP B 1 109 ? -20.609 -2.357 6.035 1 88.62 109 ASP B CA 1
ATOM 2887 C C . ASP B 1 109 ? -19.609 -2.154 7.168 1 88.62 109 ASP B C 1
ATOM 2889 O O . ASP B 1 109 ? -19.391 -3.055 7.98 1 88.62 109 ASP B O 1
ATOM 2893 N N . ASP B 1 110 ? -18.953 -1.008 7.102 1 87.88 110 ASP B N 1
ATOM 2894 C CA . ASP B 1 110 ? -17.938 -0.699 8.109 1 87.88 110 ASP B CA 1
ATOM 2895 C C . ASP B 1 110 ? -18.125 0.712 8.664 1 87.88 110 ASP B C 1
ATOM 2897 O O . ASP B 1 110 ? -19.094 1.401 8.305 1 87.88 110 ASP B O 1
ATOM 2901 N N . GLN B 1 111 ? -17.375 1.049 9.625 1 88.31 111 GLN B N 1
ATOM 2902 C CA . GLN B 1 111 ? -17.359 2.379 10.227 1 88.31 111 GLN B CA 1
ATOM 2903 C C . GLN B 1 111 ? -15.961 2.969 10.234 1 88.31 111 GLN B C 1
ATOM 2905 O O . GLN B 1 111 ? -14.977 2.246 10.055 1 88.31 111 GLN B O 1
ATOM 2910 N N . TRP B 1 112 ? -16 4.312 10.344 1 90.25 112 TRP B N 1
ATOM 2911 C CA . TRP B 1 112 ? -14.719 5 10.445 1 90.25 112 TRP B CA 1
ATOM 2912 C C . TRP B 1 112 ? -14.281 5.121 11.906 1 90.25 112 TRP B C 1
ATOM 2914 O O . TRP B 1 112 ? -15.109 5.309 12.797 1 90.25 112 TRP B O 1
ATOM 2924 N N . MET B 1 113 ? -13.031 5.051 12.117 1 93.69 113 MET B N 1
ATOM 2925 C CA . MET B 1 113 ? -12.375 5.344 13.391 1 93.69 113 MET B CA 1
ATOM 2926 C C . MET B 1 113 ? -11.211 6.309 13.188 1 93.69 113 MET B C 1
ATOM 2928 O O . MET B 1 113 ? -10.812 6.582 12.055 1 93.69 113 MET B O 1
ATOM 2932 N N . VAL B 1 114 ? -10.789 6.828 14.297 1 96.12 114 VAL B N 1
ATOM 2933 C CA . VAL B 1 114 ? -9.641 7.727 14.234 1 96.12 114 VAL B CA 1
ATOM 2934 C C . VAL B 1 114 ? -8.43 7.066 14.883 1 96.12 114 VAL B C 1
ATOM 2936 O O . VAL B 1 114 ? -8.477 6.676 16.047 1 96.12 114 VAL B O 1
ATOM 2939 N N . LEU B 1 115 ? -7.379 6.953 14.078 1 96.38 115 LEU B N 1
ATOM 2940 C CA . LEU B 1 115 ? -6.133 6.352 14.547 1 96.38 115 LEU B CA 1
ATOM 2941 C C . LEU B 1 115 ? -5.152 7.422 15 1 96.38 115 LEU B C 1
ATOM 2943 O O . LEU B 1 115 ? -4.996 8.453 14.344 1 96.38 115 LEU B O 1
ATOM 2947 N N . MET B 1 116 ? -4.527 7.188 16.156 1 97.5 116 MET B N 1
ATOM 2948 C CA . MET B 1 116 ? -3.473 8.047 16.688 1 97.5 116 MET B CA 1
ATOM 2949 C C . MET B 1 116 ? -2.463 7.234 17.5 1 97.5 116 MET B C 1
ATOM 2951 O O . MET B 1 116 ? -2.711 6.074 17.812 1 97.5 116 MET B O 1
ATOM 2955 N N . ARG B 1 117 ? -1.27 7.797 17.688 1 96.25 117 ARG B N 1
ATOM 2956 C CA . ARG B 1 117 ? -0.319 7.062 18.516 1 96.25 117 ARG B CA 1
ATOM 2957 C C . ARG B 1 117 ? -0.854 6.883 19.938 1 96.25 117 ARG B C 1
ATOM 2959 O O . ARG B 1 117 ? -1.684 7.668 20.391 1 96.25 117 ARG B O 1
ATOM 2966 N N . LYS B 1 118 ? -0.443 5.875 20.688 1 94.81 118 LYS B N 1
ATOM 2967 C CA . LYS B 1 118 ? -0.966 5.477 22 1 94.81 118 LYS B CA 1
ATOM 2968 C C . LYS B 1 118 ? -0.897 6.633 22.984 1 94.81 118 LYS B C 1
ATOM 2970 O O . LYS B 1 118 ? -1.844 6.867 23.734 1 94.81 118 LYS B O 1
ATOM 2975 N N . ASP B 1 119 ? 0.174 7.445 23.031 1 94.44 119 ASP B N 1
ATOM 2976 C CA . ASP B 1 119 ? 0.366 8.516 24.016 1 94.44 119 ASP B CA 1
ATOM 2977 C C . ASP B 1 119 ? -0.018 9.867 23.422 1 94.44 119 ASP B C 1
ATOM 2979 O O . ASP B 1 119 ? 0.411 10.914 23.922 1 94.44 119 ASP B O 1
ATOM 2983 N N . HIS B 1 120 ? -0.809 9.812 22.406 1 96 120 HIS B N 1
ATOM 2984 C CA . HIS B 1 120 ? -1.276 11.07 21.828 1 96 120 HIS B CA 1
ATOM 2985 C C . HIS B 1 120 ? -2.1 11.867 22.828 1 96 120 HIS B C 1
ATOM 2987 O O . HIS B 1 120 ? -2.947 11.305 23.531 1 96 120 HIS B O 1
ATOM 2993 N N . PRO B 1 121 ? -1.934 13.172 22.891 1 94.25 121 PRO B N 1
ATOM 2994 C CA . PRO B 1 121 ? -2.688 13.984 23.844 1 94.25 121 PRO B CA 1
ATOM 2995 C C . PRO B 1 121 ? -4.199 13.859 23.656 1 94.25 121 PRO B C 1
ATOM 2997 O O . PRO B 1 121 ? -4.945 13.867 24.641 1 94.25 121 PRO B O 1
ATOM 3000 N N . ALA B 1 122 ? -4.613 13.711 22.5 1 94.56 122 ALA B N 1
ATOM 3001 C CA . ALA B 1 122 ? -6.043 13.641 22.203 1 94.56 122 ALA B CA 1
ATOM 3002 C C . ALA B 1 122 ? -6.617 12.289 22.594 1 94.56 122 ALA B C 1
ATOM 3004 O O . ALA B 1 122 ? -7.836 12.102 22.594 1 94.56 122 ALA B O 1
ATOM 3005 N N . ALA B 1 123 ? -5.773 11.375 22.953 1 94.12 123 ALA B N 1
ATOM 3006 C CA . ALA B 1 123 ? -6.23 10.031 23.312 1 94.12 123 ALA B CA 1
ATOM 3007 C C . ALA B 1 123 ? -6.719 9.977 24.75 1 94.12 123 ALA B C 1
ATOM 3009 O O . ALA B 1 123 ? -7.379 9.016 25.156 1 94.12 123 ALA B O 1
ATOM 3010 N N . ALA B 1 124 ? -6.441 10.953 25.5 1 92.75 124 ALA B N 1
ATOM 3011 C CA . ALA B 1 124 ? -6.691 10.953 26.938 1 92.75 124 ALA B CA 1
ATOM 3012 C C . ALA B 1 124 ? -8.172 11.164 27.234 1 92.75 124 ALA B C 1
ATOM 3014 O O . ALA B 1 124 ? -8.641 10.891 28.344 1 92.75 124 ALA B O 1
ATOM 3015 N N . SER B 1 125 ? -8.953 11.656 26.344 1 91.25 125 SER B N 1
ATOM 3016 C CA . SER B 1 125 ? -10.383 11.922 26.484 1 91.25 125 SER B CA 1
ATOM 3017 C C . SER B 1 125 ? -11.133 11.602 25.203 1 91.25 125 SER B C 1
ATOM 3019 O O . SER B 1 125 ? -10.516 11.406 24.156 1 91.25 125 SER B O 1
ATOM 3021 N N . PRO B 1 126 ? -12.414 11.492 25.359 1 93.5 126 PRO B N 1
ATOM 3022 C CA . PRO B 1 126 ? -13.188 11.242 24.141 1 93.5 126 PRO B CA 1
ATOM 3023 C C . PRO B 1 126 ? -12.938 12.281 23.062 1 93.5 126 PRO B C 1
ATOM 3025 O O . PRO B 1 126 ? -12.789 13.469 23.359 1 93.5 126 PRO B O 1
ATOM 3028 N N . LEU B 1 127 ? -12.883 11.836 21.875 1 96.75 127 LEU B N 1
ATOM 3029 C CA . LEU B 1 127 ? -12.57 12.703 20.734 1 96.75 127 LEU B CA 1
ATOM 3030 C C . LEU B 1 127 ? -13.828 13.391 20.219 1 96.75 127 LEU B C 1
ATOM 3032 O O . LEU B 1 127 ? -14.648 12.766 19.562 1 96.75 127 LEU B O 1
ATOM 3036 N N . THR B 1 128 ? -13.961 14.664 20.531 1 97.19 128 THR B N 1
ATOM 3037 C CA . THR B 1 128 ? -15.047 15.469 19.984 1 97.19 128 THR B CA 1
ATOM 3038 C C . THR B 1 128 ? -14.688 15.992 18.609 1 97.19 128 THR B C 1
ATOM 3040 O O . THR B 1 128 ? -13.531 15.922 18.188 1 97.19 128 THR B O 1
ATOM 3043 N N . LEU B 1 129 ? -15.703 16.516 17.922 1 97.38 129 LEU B N 1
ATOM 3044 C CA . LEU B 1 129 ? -15.453 17.062 16.594 1 97.38 129 LEU B CA 1
ATOM 3045 C C . LEU B 1 129 ? -14.484 18.234 16.672 1 97.38 129 LEU B C 1
ATOM 3047 O O . LEU B 1 129 ? -13.602 18.375 15.828 1 97.38 129 LEU B O 1
ATOM 3051 N N . GLU B 1 130 ? -14.664 19.062 17.688 1 96.88 130 GLU B N 1
ATOM 3052 C CA . GLU B 1 130 ? -13.781 20.203 17.891 1 96.88 130 GLU B CA 1
ATOM 3053 C C . GLU B 1 130 ? -12.336 19.766 18.078 1 96.88 130 GLU B C 1
ATOM 3055 O O . GLU B 1 130 ? -11.422 20.297 17.453 1 96.88 130 GLU B O 1
ATOM 3060 N N . LYS B 1 131 ? -12.141 18.781 18.938 1 96.88 131 LYS B N 1
ATOM 3061 C CA . LYS B 1 131 ? -10.805 18.25 19.203 1 96.88 131 LYS B CA 1
ATOM 3062 C C . LYS B 1 131 ? -10.219 17.609 17.953 1 96.88 131 LYS B C 1
ATOM 3064 O O . LYS B 1 131 ? -9.023 17.734 17.688 1 96.88 131 LYS B O 1
ATOM 3069 N N . TYR B 1 132 ? -11.078 16.922 17.219 1 97.88 132 TYR B N 1
ATOM 3070 C CA . TYR B 1 132 ? -10.672 16.281 15.961 1 97.88 132 TYR B CA 1
ATOM 3071 C C . TYR B 1 132 ? -10.164 17.312 14.961 1 97.88 132 TYR B C 1
ATOM 3073 O O . TYR B 1 132 ? -9.117 17.109 14.336 1 97.88 132 TYR B O 1
ATOM 3081 N N . LEU B 1 133 ? -10.836 18.406 14.906 1 97.38 133 LEU B N 1
ATOM 3082 C CA . LEU B 1 133 ? -10.516 19.422 13.906 1 97.38 133 LEU B CA 1
ATOM 3083 C C . LEU B 1 133 ? -9.289 20.234 14.328 1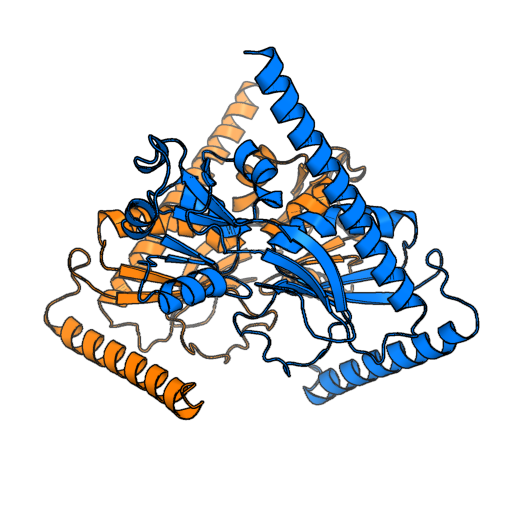 97.38 133 LEU B C 1
ATOM 3085 O O . LEU B 1 133 ? -8.672 20.906 13.5 1 97.38 133 LEU B O 1
ATOM 3089 N N . GLU B 1 134 ? -8.961 20.172 15.578 1 96.38 134 GLU B N 1
ATOM 3090 C CA . GLU B 1 134 ? -7.793 20.875 16.094 1 96.38 134 GLU B CA 1
ATOM 3091 C C . GLU B 1 134 ? -6.504 20.125 15.758 1 96.38 134 GLU B C 1
ATOM 3093 O O . GLU B 1 134 ? -5.414 20.688 15.828 1 96.38 134 GLU B O 1
ATOM 3098 N N . GLN B 1 135 ? -6.66 18.891 15.398 1 96.56 135 GLN B N 1
ATOM 3099 C CA . GLN B 1 135 ? -5.484 18.062 15.156 1 96.56 135 GLN B CA 1
ATOM 3100 C C . GLN B 1 135 ? -4.922 18.281 13.758 1 96.56 135 GLN B C 1
ATOM 3102 O O . GLN B 1 135 ? -5.617 18.812 12.883 1 96.56 135 GLN B O 1
ATOM 3107 N N . GLY B 1 136 ? -3.576 17.938 13.656 1 95.69 136 GLY B N 1
ATOM 3108 C CA . GLY B 1 136 ? -3.047 17.672 12.328 1 95.69 136 GLY B CA 1
ATOM 3109 C C . GLY B 1 136 ? -3.424 16.297 11.797 1 95.69 136 GLY B C 1
ATOM 3110 O O . GLY B 1 136 ? -3.457 15.328 12.555 1 95.69 136 GLY B O 1
ATOM 3111 N N . HIS B 1 137 ? -3.689 16.297 10.43 1 96.12 137 HIS B N 1
ATOM 3112 C CA . HIS B 1 137 ? -4.219 15.062 9.875 1 96.12 137 HIS B CA 1
ATOM 3113 C C . HIS B 1 137 ? -3.275 14.477 8.836 1 96.12 137 HIS B C 1
ATOM 3115 O O . HIS B 1 137 ? -2.633 15.211 8.086 1 96.12 137 HIS B O 1
ATOM 3121 N N . LEU B 1 138 ? -3.234 13.172 8.891 1 95.69 138 LEU B N 1
ATOM 3122 C CA . LEU B 1 138 ? -2.717 12.398 7.773 1 95.69 138 LEU B CA 1
ATOM 3123 C C . LEU B 1 138 ? -3.855 11.812 6.945 1 95.69 138 LEU B C 1
ATOM 3125 O O . LEU B 1 138 ? -4.77 11.188 7.492 1 95.69 138 LEU B O 1
ATOM 3129 N N . LYS B 1 139 ? -3.814 12.086 5.66 1 94.19 139 LYS B N 1
ATOM 3130 C CA . LYS B 1 139 ? -4.875 11.656 4.754 1 94.19 139 LYS B CA 1
ATOM 3131 C C . LYS B 1 139 ? -4.355 10.625 3.756 1 94.19 139 LYS B C 1
ATOM 3133 O O . LYS B 1 139 ? -3.254 10.766 3.225 1 94.19 139 LYS B O 1
ATOM 3138 N N . VAL B 1 140 ? -5.078 9.555 3.586 1 90.06 140 VAL B N 1
ATOM 3139 C CA . VAL B 1 140 ? -4.789 8.609 2.508 1 90.06 140 VAL B CA 1
ATOM 3140 C C . VAL B 1 140 ? -5.469 9.07 1.222 1 90.06 140 VAL B C 1
ATOM 3142 O O . VAL B 1 140 ? -6.664 9.383 1.22 1 90.06 140 VAL B O 1
ATOM 3145 N N . THR B 1 141 ? -4.496 9.117 0.186 1 76.75 141 THR B N 1
ATOM 3146 C CA . THR B 1 141 ? -5.008 9.586 -1.1 1 76.75 141 THR B CA 1
ATOM 3147 C C . THR B 1 141 ? -5.746 8.461 -1.825 1 76.75 141 THR B C 1
ATOM 3149 O O . THR B 1 141 ? -5.398 7.289 -1.679 1 76.75 141 THR B O 1
ATOM 3152 N N . GLY B 1 142 ? -6.883 8.734 -2.445 1 63.44 142 GLY B N 1
ATOM 3153 C CA . GLY B 1 142 ? -7.648 7.785 -3.236 1 63.44 142 GLY B CA 1
ATOM 3154 C C . GLY B 1 142 ? -9.078 7.629 -2.758 1 63.44 142 GLY B C 1
ATOM 3155 O O . GLY B 1 142 ? -9.578 8.461 -1.998 1 63.44 142 GLY B O 1
ATOM 3156 N N . VAL B 1 143 ? -9.586 6.332 -3.162 1 52.72 143 VAL B N 1
ATOM 3157 C CA . VAL B 1 143 ? -11.031 6.125 -3.082 1 52.72 143 VAL B CA 1
ATOM 3158 C C . VAL B 1 143 ? -11.477 6.121 -1.62 1 52.72 143 VAL B C 1
ATOM 3160 O O . VAL B 1 143 ? -10.914 5.395 -0.798 1 52.72 143 VAL B O 1
ATOM 3163 N N . GLY B 1 144 ? -12.219 7.039 -1.16 1 57.5 144 GLY B N 1
ATOM 3164 C CA . GLY B 1 144 ? -12.891 7.145 0.127 1 57.5 144 GLY B CA 1
ATOM 3165 C C . GLY B 1 144 ? -12.359 8.281 0.981 1 57.5 144 GLY B C 1
ATOM 3166 O O . GLY B 1 144 ? -13.016 8.703 1.938 1 57.5 144 GLY B O 1
ATOM 3167 N N . SER B 1 145 ? -11.102 8.719 0.662 1 57.78 145 SER B N 1
ATOM 3168 C CA . SER B 1 145 ? -10.5 9.711 1.546 1 57.78 145 SER B CA 1
ATOM 3169 C C . SER B 1 145 ? -11.219 11.055 1.437 1 57.78 145 SER B C 1
ATOM 3171 O O . SER B 1 145 ? -11.148 11.875 2.354 1 57.78 145 SER B O 1
ATOM 3173 N N . SER B 1 146 ? -11.969 11.039 0.455 1 75.75 146 SER B N 1
ATOM 3174 C CA . SER B 1 146 ? -12.578 12.352 0.302 1 75.75 146 SER B CA 1
ATOM 3175 C C . SER B 1 146 ? -13.914 12.43 1.037 1 75.75 146 SER B C 1
ATOM 3177 O O . SER B 1 146 ? -14.477 13.516 1.209 1 75.75 146 SER B O 1
ATOM 3179 N N . ILE B 1 147 ? -14.289 11.297 1.511 1 81.06 147 ILE B N 1
ATOM 3180 C CA . ILE B 1 147 ? -15.609 11.227 2.117 1 81.06 147 ILE B CA 1
ATOM 3181 C C . ILE B 1 147 ? -15.641 12.07 3.391 1 81.06 147 ILE B C 1
ATOM 3183 O O . ILE B 1 147 ? -16.609 12.789 3.641 1 81.06 147 ILE B O 1
ATOM 3187 N N . VAL B 1 148 ? -14.602 12.008 4.137 1 88.75 148 VAL B N 1
ATOM 3188 C CA . VAL B 1 148 ? -14.508 12.781 5.371 1 88.75 148 VAL B CA 1
ATOM 3189 C C . VAL B 1 148 ? -14.516 14.273 5.047 1 88.75 148 VAL B C 1
ATOM 3191 O O . VAL B 1 148 ? -15.258 15.047 5.656 1 88.75 148 VAL B O 1
ATOM 3194 N N . ASP B 1 149 ? -13.766 14.602 4.09 1 90.38 149 ASP B N 1
ATOM 3195 C CA . ASP B 1 149 ? -13.648 16 3.713 1 90.38 149 ASP B CA 1
ATOM 3196 C C . ASP B 1 149 ? -14.953 16.531 3.115 1 90.38 149 ASP B C 1
ATOM 3198 O O . ASP B 1 149 ? -15.328 17.672 3.342 1 90.38 149 ASP B O 1
ATOM 3202 N N . GLU B 1 150 ? -15.547 15.68 2.355 1 86.25 150 GLU B N 1
ATOM 3203 C CA . GLU B 1 150 ? -16.828 16.047 1.769 1 86.25 150 GLU B CA 1
ATOM 3204 C C . GLU B 1 150 ? -17.875 16.312 2.85 1 86.25 150 GLU B C 1
ATOM 3206 O O . GLU B 1 150 ? -18.609 17.312 2.795 1 86.25 150 GLU B O 1
ATOM 3211 N N . LEU B 1 151 ? -17.938 15.461 3.777 1 89.19 151 LEU B N 1
ATOM 3212 C CA . LEU B 1 151 ? -18.906 15.617 4.859 1 89.19 151 LEU B CA 1
ATOM 3213 C C . LEU B 1 151 ? -18.594 16.844 5.695 1 89.19 151 LEU B C 1
ATOM 3215 O O . LEU B 1 151 ? -19.5 17.594 6.07 1 89.19 151 LEU B O 1
ATOM 3219 N N . LEU B 1 152 ? -17.359 17.109 5.984 1 94.06 152 LEU B N 1
ATOM 3220 C CA . LEU B 1 152 ? -16.953 18.297 6.73 1 94.06 152 LEU B CA 1
ATOM 3221 C C . LEU B 1 152 ? -17.312 19.562 5.965 1 94.06 152 LEU B C 1
ATOM 3223 O O . LEU B 1 152 ? -17.828 20.516 6.547 1 94.06 152 LEU B O 1
ATOM 3227 N N . ALA B 1 153 ? -17.094 19.484 4.711 1 93.25 153 ALA B N 1
ATOM 3228 C CA . ALA B 1 153 ? -17.375 20.641 3.867 1 93.25 153 ALA B CA 1
ATOM 3229 C C . ALA B 1 153 ? -18.875 20.969 3.877 1 93.25 153 ALA B C 1
ATOM 3231 O O . ALA B 1 153 ? -19.266 22.141 3.863 1 93.25 153 ALA B O 1
ATOM 3232 N N . GLU B 1 154 ? -19.656 19.953 3.836 1 92 154 GLU B N 1
ATOM 3233 C CA . GLU B 1 154 ? -21.094 20.109 3.902 1 92 154 GLU B CA 1
ATOM 3234 C C . GLU B 1 154 ? -21.516 20.875 5.16 1 92 154 GLU B C 1
ATOM 3236 O O . GLU B 1 154 ? -22.547 21.531 5.184 1 92 154 GLU B O 1
ATOM 3241 N N . ARG B 1 155 ? -20.719 20.859 6.168 1 93.5 155 ARG B N 1
ATOM 3242 C CA . ARG B 1 155 ? -21 21.531 7.438 1 93.5 155 ARG B CA 1
ATOM 3243 C C . ARG B 1 155 ? -20.203 22.828 7.566 1 93.5 155 ARG B C 1
ATOM 3245 O O . ARG B 1 155 ? -20.172 23.438 8.633 1 93.5 155 ARG B O 1
ATOM 3252 N N . GLY B 1 156 ? -19.516 23.125 6.473 1 96.25 156 GLY B N 1
ATOM 3253 C CA . GLY B 1 156 ? -18.688 24.328 6.484 1 96.25 156 GLY B CA 1
ATOM 3254 C C . GLY B 1 156 ? -17.422 24.172 7.301 1 96.25 156 GLY B C 1
ATOM 3255 O O . GLY B 1 156 ? -16.875 25.156 7.805 1 96.25 156 GLY B O 1
ATOM 3256 N N . LEU B 1 157 ? -17.047 22.922 7.5 1 96.62 157 LEU B N 1
ATOM 3257 C CA . LEU B 1 157 ? -15.859 22.625 8.297 1 96.62 157 LEU B CA 1
ATOM 3258 C C . LEU B 1 157 ? -14.734 22.078 7.426 1 96.62 157 LEU B C 1
ATOM 3260 O O . LEU B 1 157 ? -14.961 21.719 6.266 1 96.62 157 LEU B O 1
ATOM 3264 N N . ALA B 1 158 ? -13.492 22.188 7.973 1 95.44 158 ALA B N 1
ATOM 3265 C CA . ALA B 1 158 ? -12.32 21.625 7.297 1 95.44 158 ALA B CA 1
ATOM 3266 C C . ALA B 1 158 ? -11.281 21.141 8.305 1 95.44 158 ALA B C 1
ATOM 3268 O O . ALA B 1 158 ? -11.109 21.75 9.367 1 95.44 158 ALA B O 1
ATOM 3269 N N . ARG B 1 159 ? -10.703 20.125 7.887 1 94.75 159 ARG B N 1
ATOM 3270 C CA . ARG B 1 159 ? -9.586 19.656 8.711 1 94.75 159 ARG B CA 1
ATOM 3271 C C . ARG B 1 159 ? -8.25 20.094 8.109 1 94.75 159 ARG B C 1
ATOM 3273 O O . ARG B 1 159 ? -8.172 20.438 6.934 1 94.75 159 ARG B O 1
ATOM 3280 N N . ARG B 1 160 ? -7.246 20.094 8.938 1 93.94 160 ARG B N 1
ATOM 3281 C CA . ARG B 1 160 ? -5.91 20.484 8.508 1 93.94 160 ARG B CA 1
ATOM 3282 C C . ARG B 1 160 ? -5.082 19.266 8.117 1 93.94 160 ARG B C 1
ATOM 3284 O O . ARG B 1 160 ? -4.492 18.609 8.984 1 93.94 160 ARG B O 1
ATOM 3291 N N . VAL B 1 161 ? -4.984 19.031 6.805 1 93.81 161 VAL B N 1
ATOM 3292 C CA . VAL B 1 161 ? -4.211 17.891 6.309 1 93.81 161 VAL B CA 1
ATOM 3293 C C . VAL B 1 161 ? -2.744 18.297 6.156 1 93.81 161 VAL B C 1
ATOM 3295 O O . VAL B 1 161 ? -2.412 19.156 5.348 1 93.81 161 VAL B O 1
ATOM 3298 N N . MET B 1 162 ? -1.918 17.609 6.91 1 94.31 162 MET B N 1
ATOM 3299 C CA . MET B 1 162 ? -0.495 17.938 6.895 1 94.31 162 MET B CA 1
ATOM 3300 C C . MET B 1 162 ? 0.266 17.016 5.953 1 94.31 162 MET B C 1
ATOM 3302 O O . MET B 1 162 ? 1.2 17.438 5.273 1 94.31 162 MET B O 1
ATOM 3306 N N . PHE B 1 163 ? -0.12 15.812 5.969 1 94.19 163 PHE B N 1
ATOM 3307 C CA . PHE B 1 163 ? 0.534 14.812 5.129 1 94.19 163 PHE B CA 1
ATOM 3308 C C . PHE B 1 163 ? -0.497 13.953 4.41 1 94.19 163 PHE B C 1
ATOM 3310 O O . PHE B 1 163 ? -1.531 13.602 4.984 1 94.19 163 PHE B O 1
ATOM 3317 N N . GLN B 1 164 ? -0.18 13.594 3.174 1 93 164 GLN B N 1
ATOM 3318 C CA . GLN B 1 164 ? -0.985 12.664 2.387 1 93 164 GLN B CA 1
ATOM 3319 C C . GLN B 1 164 ? -0.144 11.5 1.882 1 93 164 GLN B C 1
ATOM 3321 O O . GLN B 1 164 ? 0.965 11.695 1.381 1 93 164 GLN B O 1
ATOM 3326 N N . VAL B 1 165 ? -0.696 10.336 2.1 1 91.31 165 VAL B N 1
ATOM 3327 C CA . VAL B 1 165 ? -0.001 9.141 1.64 1 91.31 165 VAL B CA 1
ATOM 3328 C C . VAL B 1 165 ? -0.929 8.305 0.756 1 91.31 165 VAL B C 1
ATOM 3330 O O . VAL B 1 165 ? -2.152 8.438 0.837 1 91.31 165 VAL B O 1
ATOM 3333 N N . PRO B 1 166 ? -0.38 7.395 -0.013 1 86.06 166 PRO B N 1
ATOM 3334 C CA . PRO B 1 166 ? -1.22 6.723 -1.009 1 86.06 166 PRO B CA 1
ATOM 3335 C C . PRO B 1 166 ? -1.952 5.512 -0.441 1 86.06 166 PRO B C 1
ATOM 3337 O O . PRO B 1 166 ? -2.91 5.023 -1.047 1 86.06 166 PRO B O 1
ATOM 3340 N N . THR B 1 167 ? -1.464 4.988 0.667 1 86.75 167 THR B N 1
ATOM 3341 C CA . THR B 1 167 ? -2.057 3.74 1.139 1 86.75 167 THR B CA 1
ATOM 3342 C C . THR B 1 167 ? -2.342 3.811 2.637 1 86.75 167 THR B C 1
ATOM 3344 O O . THR B 1 167 ? -1.635 4.496 3.377 1 86.75 167 THR B O 1
ATOM 3347 N N . TRP B 1 168 ? -3.322 3.051 3.055 1 88.06 168 TRP B N 1
ATOM 3348 C CA . TRP B 1 168 ? -3.625 2.922 4.477 1 88.06 168 TRP B CA 1
ATOM 3349 C C . TRP B 1 168 ? -2.514 2.176 5.207 1 88.06 168 TRP B C 1
ATOM 3351 O O . TRP B 1 168 ? -2.137 2.545 6.32 1 88.06 168 TRP B O 1
ATOM 3361 N N . LEU B 1 169 ? -2.018 1.167 4.598 1 88.06 169 LEU B N 1
ATOM 3362 C CA . LEU B 1 169 ? -0.94 0.385 5.191 1 88.06 169 LEU B CA 1
ATOM 3363 C C . LEU B 1 169 ? 0.278 1.26 5.469 1 88.06 169 LEU B C 1
ATOM 3365 O O . LEU B 1 169 ? 0.91 1.137 6.52 1 88.06 169 LEU B O 1
ATOM 3369 N N . GLY B 1 170 ? 0.541 2.148 4.559 1 88.44 170 GLY B N 1
ATOM 3370 C CA . GLY B 1 170 ? 1.686 3.031 4.711 1 88.44 170 GLY B CA 1
ATOM 3371 C C . GLY B 1 170 ? 1.437 4.168 5.688 1 88.44 170 GLY B C 1
ATOM 3372 O O . GLY B 1 170 ? 2.379 4.809 6.152 1 88.44 170 GLY B O 1
ATOM 3373 N N . MET B 1 171 ? 0.261 4.383 5.988 1 92 171 MET B N 1
ATOM 3374 C CA . MET B 1 171 ? -0.142 5.441 6.91 1 92 171 MET B CA 1
ATOM 3375 C C . MET B 1 171 ? 0.229 5.082 8.344 1 92 171 MET B C 1
ATOM 3377 O O . MET B 1 171 ? 0.604 5.953 9.133 1 92 171 MET B O 1
ATOM 3381 N N . VAL B 1 172 ? 0.244 3.836 8.703 1 92.12 172 VAL B N 1
ATOM 3382 C CA . VAL B 1 172 ? 0.281 3.379 10.086 1 92.12 172 VAL B CA 1
ATOM 3383 C C . VAL B 1 172 ? 1.632 3.723 10.711 1 92.12 172 VAL B C 1
ATOM 3385 O O . VAL B 1 172 ? 1.693 4.348 11.773 1 92.12 172 VAL B O 1
ATOM 3388 N N . PRO B 1 173 ? 2.729 3.469 10.031 1 90.06 173 PRO B N 1
ATOM 3389 C CA . PRO B 1 173 ? 4.012 3.807 10.648 1 90.06 173 PRO B CA 1
ATOM 3390 C C . PRO B 1 173 ? 4.199 5.309 10.836 1 90.06 173 PRO B C 1
ATOM 3392 O O . PRO B 1 173 ? 4.891 5.738 11.766 1 90.06 173 PRO B O 1
ATOM 3395 N N . VAL B 1 174 ? 3.568 6.082 10 1 93.62 174 VAL B N 1
ATOM 3396 C CA . VAL B 1 174 ? 3.656 7.535 10.133 1 93.62 174 VAL B CA 1
ATOM 3397 C C . VAL B 1 174 ? 2.869 7.988 11.359 1 93.62 174 VAL B C 1
ATOM 3399 O O . VAL B 1 174 ? 3.359 8.789 12.156 1 93.62 174 VAL B O 1
ATOM 3402 N N . ILE B 1 175 ? 1.734 7.414 11.531 1 95.62 175 ILE B N 1
ATOM 3403 C CA . ILE B 1 175 ? 0.866 7.781 12.641 1 95.62 175 ILE B CA 1
ATOM 3404 C C . ILE B 1 175 ? 1.524 7.387 13.961 1 95.62 175 ILE B C 1
ATOM 3406 O O . ILE B 1 175 ? 1.475 8.141 14.938 1 95.62 175 ILE B O 1
ATOM 3410 N N . GLU B 1 176 ? 2.154 6.305 13.953 1 92.62 176 GLU B N 1
ATOM 3411 C CA . GLU B 1 176 ? 2.789 5.793 15.164 1 92.62 176 GLU B CA 1
ATOM 3412 C C . GLU B 1 176 ? 3.904 6.719 15.641 1 92.62 176 GLU B C 1
ATOM 3414 O O . GLU B 1 176 ? 4.219 6.762 16.828 1 92.62 176 GLU B O 1
ATOM 3419 N N . SER B 1 177 ? 4.395 7.5 14.758 1 89.56 177 SER B N 1
ATOM 3420 C CA . SER B 1 177 ? 5.617 8.242 15.055 1 89.56 177 SER B CA 1
ATOM 3421 C C . SER B 1 177 ? 5.348 9.742 15.133 1 89.56 177 SER B C 1
ATOM 3423 O O . SER B 1 177 ? 6.277 10.539 15.273 1 89.56 177 SER B O 1
ATOM 3425 N N . THR B 1 178 ? 4.109 10.133 14.992 1 92.56 178 THR B N 1
ATOM 3426 C CA . THR B 1 178 ? 3.793 11.555 14.953 1 92.56 178 THR B CA 1
ATOM 3427 C C . THR B 1 178 ? 2.564 11.867 15.805 1 92.56 178 THR B C 1
ATOM 3429 O O . THR B 1 178 ? 1.918 10.953 16.312 1 92.56 178 THR B O 1
ATOM 3432 N N . ASP B 1 179 ? 2.295 13.141 15.922 1 94.06 179 ASP B N 1
ATOM 3433 C CA . ASP B 1 179 ? 1.083 13.57 16.609 1 94.06 179 ASP B CA 1
ATOM 3434 C C . ASP B 1 179 ? -0.048 13.844 15.625 1 94.06 179 ASP B C 1
ATOM 3436 O O . ASP B 1 179 ? -0.927 14.664 15.883 1 94.06 179 ASP B O 1
ATOM 3440 N N . LEU B 1 180 ? 0.047 13.227 14.5 1 96.19 180 LEU B N 1
ATOM 3441 C CA . LEU B 1 180 ? -1.044 13.305 13.539 1 96.19 180 LEU B CA 1
ATOM 3442 C C . LEU B 1 180 ? -2.117 12.266 13.844 1 96.19 180 LEU B C 1
ATOM 3444 O O . LEU B 1 180 ? -1.845 11.266 14.508 1 96.19 180 LEU B O 1
ATOM 3448 N N . VAL B 1 181 ? -3.311 12.57 13.383 1 97.12 181 VAL B N 1
ATOM 3449 C CA . VAL B 1 181 ? -4.391 11.586 13.453 1 97.12 181 VAL B CA 1
ATOM 3450 C C . VAL B 1 181 ? -4.844 11.227 12.039 1 97.12 181 VAL B C 1
ATOM 3452 O O . VAL B 1 181 ? -4.598 11.977 11.086 1 97.12 181 VAL B O 1
ATOM 3455 N N . ALA B 1 182 ? -5.48 10.094 11.906 1 95.69 182 ALA B N 1
ATOM 3456 C CA . ALA B 1 182 ? -5.957 9.656 10.602 1 95.69 182 ALA B CA 1
ATOM 3457 C C . ALA B 1 182 ? -7.273 8.891 10.719 1 95.69 182 ALA B C 1
ATOM 3459 O O . ALA B 1 182 ? -7.469 8.133 11.672 1 95.69 182 ALA B O 1
ATOM 3460 N N . ALA B 1 183 ? -8.141 9.109 9.789 1 92.94 183 ALA B N 1
ATOM 3461 C CA . ALA B 1 183 ? -9.352 8.312 9.656 1 92.94 183 ALA B CA 1
ATOM 3462 C C . ALA B 1 183 ? -9.047 6.949 9.039 1 92.94 183 ALA B C 1
ATOM 3464 O O . ALA B 1 183 ? -8.336 6.863 8.031 1 92.94 183 ALA B O 1
ATOM 3465 N N . MET B 1 184 ? -9.594 5.934 9.68 1 90.19 184 MET B N 1
ATOM 3466 C CA . MET B 1 184 ? -9.344 4.574 9.211 1 90.19 184 MET B CA 1
ATOM 3467 C C . MET B 1 184 ? -10.586 3.699 9.406 1 90.19 184 MET B C 1
ATOM 3469 O O . MET B 1 184 ? -11.289 3.83 10.406 1 90.19 184 MET B O 1
ATOM 3473 N N . PRO B 1 185 ? -10.789 2.729 8.477 1 88.62 185 PRO B N 1
ATOM 3474 C CA . PRO B 1 185 ? -11.906 1.798 8.656 1 88.62 185 PRO B CA 1
ATOM 3475 C C . PRO B 1 185 ? -11.734 0.901 9.875 1 88.62 185 PRO B C 1
ATOM 3477 O O . PRO B 1 185 ? -10.617 0.458 10.172 1 88.62 185 PRO B O 1
ATOM 3480 N N . ALA B 1 186 ? -12.797 0.537 10.492 1 88.44 186 ALA B N 1
ATOM 3481 C CA . ALA B 1 186 ? -12.812 -0.144 11.781 1 88.44 186 ALA B CA 1
ATOM 3482 C C . ALA B 1 186 ? -12.445 -1.617 11.633 1 88.44 186 ALA B C 1
ATOM 3484 O O . ALA B 1 186 ? -11.781 -2.189 12.492 1 88.44 186 ALA B O 1
ATOM 3485 N N . HIS B 1 187 ? -12.859 -2.268 10.609 1 84.88 187 HIS B N 1
ATOM 3486 C CA . HIS B 1 187 ? -12.695 -3.709 10.469 1 84.88 187 HIS B CA 1
ATOM 3487 C C . HIS B 1 187 ? -11.219 -4.086 10.422 1 84.88 187 HIS B C 1
ATOM 3489 O O . HIS B 1 187 ? -10.844 -5.203 10.789 1 84.88 187 HIS B O 1
ATOM 3495 N N . TRP B 1 188 ? -10.406 -3.105 10.023 1 81.06 188 TRP B N 1
ATOM 3496 C CA . TRP B 1 188 ? -8.977 -3.389 9.953 1 81.06 188 TRP B CA 1
ATOM 3497 C C . TRP B 1 188 ? -8.289 -3.029 11.266 1 81.06 188 TRP B C 1
ATOM 3499 O O . TRP B 1 188 ? -7.109 -3.338 11.461 1 81.06 188 TRP B O 1
ATOM 3509 N N . MET B 1 189 ? -8.891 -2.469 12.133 1 81.31 189 MET B N 1
ATOM 3510 C CA . MET B 1 189 ? -8.297 -1.814 13.297 1 81.31 189 MET B CA 1
ATOM 3511 C C . MET B 1 189 ? -7.656 -2.836 14.227 1 81.31 189 MET B C 1
ATOM 3513 O O . MET B 1 189 ? -6.582 -2.594 14.781 1 81.31 189 MET B O 1
ATOM 3517 N N . HIS B 1 190 ? -8.305 -3.932 14.312 1 77.88 190 HIS B N 1
ATOM 3518 C CA . HIS B 1 190 ? -7.793 -4.914 15.258 1 77.88 190 HIS B CA 1
ATOM 3519 C C . HIS B 1 190 ? -6.383 -5.359 14.883 1 77.88 190 HIS B C 1
ATOM 3521 O O . HIS B 1 190 ? -5.488 -5.379 15.734 1 77.88 190 HIS B O 1
ATOM 3527 N N . SER B 1 191 ? -6.219 -5.664 13.664 1 76.69 191 SER B N 1
ATOM 3528 C CA . SER B 1 191 ? -4.906 -6.102 13.203 1 76.69 191 SER B CA 1
ATOM 3529 C C . SER B 1 191 ? -3.879 -4.977 13.312 1 76.69 191 SER B C 1
ATOM 3531 O O . SER B 1 191 ? -2.719 -5.219 13.648 1 76.69 191 SER B O 1
ATOM 3533 N N . VAL B 1 192 ? -4.309 -3.811 13.086 1 80.69 192 VAL B N 1
ATOM 3534 C CA . VAL B 1 192 ? -3.426 -2.65 13.148 1 80.69 192 VAL B CA 1
ATOM 3535 C C . VAL B 1 192 ? -2.988 -2.402 14.586 1 80.69 192 VAL B C 1
ATOM 3537 O O . VAL B 1 192 ? -1.802 -2.211 14.859 1 80.69 192 VAL B O 1
ATOM 3540 N N . LEU B 1 193 ? -3.904 -2.465 15.477 1 82.75 193 LEU B N 1
ATOM 3541 C CA . LEU B 1 193 ? -3.625 -2.137 16.875 1 82.75 193 LEU B CA 1
ATOM 3542 C C . LEU B 1 193 ? -2.742 -3.201 17.516 1 82.75 193 LEU B C 1
ATOM 3544 O O . LEU B 1 193 ? -1.934 -2.895 18.391 1 82.75 193 LEU B O 1
ATOM 3548 N N . SER B 1 194 ? -2.885 -4.406 17.078 1 79.81 194 SER B N 1
ATOM 3549 C CA . SER B 1 194 ? -2.086 -5.496 17.625 1 79.81 194 SER B CA 1
ATOM 3550 C C . SER B 1 194 ? -0.624 -5.371 17.219 1 79.81 194 SER B C 1
ATOM 3552 O O . SER B 1 194 ? 0.271 -5.809 17.938 1 79.81 194 SER B O 1
ATOM 3554 N N . GLY B 1 195 ? -0.349 -4.684 16.219 1 78.38 195 GLY B N 1
ATOM 3555 C CA . GLY B 1 195 ? 1.005 -4.66 15.68 1 78.38 195 GLY B CA 1
ATOM 3556 C C . GLY B 1 195 ? 1.636 -3.281 15.711 1 78.38 195 GLY B C 1
ATOM 3557 O O . GLY B 1 195 ? 2.68 -3.057 15.102 1 78.38 195 GLY B O 1
ATOM 3558 N N . SER B 1 196 ? 0.928 -2.389 16.406 1 84.62 196 SER B N 1
ATOM 3559 C CA . SER B 1 196 ? 1.426 -1.019 16.359 1 84.62 196 SER B CA 1
ATOM 3560 C C . SER B 1 196 ? 1.263 -0.338 17.719 1 84.62 196 SER B C 1
ATOM 3562 O O . SER B 1 196 ? 0.584 -0.862 18.609 1 84.62 196 SER B O 1
ATOM 3564 N N . ASN B 1 197 ? 1.972 0.737 17.875 1 91.56 197 ASN B N 1
ATOM 3565 C CA . ASN B 1 197 ? 1.831 1.581 19.047 1 91.56 197 ASN B CA 1
ATOM 3566 C C . ASN B 1 197 ? 0.783 2.67 18.844 1 91.56 197 ASN B C 1
ATOM 3568 O O . ASN B 1 197 ? 1.061 3.854 19.047 1 91.56 197 ASN B O 1
ATOM 3572 N N . CYS B 1 198 ? -0.381 2.201 18.438 1 95.44 198 CYS B N 1
ATOM 3573 C CA . CYS B 1 198 ? -1.469 3.129 18.141 1 95.44 198 CYS B CA 1
ATOM 3574 C C . CYS B 1 198 ? -2.709 2.787 18.953 1 95.44 198 CYS B C 1
ATOM 3576 O O . CYS B 1 198 ? -2.787 1.712 19.562 1 95.44 198 CYS B O 1
ATOM 3578 N N . VAL B 1 199 ? -3.559 3.738 19.109 1 95.38 199 VAL B N 1
ATOM 3579 C CA . VAL B 1 199 ? -4.895 3.559 19.656 1 95.38 199 VAL B CA 1
ATOM 3580 C C . VAL B 1 199 ? -5.934 4.137 18.703 1 95.38 199 VAL B C 1
ATOM 3582 O O . VAL B 1 199 ? -5.605 4.941 17.828 1 95.38 199 VAL B O 1
ATOM 3585 N N . ALA B 1 200 ? -7.125 3.633 18.859 1 95.25 200 ALA B N 1
ATOM 3586 C CA . ALA B 1 200 ? -8.227 4.09 18.016 1 95.25 200 ALA B CA 1
ATOM 3587 C C . ALA B 1 200 ? -9.336 4.715 18.859 1 95.25 200 ALA B C 1
ATOM 3589 O O . ALA B 1 200 ? -9.609 4.262 19.969 1 95.25 200 ALA B O 1
ATOM 3590 N N . ARG B 1 201 ? -9.922 5.805 18.359 1 95.5 201 ARG B N 1
ATOM 3591 C CA . ARG B 1 201 ? -11.094 6.449 18.953 1 95.5 201 ARG B CA 1
ATOM 3592 C C . ARG B 1 201 ? -12.25 6.516 17.969 1 95.5 201 ARG B C 1
ATOM 3594 O O . ARG B 1 201 ? -12.031 6.551 16.75 1 95.5 201 ARG B O 1
ATOM 3601 N N . PRO B 1 202 ? -13.469 6.516 18.5 1 95.25 202 PRO B N 1
ATOM 3602 C CA . PRO B 1 202 ? -14.609 6.648 17.594 1 95.25 202 PRO B CA 1
ATOM 3603 C C . PRO B 1 202 ? -14.555 7.938 16.766 1 95.25 202 PRO B C 1
ATOM 3605 O O . PRO B 1 202 ? -14.156 8.984 17.281 1 95.25 202 PRO B O 1
ATOM 3608 N N . MET B 1 203 ? -14.898 7.793 15.484 1 95.38 203 MET B N 1
ATOM 3609 C CA . MET B 1 203 ? -15.023 8.961 14.617 1 95.38 203 MET B CA 1
ATOM 3610 C C . MET B 1 203 ? -16.125 9.891 15.117 1 95.38 203 MET B C 1
ATOM 3612 O O . MET B 1 203 ? -17.266 9.453 15.312 1 95.38 203 MET B O 1
ATOM 3616 N N . PRO B 1 204 ? -15.789 11.148 15.336 1 96.69 204 PRO B N 1
ATOM 3617 C CA . PRO B 1 204 ? -16.781 12.078 15.859 1 96.69 204 PRO B CA 1
ATOM 3618 C C . PRO B 1 204 ? -17.734 12.609 14.781 1 96.69 204 PRO B C 1
ATOM 3620 O O . PRO B 1 204 ? -18.094 13.781 14.805 1 96.69 204 PRO B O 1
ATOM 3623 N N . LEU B 1 205 ? -17.984 11.875 13.766 1 93.88 205 LEU B N 1
ATOM 3624 C CA . LEU B 1 205 ? -18.953 12.062 12.695 1 93.88 205 LEU B CA 1
ATOM 3625 C C . LEU B 1 205 ? -19.812 10.82 12.523 1 93.88 205 LEU B C 1
ATOM 3627 O O . LEU B 1 205 ? -19.609 10.031 11.594 1 93.88 205 LEU B O 1
ATOM 3631 N N . PRO B 1 206 ? -20.828 10.703 13.344 1 88 206 PRO B N 1
ATOM 3632 C CA . PRO B 1 206 ? -21.594 9.461 13.398 1 88 206 PRO B CA 1
ATOM 3633 C C . PRO B 1 206 ? -22.297 9.141 12.07 1 88 206 PRO B C 1
ATOM 3635 O O . PRO B 1 206 ? -22.625 7.984 11.805 1 88 206 PRO B O 1
ATOM 3638 N N . GLU B 1 207 ? -22.484 10.078 11.242 1 87.5 207 GLU B N 1
ATOM 3639 C CA . GLU B 1 207 ? -23.172 9.867 9.969 1 87.5 207 GLU B CA 1
ATOM 3640 C C . GLU B 1 207 ? -22.234 9.312 8.914 1 87.5 207 GLU B C 1
ATOM 3642 O O . GLU B 1 207 ? -22.656 8.898 7.836 1 87.5 207 GLU B O 1
ATOM 3647 N N . LEU B 1 208 ? -21 9.438 9.266 1 87.56 208 LEU B N 1
ATOM 3648 C CA . LEU B 1 208 ? -20.016 8.961 8.305 1 87.56 208 LEU B CA 1
ATOM 3649 C C . LEU B 1 208 ? -20.016 7.434 8.227 1 87.56 208 LEU B C 1
ATOM 3651 O O . LEU B 1 208 ? -19.781 6.758 9.234 1 87.56 208 LEU B O 1
ATOM 3655 N N . ALA B 1 209 ? -20.422 6.902 7.098 1 82.69 209 ALA B N 1
ATOM 3656 C CA . ALA B 1 209 ? -20.484 5.461 6.879 1 82.69 209 ALA B CA 1
ATOM 3657 C C . ALA B 1 209 ? -19.516 5.035 5.773 1 82.69 209 ALA B C 1
ATOM 3659 O O . ALA B 1 209 ? -19.062 5.871 4.988 1 82.69 209 ALA B O 1
ATOM 3660 N N . LEU B 1 210 ? -19.156 3.775 5.836 1 83.5 210 LEU B N 1
ATOM 3661 C CA . LEU B 1 210 ? -18.281 3.164 4.844 1 83.5 210 LEU B CA 1
ATOM 3662 C C . LEU B 1 210 ? -18.797 1.788 4.438 1 83.5 210 LEU B C 1
ATOM 3664 O O . LEU B 1 210 ? -19.266 1.025 5.281 1 83.5 210 LEU B O 1
ATOM 3668 N N . SER B 1 211 ? -18.766 1.561 3.174 1 87 211 SER B N 1
ATOM 3669 C CA . SER B 1 211 ? -19.109 0.224 2.701 1 87 211 SER B CA 1
ATOM 3670 C C . SER B 1 211 ? -18.141 -0.254 1.63 1 87 211 SER B C 1
ATOM 3672 O O . SER B 1 211 ? -17.469 0.557 0.987 1 87 211 SER B O 1
ATOM 3674 N N . ILE B 1 212 ? -18.016 -1.531 1.539 1 89.44 212 ILE B N 1
ATOM 3675 C CA . ILE B 1 212 ? -17.281 -2.158 0.443 1 89.44 212 ILE B CA 1
ATOM 3676 C C . ILE B 1 212 ? -18.266 -2.838 -0.509 1 89.44 212 ILE B C 1
ATOM 3678 O O . ILE B 1 212 ? -19.047 -3.689 -0.093 1 89.44 212 ILE B O 1
ATOM 3682 N N . ASP B 1 213 ? -18.141 -2.408 -1.72 1 89.75 213 ASP B N 1
ATOM 3683 C CA . ASP B 1 213 ? -19 -3.008 -2.746 1 89.75 213 ASP B CA 1
ATOM 3684 C C . ASP B 1 213 ? -18.156 -3.611 -3.869 1 89.75 213 ASP B C 1
ATOM 3686 O O . ASP B 1 213 ? -17.141 -3.043 -4.262 1 89.75 213 ASP B O 1
ATOM 3690 N N . ALA B 1 214 ? -18.656 -4.77 -4.285 1 92.31 214 ALA B N 1
ATOM 3691 C CA . ALA B 1 214 ? -18.141 -5.309 -5.539 1 92.31 214 ALA B CA 1
ATOM 3692 C C . ALA B 1 214 ? -18.938 -4.766 -6.73 1 92.31 214 ALA B C 1
ATOM 3694 O O . ALA B 1 214 ? -20.172 -4.797 -6.734 1 92.31 214 ALA B O 1
ATOM 3695 N N . VAL B 1 215 ? -18.203 -4.207 -7.676 1 90.31 215 VAL B N 1
ATOM 3696 C CA . VAL B 1 215 ? -18.812 -3.674 -8.891 1 90.31 215 VAL B CA 1
ATOM 3697 C C . VAL B 1 215 ? -18.172 -4.32 -10.117 1 90.31 215 VAL B C 1
ATOM 3699 O O . VAL B 1 215 ? -16.953 -4.492 -10.172 1 90.31 215 VAL B O 1
ATOM 3702 N N . TRP B 1 216 ? -19.031 -4.711 -11.039 1 91.06 216 TRP B N 1
ATOM 3703 C CA . TRP B 1 216 ? -18.516 -5.301 -12.266 1 91.06 216 TRP B CA 1
ATOM 3704 C C . TRP B 1 216 ? -19.328 -4.84 -13.469 1 91.06 216 TRP B C 1
ATOM 3706 O O . TRP B 1 216 ? -20.328 -4.137 -13.32 1 91.06 216 TRP B O 1
ATOM 3716 N N . HIS B 1 217 ? -18.797 -5.117 -14.633 1 88.44 217 HIS B N 1
ATOM 3717 C CA . HIS B 1 217 ? -19.531 -4.801 -15.844 1 88.44 217 HIS B CA 1
ATOM 3718 C C . HIS B 1 217 ? -20.703 -5.77 -16.047 1 88.44 217 HIS B C 1
ATOM 3720 O O . HIS B 1 217 ? -20.516 -6.984 -15.93 1 88.44 217 HIS B O 1
ATOM 3726 N N . PRO B 1 218 ? -21.844 -5.254 -16.438 1 87.69 218 PRO B N 1
ATOM 3727 C CA . PRO B 1 218 ? -23.016 -6.113 -16.625 1 87.69 218 PRO B CA 1
ATOM 3728 C C . PRO B 1 218 ? -22.797 -7.215 -17.656 1 87.69 218 PRO B C 1
ATOM 3730 O O . PRO B 1 218 ? -23.422 -8.266 -17.578 1 87.69 218 PRO B O 1
ATOM 3733 N N . ARG B 1 219 ? -21.906 -6.98 -18.484 1 86.25 219 ARG B N 1
ATOM 3734 C CA . ARG B 1 219 ? -21.594 -7.969 -19.516 1 86.25 219 ARG B CA 1
ATOM 3735 C C . ARG B 1 219 ? -21.109 -9.273 -18.891 1 86.25 219 ARG B C 1
ATOM 3737 O O . ARG B 1 219 ? -21.188 -10.336 -19.516 1 86.25 219 ARG B O 1
ATOM 3744 N N . ASN B 1 220 ? -20.641 -9.156 -17.672 1 89.75 220 ASN B N 1
ATOM 3745 C CA . ASN B 1 220 ? -20.078 -10.328 -17 1 89.75 220 ASN B CA 1
ATOM 3746 C C . ASN B 1 220 ? -21.109 -11.031 -16.125 1 89.75 220 ASN B C 1
ATOM 3748 O O . ASN B 1 220 ? -20.781 -12.023 -15.469 1 89.75 220 ASN B O 1
ATOM 3752 N N . ASP B 1 221 ? -22.297 -10.672 -16.203 1 88.31 221 ASP B N 1
ATOM 3753 C CA . ASP B 1 221 ? -23.328 -11.219 -15.336 1 88.31 221 ASP B CA 1
ATOM 3754 C C . ASP B 1 221 ? -23.547 -12.711 -15.602 1 88.31 221 ASP B C 1
ATOM 3756 O O . ASP B 1 221 ? -23.797 -13.477 -14.672 1 88.31 221 ASP B O 1
ATOM 3760 N N . HIS B 1 222 ? -23.344 -13.094 -16.828 1 89.06 222 HIS B N 1
ATOM 3761 C CA . HIS B 1 222 ? -23.703 -14.461 -17.172 1 89.06 222 HIS B CA 1
ATOM 3762 C C . HIS B 1 222 ? -22.469 -15.312 -17.438 1 89.06 222 HIS B C 1
ATOM 3764 O O . HIS B 1 222 ? -22.594 -16.469 -17.844 1 89.06 222 HIS B O 1
ATOM 3770 N N . ASP B 1 223 ? -21.359 -14.688 -17.234 1 90.94 223 ASP B N 1
ATOM 3771 C CA . ASP B 1 223 ? -20.125 -15.469 -17.297 1 90.94 223 ASP B CA 1
ATOM 3772 C C . ASP B 1 223 ? -19.984 -16.359 -16.078 1 90.94 223 ASP B C 1
ATOM 3774 O O . ASP B 1 223 ? -19.812 -15.875 -14.961 1 90.94 223 ASP B O 1
ATOM 3778 N N . ALA B 1 224 ? -20.031 -17.719 -16.312 1 94.12 224 ALA B N 1
ATOM 3779 C CA . ALA B 1 224 ? -20.062 -18.688 -15.211 1 94.12 224 ALA B CA 1
ATOM 3780 C C . ALA B 1 224 ? -18.812 -18.562 -14.336 1 94.12 224 ALA B C 1
ATOM 3782 O O . ALA B 1 224 ? -18.891 -18.688 -13.117 1 94.12 224 ALA B O 1
ATOM 3783 N N . GLY B 1 225 ? -17.672 -18.375 -14.93 1 95 225 GLY B N 1
ATOM 3784 C CA . GLY B 1 225 ? -16.453 -18.172 -14.172 1 95 225 GLY B CA 1
ATOM 3785 C C . GLY B 1 225 ? -16.453 -16.906 -13.336 1 95 225 GLY B C 1
ATOM 3786 O O . GLY B 1 225 ? -16.016 -16.922 -12.188 1 95 225 GLY B O 1
ATOM 3787 N N . HIS B 1 226 ? -16.969 -15.914 -13.945 1 94.56 226 HIS B N 1
ATOM 3788 C CA . HIS B 1 226 ? -17.078 -14.648 -13.234 1 94.56 226 HIS B CA 1
ATOM 3789 C C . HIS B 1 226 ? -18.062 -14.75 -12.07 1 94.56 226 HIS B C 1
ATOM 3791 O O . HIS B 1 226 ? -17.797 -14.242 -10.984 1 94.56 226 HIS B O 1
ATOM 3797 N N . LYS B 1 227 ? -19.141 -15.359 -12.312 1 94.81 227 LYS B N 1
ATOM 3798 C CA . LYS B 1 227 ? -20.125 -15.57 -11.25 1 94.81 227 LYS B CA 1
ATOM 3799 C C . LYS B 1 227 ? -19.531 -16.375 -10.102 1 94.81 227 LYS B C 1
ATOM 3801 O O . LYS B 1 227 ? -19.719 -16.031 -8.93 1 94.81 227 LYS B O 1
ATOM 3806 N N . TRP B 1 228 ? -18.875 -17.406 -10.461 1 96.06 228 TRP B N 1
ATOM 3807 C CA . TRP B 1 228 ? -18.203 -18.219 -9.453 1 96.06 228 TRP B CA 1
ATOM 3808 C C . TRP B 1 228 ? -17.25 -17.359 -8.617 1 96.06 228 TRP B C 1
ATOM 3810 O O . TRP B 1 228 ? -17.25 -17.453 -7.387 1 96.06 228 TRP B O 1
ATOM 3820 N N . PHE B 1 229 ? -16.5 -16.562 -9.305 1 96.56 229 PHE B N 1
ATOM 3821 C CA . PHE B 1 229 ? -15.5 -15.734 -8.633 1 96.56 229 PHE B CA 1
ATOM 3822 C C . PHE B 1 229 ? -16.156 -14.711 -7.727 1 96.56 229 PHE B C 1
ATOM 3824 O O . PHE B 1 229 ? -15.711 -14.492 -6.598 1 96.56 229 PHE B O 1
ATOM 3831 N N . ARG B 1 230 ? -17.203 -14.109 -8.125 1 95.56 230 ARG B N 1
ATOM 3832 C CA . ARG B 1 230 ? -17.953 -13.156 -7.305 1 95.56 230 ARG B CA 1
ATOM 3833 C C . ARG B 1 230 ? -18.5 -13.828 -6.055 1 95.56 230 ARG B C 1
ATOM 3835 O O . ARG B 1 230 ? -18.484 -13.242 -4.969 1 95.56 230 ARG B O 1
ATOM 3842 N N . GLU B 1 231 ? -18.953 -14.984 -6.215 1 95.94 231 GLU B N 1
ATOM 3843 C CA . GLU B 1 231 ? -19.516 -15.719 -5.082 1 95.94 231 GLU B CA 1
ATOM 3844 C C . GLU B 1 231 ? -18.422 -16.062 -4.066 1 95.94 231 GLU B C 1
ATOM 3846 O O . GLU B 1 231 ? -18.656 -15.977 -2.857 1 95.94 231 GLU B O 1
ATOM 3851 N N . LEU B 1 232 ? -17.312 -16.438 -4.574 1 96.25 232 LEU B N 1
ATOM 3852 C CA . LEU B 1 232 ? -16.188 -16.734 -3.691 1 96.25 232 LEU B CA 1
ATOM 3853 C C . LEU B 1 232 ? -15.805 -15.508 -2.871 1 96.25 232 LEU B C 1
ATOM 3855 O O . LEU B 1 232 ? -15.609 -15.602 -1.656 1 96.25 232 LEU B O 1
ATOM 3859 N N . ILE B 1 233 ? -15.719 -14.375 -3.486 1 96.62 233 ILE B N 1
ATOM 3860 C CA . ILE B 1 233 ? -15.383 -13.133 -2.809 1 96.62 233 ILE B CA 1
ATOM 3861 C C . ILE B 1 233 ? -16.422 -12.82 -1.741 1 96.62 233 ILE B C 1
ATOM 3863 O O . ILE B 1 233 ? -16.078 -12.484 -0.606 1 96.62 233 ILE B O 1
ATOM 3867 N N . HIS B 1 234 ? -17.641 -13.016 -2.146 1 95.44 234 HIS B N 1
ATOM 3868 C CA . HIS B 1 234 ? -18.734 -12.75 -1.211 1 95.44 234 HIS B CA 1
ATOM 3869 C C . HIS B 1 234 ? -18.641 -13.664 0.008 1 95.44 234 HIS B C 1
ATOM 3871 O O . HIS B 1 234 ? -18.797 -13.211 1.143 1 95.44 234 HIS B O 1
ATOM 3877 N N . GLN B 1 235 ? -18.375 -14.883 -0.189 1 94.94 235 GLN B N 1
ATOM 3878 C CA . GLN B 1 235 ? -18.266 -15.859 0.891 1 94.94 235 GLN B CA 1
ATOM 3879 C C . GLN B 1 235 ? -17.141 -15.508 1.848 1 94.94 235 GLN B C 1
ATOM 3881 O O . GLN B 1 235 ? -17.297 -15.617 3.066 1 94.94 235 GLN B O 1
ATOM 3886 N N . ILE B 1 236 ? -16.094 -15.047 1.315 1 94.25 236 ILE B N 1
ATOM 3887 C CA . ILE B 1 236 ? -14.938 -14.688 2.131 1 94.25 236 ILE B CA 1
ATOM 3888 C C . ILE B 1 236 ? -15.289 -13.508 3.037 1 94.25 236 ILE B C 1
ATOM 3890 O O . ILE B 1 236 ? -14.977 -13.523 4.23 1 94.25 236 ILE B O 1
ATOM 3894 N N . PHE B 1 237 ? -15.922 -12.547 2.5 1 92.75 237 PHE B N 1
ATOM 3895 C CA . PHE B 1 237 ? -16.297 -11.391 3.301 1 92.75 237 PHE B CA 1
ATOM 3896 C C . PHE B 1 237 ? -17.344 -11.758 4.34 1 92.75 237 PHE B C 1
ATOM 3898 O O . PHE B 1 237 ? -17.344 -11.227 5.449 1 92.75 237 PHE B O 1
ATOM 3905 N N . GLN B 1 238 ? -18.203 -12.656 4.035 1 89.88 238 GLN B N 1
ATOM 3906 C CA . GLN B 1 238 ? -19.203 -13.117 4.992 1 89.88 238 GLN B CA 1
ATOM 3907 C C . GLN B 1 238 ? -18.562 -13.828 6.172 1 89.88 238 GLN B C 1
ATOM 3909 O O . GLN B 1 238 ? -18.953 -13.625 7.324 1 89.88 238 GLN B O 1
ATOM 3914 N N . GLU B 1 239 ? -17.609 -14.57 5.883 1 85.06 239 GLU B N 1
ATOM 3915 C CA . GLU B 1 239 ? -16.891 -15.289 6.938 1 85.06 239 GLU B CA 1
ATOM 3916 C C . GLU B 1 239 ? -16.094 -14.32 7.809 1 85.06 239 GLU B C 1
ATOM 3918 O O . GLU B 1 239 ? -16.047 -14.477 9.031 1 85.06 239 GLU B O 1
ATOM 3923 N N . ALA B 1 240 ? -15.438 -13.375 7.133 1 78 240 ALA B N 1
ATOM 3924 C CA . ALA B 1 240 ? -14.672 -12.375 7.867 1 78 240 ALA B CA 1
ATOM 3925 C C . ALA B 1 240 ? -15.57 -11.555 8.781 1 78 240 ALA B C 1
ATOM 3927 O O . ALA B 1 240 ? -15.188 -11.242 9.914 1 78 240 ALA B O 1
ATOM 3928 N N . TYR B 1 241 ? -16.672 -11.203 8.273 1 77.12 241 TYR B N 1
ATOM 3929 C CA . TYR B 1 241 ? -17.625 -10.406 9.039 1 77.12 241 TYR B CA 1
ATOM 3930 C C . TYR B 1 241 ? -18.141 -11.188 10.242 1 77.12 241 TYR B C 1
ATOM 3932 O O . TYR B 1 241 ? -18.25 -10.648 11.344 1 77.12 241 TYR B O 1
ATOM 3940 N N . SER B 1 242 ? -18.422 -12.352 10.023 1 73.88 242 SER B N 1
ATOM 3941 C CA . SER B 1 242 ? -18.922 -13.188 11.102 1 73.88 242 SER B CA 1
ATOM 3942 C C . SER B 1 242 ? -17.891 -13.352 12.211 1 73.88 242 SER B C 1
ATOM 3944 O O . SER B 1 242 ? -18.234 -13.305 13.398 1 73.88 242 SER B O 1
ATOM 3946 N N . LYS B 1 243 ? -16.672 -13.398 11.82 1 70.31 243 LYS B N 1
ATOM 3947 C CA . LYS B 1 243 ? -15.594 -13.531 12.797 1 70.31 243 LYS B CA 1
ATOM 3948 C C . LYS B 1 243 ? -15.414 -12.234 13.594 1 70.31 243 LYS B C 1
ATOM 3950 O O . LYS B 1 243 ? -15.188 -12.273 14.805 1 70.31 243 LYS B O 1
ATOM 3955 N N . SER B 1 244 ? -15.492 -11.195 12.859 1 69.69 244 SER B N 1
ATOM 3956 C CA . SER B 1 244 ? -15.352 -9.898 13.508 1 69.69 244 SER B CA 1
ATOM 3957 C C . SER B 1 244 ? -16.484 -9.648 14.508 1 69.69 244 SER B C 1
ATOM 3959 O O . SER B 1 244 ? -16.25 -9.125 15.594 1 69.69 244 SER B O 1
ATOM 3961 N N . LEU B 1 245 ? -17.641 -9.992 14.164 1 67.25 245 LEU B N 1
ATOM 3962 C CA . LEU B 1 245 ? -18.797 -9.836 15.047 1 67.25 245 LEU B CA 1
ATOM 3963 C C . LEU B 1 245 ? -18.656 -10.711 16.297 1 67.25 245 LEU B C 1
ATOM 3965 O O . LEU B 1 245 ? -18.984 -10.289 17.391 1 67.25 245 LEU B O 1
ATOM 3969 N N . LEU B 1 246 ? -18.125 -11.781 16.047 1 57.75 246 LEU B N 1
ATOM 3970 C CA . LEU B 1 246 ? -17.906 -12.688 17.172 1 57.75 246 LEU B CA 1
ATOM 3971 C C . LEU B 1 246 ? -16.844 -12.133 18.125 1 57.75 246 LEU B C 1
ATOM 3973 O O . LEU B 1 246 ? -17.016 -12.188 19.344 1 57.75 246 LEU B O 1
ATOM 3977 N N . GLN B 1 247 ? -15.859 -11.602 17.562 1 62.25 247 GLN B N 1
ATOM 3978 C CA . GLN B 1 247 ? -14.789 -11.023 18.375 1 62.25 247 GLN B CA 1
ATOM 3979 C C . GLN B 1 247 ? -15.289 -9.82 19.156 1 62.25 247 GLN B C 1
ATOM 3981 O O . GLN B 1 247 ? -14.93 -9.641 20.328 1 62.25 247 GLN B O 1
ATOM 3986 N N . GLN B 1 248 ? -16.031 -9.117 18.516 1 63.84 248 GLN B N 1
ATOM 3987 C CA . GLN B 1 248 ? -16.625 -7.957 19.188 1 63.84 248 GLN B CA 1
ATOM 3988 C C . GLN B 1 248 ? -17.516 -8.383 20.344 1 63.84 248 GLN B C 1
ATOM 3990 O O . GLN B 1 248 ? -17.5 -7.766 21.406 1 63.84 248 GLN B O 1
ATOM 3995 N N . ARG B 1 249 ? -18.203 -9.391 20.094 1 58.34 249 ARG B N 1
ATOM 3996 C CA . ARG B 1 249 ? -19.078 -9.938 21.141 1 58.34 249 ARG B CA 1
ATOM 3997 C C . ARG B 1 249 ? -18.266 -10.492 22.297 1 58.34 249 ARG B C 1
ATOM 3999 O O . ARG B 1 249 ? -18.625 -10.32 23.469 1 58.34 249 ARG B O 1
ATOM 4006 N N . LEU B 1 250 ? -17.172 -11.016 21.906 1 54.41 250 LEU B N 1
ATOM 4007 C CA . LEU B 1 250 ? -16.297 -11.594 22.922 1 54.41 250 LEU B CA 1
ATOM 4008 C C . LEU B 1 250 ? -15.594 -10.5 23.719 1 54.41 250 LEU B C 1
ATOM 4010 O O . LEU B 1 250 ? -15.453 -10.617 24.938 1 54.41 250 LEU B O 1
ATOM 4014 N N . ASP B 1 251 ? -15.195 -9.586 22.984 1 59.31 251 ASP B N 1
ATOM 4015 C CA . ASP B 1 251 ? -14.547 -8.461 23.641 1 59.31 251 ASP B CA 1
ATOM 4016 C C . ASP B 1 251 ? -15.523 -7.734 24.562 1 59.31 251 ASP B C 1
ATOM 4018 O O . ASP B 1 251 ? -15.148 -7.289 25.656 1 59.31 251 ASP B O 1
ATOM 4022 N N . ARG B 1 252 ? -16.688 -7.59 24.109 1 56.53 252 ARG B N 1
ATOM 4023 C CA . ARG B 1 252 ? -17.719 -6.973 24.938 1 56.53 252 ARG B CA 1
ATOM 4024 C C . ARG B 1 252 ? -18.062 -7.848 26.141 1 56.53 252 ARG B C 1
ATOM 4026 O O . ARG B 1 252 ? -18.328 -7.336 27.219 1 56.53 252 ARG B O 1
ATOM 4033 N N . ALA B 1 253 ? -18.016 -9.117 25.812 1 54.31 253 ALA B N 1
ATOM 4034 C CA . ALA B 1 253 ? -18.312 -10.07 26.891 1 54.31 253 ALA B CA 1
ATOM 4035 C C . ALA B 1 253 ? -17.156 -10.148 27.875 1 54.31 253 ALA B C 1
ATOM 4037 O O . ALA B 1 253 ? -17.359 -10.312 29.078 1 54.31 253 ALA B O 1
ATOM 4038 N N . GLY B 1 254 ? -15.961 -10.195 27.281 1 47.69 254 GLY B N 1
ATOM 4039 C CA . GLY B 1 254 ? -14.82 -10.203 28.188 1 47.69 254 GLY B CA 1
ATOM 4040 C C . GLY B 1 254 ? -14.703 -8.938 29.016 1 47.69 254 GLY B C 1
ATOM 4041 O O . GLY B 1 254 ? -14.18 -8.961 30.125 1 47.69 254 GLY B O 1
ATOM 4042 N N . THR B 1 255 ? -14.828 -7.844 28.422 1 49.94 255 THR B N 1
ATOM 4043 C CA . THR B 1 255 ? -14.852 -6.621 29.203 1 49.94 255 THR B CA 1
ATOM 4044 C C . THR B 1 255 ? -15.969 -6.672 30.25 1 49.94 255 THR B C 1
ATOM 4046 O O . THR B 1 255 ? -15.867 -6.059 31.312 1 49.94 255 THR B O 1
ATOM 4049 N N . ARG B 1 256 ? -16.984 -7.383 29.984 1 45.22 256 ARG B N 1
ATOM 4050 C CA . ARG B 1 256 ? -18.031 -7.531 31 1 45.22 256 ARG B CA 1
ATOM 4051 C C . ARG B 1 256 ? -17.547 -8.391 32.156 1 45.22 256 ARG B C 1
ATOM 4053 O O . ARG B 1 256 ? -17.969 -8.195 33.312 1 45.22 256 ARG B O 1
ATOM 4060 N N . ASN B 1 257 ? -16.844 -9.359 31.781 1 40.16 257 ASN B N 1
ATOM 4061 C CA . ASN B 1 257 ? -16.453 -10.188 32.906 1 40.16 257 ASN B CA 1
ATOM 4062 C C . ASN B 1 257 ? -15.422 -9.484 33.781 1 40.16 257 ASN B C 1
ATOM 4064 O O . ASN B 1 257 ? -15.133 -9.938 34.906 1 40.16 257 ASN B O 1
ATOM 4068 N N . ASN B 1 258 ? -14.633 -8.648 33.281 1 34.09 258 ASN B N 1
ATOM 4069 C CA . ASN B 1 258 ? -13.695 -7.977 34.156 1 34.09 258 ASN B CA 1
ATOM 4070 C C . ASN B 1 258 ? -14.328 -6.746 34.812 1 34.09 258 ASN B C 1
ATOM 4072 O O . ASN B 1 258 ? -13.633 -5.945 35.438 1 34.09 258 ASN B O 1
ATOM 4076 N N . ALA B 1 259 ? -15.578 -6.492 34.562 1 29.69 259 ALA B N 1
ATOM 4077 C CA . ALA B 1 259 ? -16.328 -5.559 35.406 1 29.69 259 ALA B CA 1
ATOM 4078 C C . ALA B 1 259 ? -17.062 -6.293 36.5 1 29.69 259 ALA B C 1
ATOM 4080 O O . ALA B 1 259 ? -17.609 -7.375 36.281 1 29.69 259 ALA B O 1
#

Radius of gyration: 23.81 Å; Cα contacts (8 Å, |Δi|>4): 846; chains: 2; bounding box: 56×63×67 Å

Foldseek 3Di:
DPDDPVRVVVVLVVVVVVVVVVLVVCLPVFDQLQPDAEEAFEEEAVVLCVLFVVVVVVVSVVRRVNYHYHYDYADLDACDPVVDPVVHFKYKAKDQDDDPDDQKDFQDKWAKKKKAFQPQPCNVDAHAPVNLQVFEAEFAGHGPSCLVVVVQVVVVHHHHYDHYHHHPVVVLVVRNVDNHMYMDIDLCVVVSVVPGRMDIHHDNPVSRIITIMMGGDPVCVSRSVSVVSVVVSSVSSVVSVVVSVVVVVVVVVVVVVVD/DPDDPVRVVVVLVVVVVVVVVVLVVCLPPFDQLQPDAEEAFEEEAVVLCVLFVVVVVVVSVVRRVNYHYHYDYADLDACDPPNDPVVHFKYKAKDQDDDPDDQKDFQDKWAKKKKAFQPQPCNVDAHAPVNLQPFEAEFARHGPSCLVVVVQVVVVHHHHYDHYDHHPVVVLVVRNVDNHMYMDIDLCVVVSVVPGRMDIHHDNPVSRIITIMMGGDPVCVSRSVSVVSVVVSSVSSVVSVVVSVVVVVVVVVVVVVVD

Solvent-accessible surface area (backbone atoms only — not comparable to full-atom values): 27807 Å² total; per-residue (Å²): 131,76,76,48,71,65,51,51,51,46,48,51,48,45,50,49,47,48,50,49,49,53,48,55,61,37,56,76,77,58,62,53,50,68,74,34,75,48,73,48,28,34,31,32,45,66,68,54,40,69,73,39,45,35,60,49,51,43,49,33,58,73,50,16,62,47,46,28,42,40,40,35,61,71,59,69,60,66,72,47,96,69,65,64,64,78,83,37,59,37,35,40,44,55,30,73,50,81,75,84,57,80,45,50,46,83,53,45,82,47,38,54,22,30,38,27,17,57,85,34,77,67,63,78,47,86,54,41,53,68,60,56,44,69,38,43,24,42,40,44,50,33,79,51,48,52,50,62,55,51,55,31,44,77,71,75,41,73,68,47,71,42,35,32,32,54,37,63,75,67,41,50,62,35,27,48,58,37,83,30,33,29,80,39,60,44,86,56,41,63,67,51,44,75,74,44,62,38,42,76,44,69,42,60,50,84,82,55,45,34,24,35,32,41,36,41,60,66,87,46,66,76,36,48,58,52,44,52,50,52,50,52,53,46,50,52,40,51,52,52,48,54,49,51,53,48,48,50,51,44,50,55,48,51,57,47,66,76,96,133,76,76,48,72,64,50,53,52,46,48,51,49,46,50,48,48,48,50,49,50,52,46,55,61,36,55,76,77,56,62,53,50,69,74,35,76,45,73,48,27,35,31,31,43,66,68,55,40,70,74,40,46,34,60,48,52,44,48,34,58,73,50,15,62,47,48,29,42,42,40,36,60,69,59,71,59,64,75,47,96,68,65,64,64,78,82,37,57,38,35,40,42,55,31,74,50,80,74,83,56,80,45,50,44,84,54,44,82,48,40,55,23,32,38,26,17,57,85,34,79,69,64,80,49,85,54,43,53,70,60,56,44,70,39,43,24,44,40,46,51,32,78,51,51,52,50,62,53,50,56,32,43,76,70,74,41,73,68,46,72,42,35,32,33,53,38,64,77,68,40,50,61,35,27,48,59,38,82,31,32,28,78,39,59,45,85,56,40,62,66,49,43,73,74,45,63,39,40,76,43,70,43,62,50,84,82,56,46,34,24,36,33,40,36,41,59,67,85,44,67,76,35,50,58,52,44,52,50,52,49,51,55,46,50,51,39,49,52,51,49,52,49,50,53,47,48,50,50,44,50,56,47,51,56,48,66,78,98

InterPro domains:
  IPR005119 LysR, substrate-binding [PF03466] (38-235)
  IPR037402 HTH-type transcriptional regulator YidZ, PBP2 domain [cd08417] (40-236)
  IPR050389 LysR-type Transcriptional Regulators [PTHR30118] (1-242)

pLDDT: mean 80.49, std 18.09, range [29.11, 97.88]

Secondary structure (DSSP, 8-state):
----HHHHHHHHHHHHHHHHHHHHHHHHH---TTT--EEEEEEE-HHHHHHHHHHHHHHHHHH-TTEEEEEE---SS---TT---TT-SEEEEEESS----SSEEEEEEEEEEEEEETT-GGGGS---HHHHHHSEEEEE-STTHHHHHHHHHHTT---EEEEEES-HHHHHHHHHTSSEEEEEEGGGHHHHHHTSSEEEEE-S-TT-EEEEEEEE-GGGTT-HHHHHHHHHHHHHHHHHHHHHHHHHHHHHHHHHHT-/----HHHHHHHHHHHHHHHHHHHHHHHHH---TTT--EEEEEEE-HHHHHHHHHHHHHHHHHH-TTEEEEEE---SS---TT---TT-SEEEEEESS----SSEEEEEEEEEEEEEETT-GGGGS---HHHHHHSEEEEE-STTHHHHHHHHHHTT---EEEEEES-HHHHHHHHHTSSEEEEEEGGGHHHHHHTSSEEEEE-S-TT-EEEEEEEE-GGGTT-HHHHHHHHHHHHHHHHHHHHHHHHHHHHHHHHHHT-